Protein 3W20 (pdb70)

Nearest PDB structures (foldseek):
  3w20-assembly1_A  TM=1.003E+00  e=1.124E-52  Burkholderia ambifaria AMMD
  3w20-assembly1_B  TM=9.776E-01  e=3.098E-47  Burkholderia ambifaria AMMD
  3w21-assembly1_A  TM=9.866E-01  e=6.668E-46  Burkholderia ambifaria AMMD
  3w21-assembly1_B  TM=9.740E-01  e=3.348E-46  Burkholderia ambifaria AMMD
  4xbz-assembly4_H  TM=4.868E-01  e=4.868E-04  Micromonospora carbonacea

Sequence (484 aa):
QHTYPAQLRFGTAARAEHTIAAAIHALDADEADAIVDIVPDGERDAWWDDEGFSSSVTLGQLQREQGDKLVSKAAEYFGIACRVNDGLRTTRFVRLFSDALDAKPLTIGYEVEFLLATRRVYEPFEAPFAPHCDDVSYGRDTVNWPLKRSFPRQLGGFLTIQGADNDAGVWDNRPESRAALDEHAEYRETGAIAALERAAKILKPQPGQLTLFQSKNLHAIERCTSTRRTGLFLIHTEDGWRFDQHTYPAQLRFGTAARAEHTIAAAIHALDADEADAIVDIVPDGERDAWWDDEGFSSSVTLGQLQREQGDKLVSKAAEYFGIACRVNDGLRTTRFVRLFSDALDAKPLTIGDYEVEFLLATRRVYEPAPHCDDVSYGRDTVNWPLKRSFPRQLGGFLTIQGADNDAGVWDNRPESRAALDEHAEYRETGAIAALERAAKILKPQPGQLTLFQSKNLHAIERCTSTRRTGLFLIHTEDGWRFD

B-factor: mean 25.51, std 11.56, range [11.1, 96.95]

Secondary structure (DSSP, 8-state):
-----EE--TTSPPPEE--HHHHHHHHHTTS-SEE---S-TT-HHHHHS-GGG-----HHHHHH--THHHHHHHHHHHHHHHHHHHHHTTSHHHHHHHHHH-----EE---EEPP-----EE----S----B---TT--SSTTT-S-----TT-EEEEE--B--TT---------SSHHHHH--HHHHHHSS-GGGGGS-------TT-EEEEETTS-B-----SS-EE--EEE-EETTEE---/-----EE--TTS---EE--HHHHHHHHHTTS-SEE---S-GGGHHHHHT-GGG-----HHHHHH--THHHHHHHHHHHHHHHHHHHHHTTSHHHHHHHHHH-----EE----EEPP-----EE----B---TT--SSTTT-------TT-EEEEE-SB--TT---------SSHHHHH--HHHHHHSS-GGGTTS-----PPTT-EEEEETTS-B-PPPPSS-EE--EEE-EETTEE---

CATH classification: 2.60.120.620

Radius of gyration: 27.93 Å; Cα contacts (8 Å, |Δi|>4): 1021; chains: 2; bounding box: 68×38×80 Å

Organism: Burkholderia ambifaria (strain ATCC BAA-244 / DSM 16087 / CCUG 44356 / LMG 19182 / AMMD) (NCBI:txid339670)

Solvent-accessible surface area: 22685 Å² total

Structure (mmCIF, N/CA/C/O backbone):
data_3W20
#
_entry.id   3W20
#
_cell.length_a   48.999
_cell.length_b   70.956
_cell.length_c   147.893
_cell.angle_alpha   90.00
_cell.angle_beta   90.00
_cell.angle_gamma   90.00
#
_symmetry.space_group_name_H-M   'P 21 21 21'
#
loop_
_entity.id
_entity.type
_entity.pdbx_description
1 polymer 'Putative uncharacterized protein'
2 non-polymer 'ZINC ION'
3 water water
#
loop_
_atom_site.group_PDB
_atom_site.id
_atom_site.type_symbol
_atom_site.label_atom_id
_atom_site.label_alt_id
_atom_site.label_comp_id
_atom_site.label_asym_id
_atom_site.label_entity_id
_atom_site.label_seq_id
_atom_site.pdbx_PDB_ins_code
_atom_site.Cartn_x
_atom_site.Cartn_y
_atom_site.Cartn_z
_atom_site.occupancy
_atom_site.B_iso_or_equiv
_atom_site.auth_seq_id
_atom_site.auth_comp_id
_atom_site.auth_asym_id
_atom_site.auth_atom_id
_atom_site.pdbx_PDB_model_num
ATOM 9 N N . GLN A 1 2 ? 39.072 -16.956 -22.041 1.00 39.30 2 GLN A N 1
ATOM 10 C CA . GLN A 1 2 ? 38.353 -15.725 -21.743 1.00 35.89 2 GLN A CA 1
ATOM 11 C C . GLN A 1 2 ? 39.027 -14.888 -20.682 1.00 26.66 2 GLN A C 1
ATOM 12 O O . GLN A 1 2 ? 39.689 -15.439 -19.788 1.00 27.50 2 GLN A O 1
ATOM 18 N N . HIS A 1 3 ? 38.762 -13.570 -20.710 1.00 22.53 3 HIS A N 1
ATOM 19 C CA . HIS A 1 3 ? 39.246 -12.708 -19.620 1.00 21.27 3 HIS A CA 1
ATOM 20 C C . HIS A 1 3 ? 38.571 -13.054 -18.317 1.00 23.65 3 HIS A C 1
ATOM 21 O O . HIS A 1 3 ? 37.367 -13.414 -18.308 1.00 20.66 3 HIS A O 1
ATOM 28 N N . THR A 1 4 ? 39.334 -12.955 -17.225 1.00 21.25 4 THR A N 1
ATOM 29 C CA . THR A 1 4 ? 38.735 -13.055 -15.890 1.00 23.73 4 THR A CA 1
ATOM 30 C C . THR A 1 4 ? 38.744 -11.643 -15.309 1.00 24.24 4 THR A C 1
ATOM 31 O O . THR A 1 4 ? 39.494 -10.814 -15.754 1.00 28.48 4 THR A O 1
ATOM 35 N N . TYR A 1 5 ? 37.818 -11.329 -14.402 1.00 21.37 5 TYR A N 1
ATOM 36 C CA . TYR A 1 5 ? 37.662 -10.057 -13.805 1.00 21.68 5 TYR A CA 1
ATOM 37 C C . TYR A 1 5 ? 37.350 -10.260 -12.333 1.00 22.04 5 TYR A C 1
ATOM 38 O O . TYR A 1 5 ? 36.739 -11.266 -11.993 1.00 22.11 5 TYR A O 1
ATOM 47 N N . PRO A 1 6 ? 37.782 -9.319 -11.452 1.00 25.89 6 PRO A N 1
ATOM 48 C CA . PRO A 1 6 ? 37.379 -9.314 -10.049 1.00 23.80 6 PRO A CA 1
ATOM 49 C C . PRO A 1 6 ? 35.837 -9.423 -9.960 1.00 23.81 6 PRO A C 1
ATOM 50 O O . PRO A 1 6 ? 35.138 -8.641 -10.633 1.00 23.47 6 PRO A O 1
ATOM 54 N N . ALA A 1 7 ? 35.328 -10.312 -9.101 1.00 21.49 7 ALA A N 1
ATOM 55 C CA . ALA A 1 7 ? 33.863 -10.518 -8.956 1.00 21.52 7 ALA A CA 1
ATOM 56 C C . ALA A 1 7 ? 33.489 -10.668 -7.480 1.00 21.60 7 ALA A C 1
ATOM 57 O O . ALA A 1 7 ? 34.253 -11.277 -6.669 1.00 21.37 7 ALA A O 1
ATOM 59 N N . GLN A 1 8 ? 32.382 -10.065 -7.119 1.00 18.74 8 GLN A N 1
ATOM 60 C CA . GLN A 1 8 ? 31.782 -10.369 -5.786 1.00 19.55 8 GLN A CA 1
ATOM 61 C C . GLN A 1 8 ? 30.502 -11.149 -6.018 1.00 20.27 8 GLN A C 1
ATOM 62 O O . GLN A 1 8 ? 29.589 -10.702 -6.766 1.00 18.14 8 GLN A O 1
ATOM 68 N N . LEU A 1 9 ? 30.401 -12.310 -5.385 1.00 18.08 9 LEU A N 1
ATOM 69 C CA . LEU A 1 9 ? 29.224 -13.144 -5.632 1.00 19.97 9 LEU A CA 1
ATOM 70 C C . LEU A 1 9 ? 28.319 -13.116 -4.385 1.00 20.62 9 LEU A C 1
ATOM 71 O O . LEU A 1 9 ? 28.746 -13.475 -3.278 1.00 19.64 9 LEU A O 1
ATOM 84 N N . ARG A 1 11 ? 24.817 -14.045 -2.168 1.00 16.45 11 ARG A N 1
ATOM 85 C CA . ARG A 1 11 ? 23.574 -14.821 -1.937 1.00 19.54 11 ARG A CA 1
ATOM 86 C C . ARG A 1 11 ? 22.907 -14.237 -0.742 1.00 17.72 11 ARG A C 1
ATOM 87 O O . ARG A 1 11 ? 23.606 -13.795 0.182 1.00 17.22 11 ARG A O 1
ATOM 95 N N . PHE A 1 12 ? 21.589 -14.235 -0.715 1.00 17.29 12 PHE A N 1
ATOM 96 C CA . PHE A 1 12 ? 20.835 -13.752 0.452 1.00 19.49 12 PHE A CA 1
ATOM 97 C C . PHE A 1 12 ? 21.374 -14.321 1.766 1.00 19.59 12 PHE A C 1
ATOM 98 O O . PHE A 1 12 ? 21.629 -15.504 1.870 1.00 21.99 12 PHE A O 1
ATOM 106 N N . GLY A 1 13 ? 21.524 -13.429 2.770 1.00 18.61 13 GLY A N 1
ATOM 107 C CA . GLY A 1 13 ? 21.919 -13.817 4.150 1.00 20.87 13 GLY A CA 1
ATOM 108 C C . GLY A 1 13 ? 23.370 -14.284 4.341 1.00 23.15 13 GLY A C 1
ATOM 109 O O . GLY A 1 13 ? 23.720 -14.716 5.458 1.00 23.59 13 GLY A O 1
ATOM 110 N N . THR A 1 14 ? 24.202 -14.171 3.312 1.00 23.59 14 THR A N 1
ATOM 111 C CA . THR A 1 14 ? 25.557 -14.763 3.266 1.00 25.11 14 THR A CA 1
ATOM 112 C C . THR A 1 14 ? 26.621 -13.723 2.908 1.00 24.43 14 THR A C 1
ATOM 113 O O . THR A 1 14 ? 26.357 -12.836 2.092 1.00 20.59 14 THR A O 1
ATOM 117 N N . ALA A 1 15 ? 27.860 -13.834 3.446 1.00 24.01 15 ALA A N 1
ATOM 118 C CA . ALA A 1 15 ? 28.941 -12.893 3.068 1.00 27.67 15 ALA A CA 1
ATOM 119 C C . ALA A 1 15 ? 29.314 -13.103 1.601 1.00 26.68 15 ALA A C 1
ATOM 120 O O . ALA A 1 15 ? 29.171 -14.224 1.095 1.00 25.61 15 ALA A O 1
ATOM 122 N N . ALA A 1 16 ? 29.700 -12.013 0.920 1.00 27.72 16 ALA A N 1
ATOM 123 C CA . ALA A 1 16 ? 29.944 -12.035 -0.511 1.00 24.78 16 ALA A CA 1
ATOM 124 C C . ALA A 1 16 ? 31.202 -12.860 -0.675 1.00 27.51 16 ALA A C 1
ATOM 125 O O . ALA A 1 16 ? 32.100 -12.784 0.177 1.00 24.94 16 ALA A O 1
ATOM 127 N N . ARG A 1 17 ? 31.250 -13.725 -1.682 1.00 24.76 17 ARG A N 1
ATOM 128 C CA . ARG A 1 17 ? 32.499 -14.442 -1.979 1.00 25.85 17 ARG A CA 1
ATOM 129 C C . ARG A 1 17 ? 33.252 -13.605 -2.977 1.00 26.75 17 ARG A C 1
ATOM 130 O O . ARG A 1 17 ? 32.675 -13.155 -3.943 1.00 25.32 17 ARG A O 1
ATOM 138 N N . ALA A 1 18 ? 34.529 -13.356 -2.735 1.00 24.80 18 ALA A N 1
ATOM 139 C CA . ALA A 1 18 ? 35.326 -12.594 -3.693 1.00 27.23 18 ALA A CA 1
ATOM 140 C C . ALA A 1 18 ? 36.149 -13.545 -4.580 1.00 32.20 18 ALA A C 1
ATOM 141 O O . ALA A 1 18 ? 36.911 -14.340 -4.086 1.00 36.99 18 ALA A O 1
ATOM 143 N N . GLU A 1 19 ? 35.975 -13.497 -5.886 1.00 27.96 19 GLU A N 1
ATOM 144 C CA . GLU A 1 19 ? 36.672 -14.430 -6.798 1.00 32.29 19 GLU A CA 1
ATOM 145 C C . GLU A 1 19 ? 37.028 -13.676 -8.062 1.00 30.88 19 GLU A C 1
ATOM 146 O O . GLU A 1 19 ? 36.451 -12.670 -8.352 1.00 32.36 19 GLU A O 1
ATOM 152 N N . HIS A 1 20 ? 37.981 -14.187 -8.812 1.00 29.13 20 HIS A N 1
ATOM 153 C CA . HIS A 1 20 ? 38.220 -13.723 -10.153 1.00 26.06 20 HIS A CA 1
ATOM 154 C C . HIS A 1 20 ? 37.517 -14.695 -11.103 1.00 25.77 20 HIS A C 1
ATOM 155 O O . HIS A 1 20 ? 37.769 -15.906 -11.070 1.00 29.91 20 HIS A O 1
ATOM 170 N N . THR A 1 22 ? 35.445 -15.542 -15.072 1.00 20.91 22 THR A N 1
ATOM 171 C CA . THR A 1 22 ? 35.067 -15.098 -16.428 1.00 19.44 22 THR A CA 1
ATOM 172 C C . THR A 1 22 ? 33.616 -14.680 -16.409 1.00 18.78 22 THR A C 1
ATOM 173 O O . THR A 1 22 ? 32.849 -15.061 -15.490 1.00 17.79 22 THR A O 1
ATOM 177 N N . ILE A 1 23 ? 33.211 -13.902 -17.427 1.00 19.07 23 ILE A N 1
ATOM 178 C CA . ILE A 1 23 ? 31.769 -13.650 -17.624 1.00 19.36 23 ILE A CA 1
ATOM 179 C C . ILE A 1 23 ? 30.957 -14.958 -17.741 1.00 17.38 23 ILE A C 1
ATOM 180 O O . ILE A 1 23 ? 29.897 -15.078 -17.126 1.00 15.63 23 ILE A O 1
ATOM 185 N N . ALA A 1 24 ? 31.430 -15.939 -18.536 1.00 17.78 24 ALA A N 1
ATOM 186 C CA . ALA A 1 24 ? 30.653 -17.179 -18.710 1.00 17.49 24 ALA A CA 1
ATOM 187 C C . ALA A 1 24 ? 30.539 -17.893 -17.378 1.00 17.46 24 ALA A C 1
ATOM 188 O O . ALA A 1 24 ? 29.465 -18.465 -17.111 1.00 19.04 24 ALA A O 1
ATOM 190 N N . ALA A 1 25 ? 31.591 -17.830 -16.507 1.00 16.36 25 ALA A N 1
ATOM 191 C CA . ALA A 1 25 ? 31.452 -18.526 -15.263 1.00 16.10 25 ALA A CA 1
ATOM 192 C C . ALA A 1 25 ? 30.424 -17.863 -14.322 1.00 17.34 25 ALA A C 1
ATOM 193 O O . ALA A 1 25 ? 29.677 -18.549 -13.647 1.00 17.46 25 ALA A O 1
ATOM 195 N N . ALA A 1 26 ? 30.425 -16.536 -14.277 1.00 17.22 26 ALA A N 1
ATOM 196 C CA . ALA A 1 26 ? 29.498 -15.768 -13.440 1.00 16.50 26 ALA A CA 1
ATOM 197 C C . ALA A 1 26 ? 28.047 -16.041 -13.914 1.00 15.75 26 ALA A C 1
ATOM 198 O O . ALA A 1 26 ? 27.173 -16.362 -13.100 1.00 16.51 26 ALA A O 1
ATOM 200 N N . ILE A 1 27 ? 27.872 -16.016 -15.226 1.00 15.72 27 ILE A N 1
ATOM 201 C CA . ILE A 1 27 ? 26.531 -16.256 -15.832 1.00 17.17 27 ILE A CA 1
ATOM 202 C C . ILE A 1 27 ? 26.139 -17.734 -15.501 1.00 17.87 27 ILE A C 1
ATOM 203 O O . ILE A 1 27 ? 24.997 -18.028 -15.099 1.00 15.95 27 ILE A O 1
ATOM 208 N N . HIS A 1 28 ? 27.055 -18.675 -15.654 1.00 17.20 28 HIS A N 1
ATOM 209 C CA . HIS A 1 28 ? 26.714 -20.091 -15.253 1.00 18.48 28 HIS A CA 1
ATOM 210 C C . HIS A 1 28 ? 26.318 -20.225 -13.789 1.00 18.06 28 HIS A C 1
ATOM 211 O O . HIS A 1 28 ? 25.422 -21.069 -13.445 1.00 19.21 28 HIS A O 1
ATOM 218 N N . ALA A 1 29 ? 27.008 -19.503 -12.883 1.00 17.41 29 ALA A N 1
ATOM 219 C CA . ALA A 1 29 ? 26.673 -19.623 -11.477 1.00 17.19 29 ALA A CA 1
ATOM 220 C C . ALA A 1 29 ? 25.272 -19.099 -11.272 1.00 15.22 29 ALA A C 1
ATOM 221 O O . ALA A 1 29 ? 24.512 -19.681 -10.509 1.00 15.76 29 ALA A O 1
ATOM 223 N N . LEU A 1 30 ? 24.923 -18.002 -11.958 1.00 14.14 30 LEU A N 1
ATOM 224 C CA . LEU A 1 30 ? 23.573 -17.465 -11.756 1.00 15.32 30 LEU A CA 1
ATOM 225 C C . LEU A 1 30 ? 22.535 -18.457 -12.303 1.00 15.25 30 LEU A C 1
ATOM 226 O O . LEU A 1 30 ? 21.457 -18.666 -11.721 1.00 15.22 30 LEU A O 1
ATOM 231 N N . ASP A 1 31 ? 22.856 -19.023 -13.463 1.00 15.93 31 ASP A N 1
ATOM 232 C CA . ASP A 1 31 ? 21.837 -19.858 -14.154 1.00 15.73 31 ASP A CA 1
ATOM 233 C C . ASP A 1 31 ? 21.683 -21.139 -13.342 1.00 16.71 31 ASP A C 1
ATOM 234 O O . ASP A 1 31 ? 20.642 -21.785 -13.420 1.00 16.59 31 ASP A O 1
ATOM 239 N N . ALA A 1 32 ? 22.745 -21.526 -12.625 1.00 17.30 32 ALA A N 1
ATOM 240 C CA . ALA A 1 32 ? 22.661 -22.676 -11.725 1.00 19.88 32 ALA A CA 1
ATOM 241 C C . ALA A 1 32 ? 21.974 -22.374 -10.397 1.00 17.28 32 ALA A C 1
ATOM 242 O O . ALA A 1 32 ? 21.914 -23.229 -9.488 1.00 17.09 32 ALA A O 1
ATOM 244 N N . ASP A 1 33 ? 21.461 -21.186 -10.217 1.00 15.99 33 ASP A N 1
ATOM 245 C CA . ASP A 1 33 ? 20.944 -20.778 -8.940 1.00 16.07 33 ASP A CA 1
ATOM 246 C C . ASP A 1 33 ? 21.965 -20.882 -7.812 1.00 16.12 33 ASP A C 1
ATOM 247 O O . ASP A 1 33 ? 21.614 -21.216 -6.670 1.00 17.24 33 ASP A O 1
ATOM 252 N N . GLU A 1 34 ? 23.217 -20.567 -8.097 1.00 16.75 34 GLU A N 1
ATOM 253 C CA . GLU A 1 34 ? 24.298 -20.600 -7.070 1.00 18.77 34 GLU A CA 1
ATOM 254 C C . GLU A 1 34 ? 24.626 -19.171 -6.541 1.00 19.81 34 GLU A C 1
ATOM 255 O O . GLU A 1 34 ? 25.460 -18.999 -5.654 1.00 22.33 34 GLU A O 1
ATOM 261 N N . ALA A 1 35 ? 24.004 -18.171 -7.124 1.00 17.32 35 ALA A N 1
ATOM 262 C CA . ALA A 1 35 ? 24.180 -16.789 -6.647 1.00 17.71 35 ALA A CA 1
ATOM 263 C C . ALA A 1 35 ? 22.887 -16.013 -6.951 1.00 15.74 35 ALA A C 1
ATOM 264 O O . ALA A 1 35 ? 22.151 -16.363 -7.879 1.00 14.95 35 ALA A O 1
ATOM 266 N N . ASP A 1 36 ? 22.599 -14.964 -6.166 1.00 14.72 36 ASP A N 1
ATOM 267 C CA . ASP A 1 36 ? 21.506 -14.117 -6.518 1.00 15.35 36 ASP A CA 1
ATOM 268 C C . ASP A 1 36 ? 21.973 -12.897 -7.346 1.00 14.36 36 ASP A C 1
ATOM 269 O O . ASP A 1 36 ? 21.250 -12.400 -8.182 1.00 13.53 36 ASP A O 1
ATOM 274 N N . ALA A 1 37 ? 23.146 -12.389 -7.053 1.00 14.20 37 ALA A N 1
ATOM 275 C CA . ALA A 1 37 ? 23.760 -11.312 -7.826 1.00 14.11 37 ALA A CA 1
ATOM 276 C C . ALA A 1 37 ? 25.247 -11.452 -7.838 1.00 14.52 37 ALA A C 1
ATOM 277 O O . ALA A 1 37 ? 25.861 -12.016 -6.916 1.00 17.83 37 ALA A O 1
ATOM 279 N N . ILE A 1 38 ? 25.840 -10.957 -8.891 1.00 14.89 38 ILE A N 1
ATOM 280 C CA . ILE A 1 38 ? 27.312 -10.931 -9.071 1.00 13.52 38 ILE A CA 1
ATOM 281 C C . ILE A 1 38 ? 27.664 -9.557 -9.606 1.00 15.19 38 ILE A C 1
ATOM 282 O O . ILE A 1 38 ? 27.083 -9.048 -10.615 1.00 15.50 38 ILE A O 1
ATOM 287 N N . VAL A 1 39 ? 28.646 -8.938 -8.943 1.00 15.89 39 VAL A N 1
ATOM 288 C CA . VAL A 1 39 ? 29.142 -7.641 -9.414 1.00 15.83 39 VAL A CA 1
ATOM 289 C C . VAL A 1 39 ? 30.596 -7.759 -9.855 1.00 15.36 39 VAL A C 1
ATOM 290 O O . VAL A 1 39 ? 31.439 -8.236 -9.081 1.00 19.74 39 VAL A O 1
ATOM 302 N N . ASP A 1 41 ? 34.218 -6.208 -11.966 1.00 18.80 41 ASP A N 1
ATOM 303 C CA . ASP A 1 41 ? 34.971 -5.032 -12.377 1.00 21.60 41 ASP A CA 1
ATOM 304 C C . ASP A 1 41 ? 35.442 -5.257 -13.799 1.00 20.91 41 ASP A C 1
ATOM 305 O O . ASP A 1 41 ? 36.405 -5.944 -14.056 1.00 23.64 41 ASP A O 1
ATOM 310 N N . ILE A 1 42 ? 34.721 -4.676 -14.744 1.00 19.63 42 ILE A N 1
ATOM 311 C CA . ILE A 1 42 ? 34.934 -4.951 -16.154 1.00 19.60 42 ILE A CA 1
ATOM 312 C C . ILE A 1 42 ? 35.776 -3.867 -16.798 1.00 21.69 42 ILE A C 1
ATOM 313 O O . ILE A 1 42 ? 36.757 -4.177 -17.493 1.00 23.33 42 ILE A O 1
ATOM 318 N N . VAL A 1 43 ? 35.377 -2.622 -16.619 1.00 18.89 43 VAL A N 1
ATOM 319 C CA . VAL A 1 43 ? 35.983 -1.559 -17.440 1.00 22.30 43 VAL A CA 1
ATOM 320 C C . VAL A 1 43 ? 36.888 -0.677 -16.564 1.00 23.00 43 VAL A C 1
ATOM 321 O O . VAL A 1 43 ? 36.421 -0.140 -15.527 1.00 22.17 43 VAL A O 1
ATOM 325 N N . PRO A 1 44 ? 38.183 -0.565 -16.908 1.00 26.03 44 PRO A N 1
ATOM 326 C CA . PRO A 1 44 ? 39.045 0.234 -16.004 1.00 28.51 44 PRO A CA 1
ATOM 327 C C . PRO A 1 44 ? 38.864 1.729 -16.136 1.00 29.29 44 PRO A C 1
ATOM 328 O O . PRO A 1 44 ? 38.307 2.198 -17.110 1.00 26.89 44 PRO A O 1
ATOM 332 N N . ASP A 1 45 ? 39.348 2.462 -15.141 1.00 33.63 45 ASP A N 1
ATOM 333 C CA . ASP A 1 45 ? 39.195 3.900 -15.151 1.00 37.09 45 ASP A CA 1
ATOM 334 C C . ASP A 1 45 ? 39.792 4.516 -16.430 1.00 36.73 45 ASP A C 1
ATOM 335 O O . ASP A 1 45 ? 40.834 4.074 -16.934 1.00 36.14 45 ASP A O 1
ATOM 340 N N . GLY A 1 46 ? 39.106 5.524 -16.949 1.00 39.77 46 GLY A N 1
ATOM 341 C CA . GLY A 1 46 ? 39.548 6.163 -18.148 1.00 35.69 46 GLY A CA 1
ATOM 342 C C . GLY A 1 46 ? 38.949 5.550 -19.384 1.00 40.34 46 GLY A C 1
ATOM 343 O O . GLY A 1 46 ? 38.956 6.174 -20.431 1.00 35.31 46 GLY A O 1
ATOM 344 N N . GLU A 1 47 ? 38.428 4.332 -19.295 1.00 37.93 47 GLU A N 1
ATOM 345 C CA . GLU A 1 47 ? 37.932 3.669 -20.507 1.00 36.85 47 GLU A CA 1
ATOM 346 C C . GLU A 1 47 ? 36.389 3.624 -20.543 1.00 36.59 47 GLU A C 1
ATOM 347 O O . GLU A 1 47 ? 35.804 3.146 -21.521 1.00 33.54 47 GLU A O 1
ATOM 353 N N . ARG A 1 48 ? 35.743 4.168 -19.498 1.00 33.38 48 ARG A N 1
ATOM 354 C CA . ARG A 1 48 ? 34.288 4.089 -19.354 1.00 33.24 48 ARG A CA 1
ATOM 355 C C . ARG A 1 48 ? 33.508 4.800 -20.404 1.00 35.85 48 ARG A C 1
ATOM 356 O O . ARG A 1 48 ? 32.499 4.285 -20.866 1.00 28.65 48 ARG A O 1
ATOM 364 N N . ASP A 1 49 ? 33.950 6.018 -20.739 1.00 34.78 49 ASP A N 1
ATOM 365 C CA . ASP A 1 49 ? 33.318 6.786 -21.810 1.00 33.88 49 ASP A CA 1
ATOM 366 C C . ASP A 1 49 ? 33.248 6.074 -23.159 1.00 30.96 49 ASP A C 1
ATOM 367 O O . ASP A 1 49 ? 32.237 6.172 -23.851 1.00 30.41 49 ASP A O 1
ATOM 372 N N . ALA A 1 50 ? 34.295 5.346 -23.519 1.00 32.34 50 ALA A N 1
ATOM 373 C CA . ALA A 1 50 ? 34.375 4.632 -24.800 1.00 32.19 50 ALA A CA 1
ATOM 374 C C . ALA A 1 50 ? 33.229 3.602 -24.960 1.00 32.98 50 ALA A C 1
ATOM 375 O O . ALA A 1 50 ? 32.768 3.364 -26.080 1.00 30.15 50 ALA A O 1
ATOM 377 N N . TRP A 1 51 ? 32.770 3.002 -23.842 1.00 28.56 51 TRP A N 1
ATOM 378 C CA . TRP A 1 51 ? 31.692 2.014 -23.914 1.00 23.76 51 TRP A CA 1
ATOM 379 C C . TRP A 1 51 ? 30.359 2.656 -2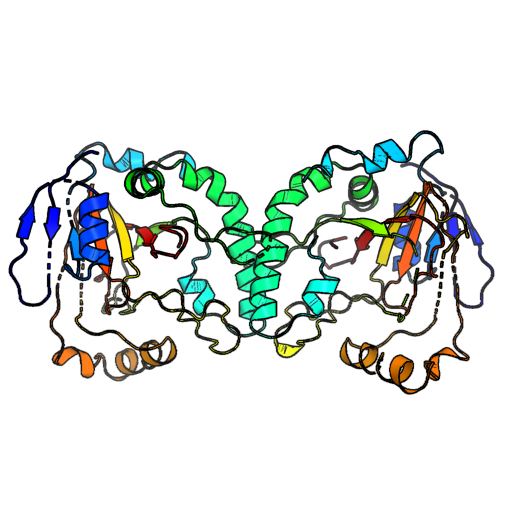4.182 1.00 23.45 51 TRP A C 1
ATOM 380 O O . TRP A 1 51 ? 29.506 2.077 -24.873 1.00 22.58 51 TRP A O 1
ATOM 391 N N . TRP A 1 52 ? 30.170 3.878 -23.681 1.00 23.08 52 TRP A N 1
ATOM 392 C CA . TRP A 1 52 ? 28.949 4.592 -23.964 1.00 24.42 52 TRP A CA 1
ATOM 393 C C . TRP A 1 52 ? 28.891 5.194 -25.339 1.00 24.05 52 TRP A C 1
ATOM 394 O O . TRP A 1 52 ? 27.849 5.140 -26.043 1.00 23.67 52 TRP A O 1
ATOM 405 N N . ASP A 1 53 ? 29.996 5.831 -25.703 1.00 25.40 53 ASP A N 1
ATOM 406 C CA . ASP A 1 53 ? 30.104 6.489 -27.028 1.00 26.26 53 ASP A CA 1
ATOM 407 C C . ASP A 1 53 ? 30.375 5.523 -28.174 1.00 31.57 53 ASP A C 1
ATOM 408 O O . ASP A 1 53 ? 30.509 5.961 -29.297 1.00 30.51 53 ASP A O 1
ATOM 413 N N . ASP A 1 54 ? 30.508 4.217 -27.912 1.00 31.69 54 ASP A N 1
ATOM 414 C CA . ASP A 1 54 ? 30.539 3.162 -28.944 1.00 29.66 54 ASP A CA 1
ATOM 415 C C . ASP A 1 54 ? 29.654 3.478 -30.163 1.00 30.29 54 ASP A C 1
ATOM 416 O O . ASP A 1 54 ? 28.454 3.739 -30.034 1.00 25.42 54 ASP A O 1
ATOM 421 N N . GLU A 1 55 ? 30.243 3.422 -31.363 1.00 30.68 55 GLU A N 1
ATOM 422 C CA . GLU A 1 55 ? 29.521 3.813 -32.592 1.00 34.69 55 GLU A CA 1
ATOM 423 C C . GLU A 1 55 ? 28.249 2.982 -32.891 1.00 31.92 55 GLU A C 1
ATOM 424 O O . GLU A 1 55 ? 27.360 3.441 -33.612 1.00 30.06 55 GLU A O 1
ATOM 430 N N . GLY A 1 56 ? 28.164 1.784 -32.295 1.00 31.15 56 GLY A N 1
ATOM 431 C CA . GLY A 1 56 ? 27.024 0.890 -32.451 1.00 29.10 56 GLY A CA 1
ATOM 432 C C . GLY A 1 56 ? 25.744 1.372 -31.768 1.00 28.61 56 GLY A C 1
ATOM 433 O O . GLY A 1 56 ? 24.671 0.835 -32.046 1.00 26.17 56 GLY A O 1
ATOM 434 N N . PHE A 1 57 ? 25.835 2.377 -30.886 1.00 28.85 57 PHE A N 1
ATOM 435 C CA . PHE A 1 57 ? 24.619 2.979 -30.288 1.00 29.30 57 PHE A CA 1
ATOM 436 C C . PHE A 1 57 ? 24.006 4.092 -31.158 1.00 34.96 57 PHE A C 1
ATOM 437 O O . PHE A 1 57 ? 22.926 4.580 -30.839 1.00 36.04 57 PHE A O 1
ATOM 445 N N . SER A 1 58 ? 24.658 4.440 -32.265 1.00 36.98 58 SER A N 1
ATOM 446 C CA . SER A 1 58 ? 24.367 5.704 -32.941 1.00 48.12 58 SER A CA 1
ATOM 447 C C . SER A 1 58 ? 23.010 5.884 -33.657 1.00 59.06 58 SER A C 1
ATOM 448 O O . SER A 1 58 ? 22.464 6.998 -33.619 1.00 62.04 58 SER A O 1
ATOM 451 N N . SER A 1 59 ? 22.459 4.826 -34.275 1.00 62.69 59 SER A N 1
ATOM 452 C CA . SER A 1 59 ? 21.236 4.934 -35.142 1.00 64.46 59 SER A CA 1
ATOM 453 C C . SER A 1 59 ? 21.469 5.720 -36.451 1.00 62.21 59 SER A C 1
ATOM 454 O O . SER A 1 59 ? 20.655 6.561 -36.858 1.00 56.15 59 SER A O 1
ATOM 457 N N . SER A 1 75 ? 12.953 5.141 -27.399 1.00 47.10 75 SER A N 1
ATOM 458 C CA . SER A 1 75 ? 13.349 3.737 -27.548 1.00 52.78 75 SER A CA 1
ATOM 459 C C . SER A 1 75 ? 12.330 2.843 -26.792 1.00 44.61 75 SER A C 1
ATOM 460 O O . SER A 1 75 ? 12.030 3.086 -25.624 1.00 47.52 75 SER A O 1
ATOM 463 N N . VAL A 1 76 ? 11.735 1.862 -27.467 1.00 43.31 76 VAL A N 1
ATOM 464 C CA . VAL A 1 76 ? 10.688 1.054 -26.793 1.00 31.05 76 VAL A CA 1
ATOM 465 C C . VAL A 1 76 ? 11.297 -0.197 -26.158 1.00 25.96 76 VAL A C 1
ATOM 466 O O . VAL A 1 76 ? 11.915 -1.001 -26.841 1.00 27.33 76 VAL A O 1
ATOM 470 N N . THR A 1 77 ? 11.076 -0.391 -24.864 1.00 21.96 77 THR A N 1
ATOM 471 C CA . THR A 1 77 ? 11.601 -1.570 -24.175 1.00 20.09 77 THR A CA 1
ATOM 472 C C . THR A 1 77 ? 10.515 -2.645 -24.037 1.00 18.18 77 THR A C 1
ATOM 473 O O . THR A 1 77 ? 9.348 -2.336 -24.177 1.00 18.17 77 THR A O 1
ATOM 477 N N . LEU A 1 78 ? 10.939 -3.900 -23.825 1.00 16.85 78 LEU A N 1
ATOM 478 C CA . LEU A 1 78 ? 9.997 -4.995 -23.623 1.00 17.54 78 LEU A CA 1
ATOM 479 C C . LEU A 1 78 ? 9.168 -4.709 -22.366 1.00 17.25 78 LEU A C 1
ATOM 480 O O . LEU A 1 78 ? 8.029 -5.010 -22.319 1.00 15.34 78 LEU A O 1
ATOM 485 N N . GLY A 1 79 ? 9.765 -4.100 -21.319 1.00 18.78 79 GLY A N 1
ATOM 486 C CA . GLY A 1 79 ? 9.016 -3.830 -20.106 1.00 19.72 79 GLY A CA 1
ATOM 487 C C . GLY A 1 79 ? 7.928 -2.835 -20.383 1.00 19.51 79 GLY A C 1
ATOM 488 O O . GLY A 1 79 ? 6.832 -2.949 -19.835 1.00 19.20 79 GLY A O 1
ATOM 489 N N . GLN A 1 80 ? 8.213 -1.867 -21.256 1.00 17.84 80 GLN A N 1
ATOM 490 C CA . GLN A 1 80 ? 7.165 -0.914 -21.674 1.00 20.15 80 GLN A CA 1
ATOM 491 C C . GLN A 1 80 ? 6.094 -1.581 -22.559 1.00 20.37 80 GLN A C 1
ATOM 492 O O . GLN A 1 80 ? 4.873 -1.325 -22.428 1.00 19.11 80 GLN A O 1
ATOM 498 N N . LEU A 1 81 ? 6.548 -2.483 -23.408 1.00 17.59 81 LEU A N 1
ATOM 499 C CA . LEU A 1 81 ? 5.592 -3.193 -24.241 1.00 17.30 81 LEU A CA 1
ATOM 500 C C . LEU A 1 81 ? 4.629 -4.006 -23.393 1.00 17.22 81 LEU A C 1
ATOM 501 O O . LEU A 1 81 ? 3.450 -4.110 -23.719 1.00 18.64 81 LEU A O 1
ATOM 506 N N . GLN A 1 82 ? 5.133 -4.614 -22.313 1.00 16.43 82 GLN A N 1
ATOM 507 C CA . GLN A 1 82 ? 4.311 -5.428 -21.436 1.00 15.64 82 GLN A CA 1
ATOM 508 C C . GLN A 1 82 ? 3.213 -4.649 -20.742 1.00 14.50 82 GLN A C 1
ATOM 509 O O . GLN A 1 82 ? 2.259 -5.284 -20.329 1.00 18.08 82 GLN A O 1
ATOM 515 N N . ARG A 1 83 ? 3.340 -3.334 -20.591 1.00 16.72 83 ARG A N 1
ATOM 516 C CA . ARG A 1 83 ? 2.297 -2.559 -19.937 1.00 18.04 83 ARG A CA 1
ATOM 517 C C . ARG A 1 83 ? 1.054 -2.377 -20.791 1.00 19.01 83 ARG A C 1
ATOM 518 O O . ARG A 1 83 ? -0.057 -2.073 -20.284 1.00 19.40 83 ARG A O 1
ATOM 526 N N . GLU A 1 84 ? 1.189 -2.534 -22.102 1.00 17.57 84 GLU A N 1
ATOM 527 C CA . GLU A 1 84 ? 0.066 -2.233 -22.981 1.00 18.05 84 GLU A CA 1
ATOM 528 C C . GLU A 1 84 ? -0.939 -3.402 -23.113 1.00 17.50 84 GLU A C 1
ATOM 529 O O . GLU A 1 84 ? -0.566 -4.587 -23.022 1.00 18.90 84 GLU A O 1
ATOM 535 N N . GLN A 1 85 ? -2.213 -3.097 -23.449 1.00 16.66 85 GLN A N 1
ATOM 536 C CA . GLN A 1 85 ? -3.210 -4.113 -23.574 1.00 18.53 85 GLN A CA 1
ATOM 537 C C . GLN A 1 85 ? -4.022 -3.950 -24.850 1.00 17.11 85 GLN A C 1
ATOM 538 O O . GLN A 1 85 ? -4.161 -2.779 -25.398 1.00 19.02 85 GLN A O 1
ATOM 544 N N . GLY A 1 86 ? -4.498 -5.078 -25.331 1.00 17.49 86 GLY A N 1
ATOM 545 C CA . GLY A 1 86 ? -5.471 -5.121 -26.453 1.00 19.03 86 GLY A CA 1
ATOM 546 C C . GLY A 1 86 ? -4.914 -4.469 -27.729 1.00 19.35 86 GLY A C 1
ATOM 547 O O . GLY A 1 86 ? -3.798 -4.738 -28.110 1.00 16.66 86 GLY A O 1
ATOM 548 N N . ASP A 1 87 ? -5.686 -3.571 -28.372 1.00 20.25 87 ASP A N 1
ATOM 549 C CA . ASP A 1 87 ? -5.205 -2.998 -29.646 1.00 20.73 87 ASP A CA 1
ATOM 550 C C . ASP A 1 87 ? -3.966 -2.140 -29.429 1.00 20.47 87 ASP A C 1
ATOM 551 O O . ASP A 1 87 ? -3.138 -2.031 -30.358 1.00 18.73 87 ASP A O 1
ATOM 556 N N . LYS A 1 88 ? -3.839 -1.522 -28.270 1.00 19.49 88 LYS A N 1
ATOM 557 C CA . LYS A 1 88 ? -2.595 -0.767 -27.984 1.00 19.49 88 LYS A CA 1
ATOM 558 C C . LYS A 1 88 ? -1.359 -1.690 -27.866 1.00 18.31 88 LYS A C 1
ATOM 559 O O . LYS A 1 88 ? -0.228 -1.239 -28.164 1.00 18.10 88 LYS A O 1
ATOM 565 N N . LEU A 1 89 ? -1.544 -2.944 -27.413 1.00 16.23 89 LEU A N 1
ATOM 566 C CA . LEU A 1 89 ? -0.438 -3.886 -27.366 1.00 17.68 89 LEU A CA 1
ATOM 567 C C . LEU A 1 89 ? -0.073 -4.286 -28.805 1.00 17.22 89 LEU A C 1
ATOM 568 O O . LEU A 1 89 ? 1.113 -4.374 -29.139 1.00 16.23 89 LEU A O 1
ATOM 573 N N . VAL A 1 90 ? -1.084 -4.477 -29.677 1.00 16.00 90 VAL A N 1
ATOM 574 C CA . VAL A 1 90 ? -0.735 -4.804 -31.118 1.00 16.40 90 VAL A CA 1
ATOM 575 C C . VAL A 1 90 ? 0.073 -3.645 -31.750 1.00 14.34 90 VAL A C 1
ATOM 576 O O . VAL A 1 90 ? 1.132 -3.886 -32.382 1.00 15.52 90 VAL A O 1
ATOM 580 N N . SER A 1 91 ? -0.354 -2.403 -31.498 1.00 16.13 91 SER A N 1
ATOM 581 C CA . SER A 1 91 ? 0.292 -1.255 -32.141 1.00 17.21 91 SER A CA 1
ATOM 582 C C . SER A 1 91 ? 1.665 -1.031 -31.514 1.00 15.20 91 SER A C 1
ATOM 583 O O . SER A 1 91 ? 2.633 -0.767 -32.222 1.00 16.14 91 SER A O 1
ATOM 586 N N . LYS A 1 92 ? 1.783 -1.146 -30.186 1.00 16.92 92 LYS A N 1
ATOM 587 C CA . LYS A 1 92 ? 3.147 -1.005 -29.570 1.00 16.32 92 LYS A CA 1
ATOM 588 C C . LYS A 1 92 ? 4.067 -2.137 -29.962 1.00 15.41 92 LYS A C 1
ATOM 589 O O . LYS A 1 92 ? 5.279 -1.889 -30.072 1.00 16.92 92 LYS A O 1
ATOM 595 N N . ALA A 1 93 ? 3.533 -3.372 -30.156 1.00 13.79 93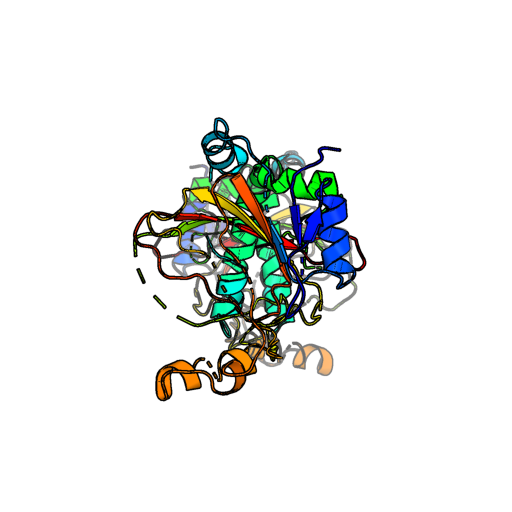 ALA A N 1
ATOM 596 C CA . ALA A 1 93 ? 4.408 -4.501 -30.645 1.00 15.43 93 ALA A CA 1
ATOM 597 C C . ALA A 1 93 ? 4.929 -4.142 -32.028 1.00 15.96 93 ALA A C 1
ATOM 598 O O . ALA A 1 93 ? 6.080 -4.434 -32.343 1.00 14.75 93 ALA A O 1
ATOM 600 N N . ALA A 1 94 ? 4.086 -3.522 -32.873 1.00 16.12 94 ALA A N 1
ATOM 601 C CA . ALA A 1 94 ? 4.579 -3.179 -34.215 1.00 14.55 94 ALA A CA 1
ATOM 602 C C . ALA A 1 94 ? 5.754 -2.193 -34.026 1.00 17.62 94 ALA A C 1
ATOM 603 O O . ALA A 1 94 ? 6.748 -2.325 -34.738 1.00 18.15 94 ALA A O 1
ATOM 605 N N . GLU A 1 95 ? 5.621 -1.188 -33.155 1.00 15.59 95 GLU A N 1
ATOM 606 C CA . GLU A 1 95 ? 6.728 -0.219 -32.894 1.00 17.81 95 GLU A CA 1
ATOM 607 C C . GLU A 1 95 ? 7.955 -0.902 -32.350 1.00 18.90 95 GLU A C 1
ATOM 608 O O . GLU A 1 95 ? 9.099 -0.728 -32.855 1.00 18.67 95 GLU A O 1
ATOM 614 N N . TYR A 1 96 ? 7.728 -1.788 -31.395 1.00 15.97 96 TYR A N 1
ATOM 615 C CA . TYR A 1 96 ? 8.851 -2.461 -30.757 1.00 16.22 96 TYR A CA 1
ATOM 616 C C . TYR A 1 96 ? 9.656 -3.275 -31.751 1.00 17.07 96 TYR A C 1
ATOM 617 O O . TYR A 1 96 ? 10.907 -3.108 -31.836 1.00 19.60 96 TYR A O 1
ATOM 626 N N . PHE A 1 97 ? 8.982 -4.112 -32.497 1.00 16.48 97 PHE A N 1
ATOM 627 C CA . PHE A 1 97 ? 9.706 -5.014 -33.425 1.00 17.34 97 PHE A CA 1
ATOM 628 C C . PHE A 1 97 ? 10.187 -4.302 -34.661 1.00 18.73 97 PHE A C 1
ATOM 629 O O . PHE A 1 97 ? 11.247 -4.653 -35.167 1.00 20.58 97 PHE A O 1
ATOM 637 N N . GLY A 1 98 ? 9.481 -3.261 -35.056 1.00 20.03 98 GLY A N 1
ATOM 638 C CA . GLY A 1 98 ? 9.893 -2.442 -36.238 1.00 21.99 98 GLY A CA 1
ATOM 639 C C . GLY A 1 98 ? 11.175 -1.688 -35.886 1.00 26.20 98 GLY A C 1
ATOM 640 O O . GLY A 1 98 ? 12.136 -1.587 -36.685 1.00 31.53 98 GLY A O 1
ATOM 641 N N . ILE A 1 99 ? 11.251 -1.199 -34.675 1.00 24.23 99 ILE A N 1
ATOM 642 C CA . ILE A 1 99 ? 12.444 -0.432 -34.238 1.00 26.29 99 ILE A CA 1
ATOM 643 C C . ILE A 1 99 ? 13.634 -1.359 -34.065 1.00 25.50 99 ILE A C 1
ATOM 644 O O . ILE A 1 99 ? 14.748 -1.032 -34.474 1.00 25.34 99 ILE A O 1
ATOM 649 N N . ALA A 1 100 ? 13.400 -2.530 -33.489 1.00 21.48 100 ALA A N 1
ATOM 650 C CA . ALA A 1 100 ? 14.539 -3.365 -33.082 1.00 22.38 100 ALA A CA 1
ATOM 651 C C . ALA A 1 100 ? 15.385 -3.671 -34.333 1.00 26.85 100 ALA A C 1
ATOM 652 O O . ALA A 1 100 ? 16.609 -3.740 -34.321 1.00 21.19 100 ALA A O 1
ATOM 654 N N . CYS A 1 101 ? 14.680 -3.905 -35.435 1.00 28.14 101 CYS A N 1
ATOM 655 C CA . CYS A 1 101 ? 15.370 -4.214 -36.622 1.00 28.13 101 CYS A CA 1
ATOM 656 C C . CYS A 1 101 ? 16.252 -3.043 -37.132 1.00 29.50 101 CYS A C 1
ATOM 657 O O . CYS A 1 101 ? 17.336 -3.310 -37.606 1.00 30.68 101 CYS A O 1
ATOM 660 N N . ARG A 1 102 ? 15.831 -1.785 -36.943 1.00 30.79 102 ARG A N 1
ATOM 661 C CA . ARG A 1 102 ? 16.608 -0.597 -37.365 1.00 30.42 102 ARG A CA 1
ATOM 662 C C . ARG A 1 102 ? 17.856 -0.507 -36.494 1.00 31.02 102 ARG A C 1
ATOM 663 O O . ARG A 1 102 ? 18.927 -0.181 -36.942 1.00 32.55 102 ARG A O 1
ATOM 671 N N . VAL A 1 103 ? 17.727 -0.812 -35.222 1.00 24.73 103 VAL A N 1
ATOM 672 C CA . VAL A 1 103 ? 18.806 -0.431 -34.322 1.00 23.27 103 VAL A CA 1
ATOM 673 C C . VAL A 1 103 ? 19.740 -1.607 -33.962 1.00 21.57 103 VAL A C 1
ATOM 674 O O . VAL A 1 103 ? 20.907 -1.372 -33.558 1.00 20.90 103 VAL A O 1
ATOM 678 N N . ASN A 1 104 ? 19.299 -2.841 -34.130 1.00 20.83 104 ASN A N 1
ATOM 679 C CA . ASN A 1 104 ? 20.117 -3.993 -33.676 1.00 20.34 104 ASN A CA 1
ATOM 680 C C . ASN A 1 104 ? 21.395 -4.188 -34.517 1.00 24.55 104 ASN A C 1
ATOM 681 O O . ASN A 1 104 ? 22.355 -4.707 -33.996 1.00 21.95 104 ASN A O 1
ATOM 686 N N . ASP A 1 105 ? 21.395 -3.715 -35.772 1.00 26.16 105 ASP A N 1
ATOM 687 C CA . ASP A 1 105 ? 22.573 -3.851 -36.630 1.00 29.84 105 ASP A CA 1
ATOM 688 C C . ASP A 1 105 ? 23.768 -3.136 -36.028 1.00 29.71 105 ASP A C 1
ATOM 689 O O . ASP A 1 105 ? 24.888 -3.699 -35.953 1.00 31.92 105 ASP A O 1
ATOM 694 N N . GLY A 1 106 ? 23.519 -1.921 -35.556 1.00 24.88 106 GLY A N 1
ATOM 695 C CA . GLY A 1 106 ? 24.464 -1.221 -34.688 1.00 25.39 106 GLY A CA 1
ATOM 696 C C . GLY A 1 106 ? 24.684 -1.848 -33.308 1.00 23.46 106 GLY A C 1
ATOM 697 O O . GLY A 1 106 ? 25.863 -2.050 -32.860 1.00 20.49 106 GLY A O 1
ATOM 698 N N . LEU A 1 107 ? 23.582 -2.203 -32.598 1.00 19.79 107 LEU A N 1
ATOM 699 C CA . LEU A 1 107 ? 23.830 -2.740 -31.216 1.00 20.82 107 LEU A CA 1
ATOM 700 C C . LEU A 1 107 ? 24.645 -4.017 -31.185 1.00 20.14 107 LEU A C 1
ATOM 701 O O . LEU A 1 107 ? 25.435 -4.238 -30.285 1.00 19.17 107 LEU A O 1
ATOM 706 N N . ARG A 1 108 ? 24.499 -4.872 -32.185 1.00 23.25 108 ARG A N 1
ATOM 707 C CA . ARG A 1 108 ? 25.210 -6.104 -32.152 1.00 23.30 108 ARG A CA 1
ATOM 708 C C . ARG A 1 108 ? 26.708 -5.895 -32.269 1.00 24.53 108 ARG A C 1
ATOM 709 O O . ARG A 1 108 ? 27.424 -6.776 -31.898 1.00 27.51 108 ARG A O 1
ATOM 717 N N . THR A 1 109 ? 27.155 -4.710 -32.695 1.00 24.85 109 THR A N 1
ATOM 718 C CA . THR A 1 109 ? 28.609 -4.441 -32.825 1.00 28.20 109 THR A CA 1
ATOM 719 C C . THR A 1 109 ? 29.189 -3.789 -31.571 1.00 29.21 109 THR A C 1
ATOM 720 O O . THR A 1 109 ? 30.383 -3.547 -31.488 1.00 23.31 109 THR A O 1
ATOM 724 N N . THR A 1 110 ? 28.322 -3.409 -30.630 1.00 23.06 110 THR A N 1
ATOM 725 C CA . THR A 1 110 ? 28.811 -2.715 -29.462 1.00 21.53 110 THR A CA 1
ATOM 726 C C . THR A 1 110 ? 29.674 -3.592 -28.584 1.00 18.56 110 THR A C 1
ATOM 727 O O . THR A 1 110 ? 29.467 -4.802 -28.507 1.00 22.55 110 THR A O 1
ATOM 731 N N . ARG A 1 111 ? 30.655 -2.992 -27.902 1.00 20.81 111 ARG A N 1
ATOM 732 C CA . ARG A 1 111 ? 31.444 -3.743 -26.958 1.00 20.83 111 ARG A CA 1
ATOM 733 C C . ARG A 1 111 ? 30.624 -4.372 -25.850 1.00 20.57 111 ARG A C 1
ATOM 734 O O . ARG A 1 111 ? 30.849 -5.538 -25.430 1.00 21.86 111 ARG A O 1
ATOM 742 N N . PHE A 1 112 ? 29.613 -3.623 -25.431 1.00 19.67 112 PHE A N 1
ATOM 743 C CA . PHE A 1 112 ? 28.694 -4.108 -24.405 1.00 18.04 112 PHE A CA 1
ATOM 744 C C . PHE A 1 112 ? 27.970 -5.391 -24.834 1.00 19.49 112 PHE A C 1
ATOM 745 O O . PHE A 1 112 ? 27.933 -6.337 -24.067 1.00 17.04 112 PHE A O 1
ATOM 753 N N . VAL A 1 113 ? 27.375 -5.409 -26.022 1.00 18.66 113 VAL A N 1
ATOM 754 C CA . VAL A 1 113 ? 26.588 -6.588 -26.483 1.00 17.63 113 VAL A CA 1
ATOM 755 C C . VAL A 1 113 ? 27.596 -7.712 -26.744 1.00 20.92 113 VAL A C 1
ATOM 756 O O . VAL A 1 113 ? 27.371 -8.831 -26.322 1.00 19.42 113 VAL A O 1
ATOM 760 N N . ARG A 1 114 ? 28.754 -7.360 -27.327 1.00 22.30 114 ARG A N 1
ATOM 761 C CA . ARG A 1 114 ? 29.776 -8.363 -27.613 1.00 24.96 114 ARG A CA 1
ATOM 762 C C . ARG A 1 114 ? 30.319 -9.038 -26.329 1.00 22.46 114 ARG A C 1
ATOM 763 O O . ARG A 1 114 ? 30.723 -10.197 -26.352 1.00 21.71 114 ARG A O 1
ATOM 771 N N . LEU A 1 115 ? 30.284 -8.353 -25.195 1.00 24.61 115 LEU A N 1
ATOM 772 C CA . LEU A 1 115 ? 30.622 -8.998 -23.933 1.00 24.04 115 LEU A CA 1
ATOM 773 C C . LEU A 1 115 ? 29.898 -10.314 -23.743 1.00 24.51 115 LEU A C 1
ATOM 774 O O . LEU A 1 115 ? 30.496 -11.347 -23.458 1.00 22.47 115 LEU A O 1
ATOM 779 N N . PHE A 1 116 ? 28.588 -10.301 -23.979 1.00 20.78 116 PHE A N 1
ATOM 780 C CA . PHE A 1 116 ? 27.814 -11.491 -23.889 1.00 21.13 116 PHE A CA 1
ATOM 781 C C . PHE A 1 116 ? 27.833 -12.355 -25.112 1.00 20.37 116 PHE A C 1
ATOM 782 O O . PHE A 1 116 ? 27.893 -13.583 -24.961 1.00 22.30 116 PHE A O 1
ATOM 790 N N . SER A 1 117 ? 27.794 -11.787 -26.335 1.00 19.04 117 SER A N 1
ATOM 791 C CA . SER A 1 117 ? 27.815 -12.697 -27.505 1.00 22.66 117 SER A CA 1
ATOM 792 C C . SER A 1 117 ? 29.097 -13.571 -27.515 1.00 24.85 117 SER A C 1
ATOM 793 O O . SER A 1 117 ? 29.072 -14.766 -27.794 1.00 24.57 117 SER A O 1
ATOM 796 N N . ASP A 1 118 ? 30.216 -12.954 -27.164 1.00 24.80 118 ASP A N 1
ATOM 797 C CA . ASP A 1 118 ? 31.479 -13.655 -27.059 1.00 25.62 118 ASP A CA 1
ATOM 798 C C . ASP A 1 118 ? 31.526 -14.635 -25.924 1.00 27.32 118 ASP A C 1
ATOM 799 O O . ASP A 1 118 ? 31.984 -15.755 -26.098 1.00 24.42 118 ASP A O 1
ATOM 804 N N . ALA A 1 119 ? 31.103 -14.224 -24.747 1.00 22.40 119 ALA A N 1
ATOM 805 C CA . ALA A 1 119 ? 31.248 -15.093 -23.640 1.00 23.57 119 ALA A CA 1
ATOM 806 C C . ALA A 1 119 ? 30.319 -16.327 -23.733 1.00 21.83 119 ALA A C 1
ATOM 807 O O . ALA A 1 119 ? 30.681 -17.418 -23.302 1.00 26.59 119 ALA A O 1
ATOM 809 N N . LEU A 1 120 ? 29.098 -16.144 -24.219 1.00 19.53 120 LEU A N 1
ATOM 810 C CA . LEU A 1 120 ? 28.082 -17.145 -24.084 1.00 20.23 120 LEU A CA 1
ATOM 811 C C . LEU A 1 120 ? 27.648 -17.718 -25.419 1.00 20.74 120 LEU A C 1
ATOM 812 O O . LEU A 1 120 ? 26.782 -18.550 -25.464 1.00 21.38 120 LEU A O 1
ATOM 817 N N . ASP A 1 121 ? 28.231 -17.232 -26.502 1.00 22.03 121 ASP A N 1
ATOM 818 C CA . ASP A 1 121 ? 27.645 -17.458 -27.831 1.00 24.17 121 ASP A CA 1
ATOM 819 C C . ASP A 1 121 ? 26.203 -16.990 -27.836 1.00 23.23 121 ASP A C 1
ATOM 820 O O . ASP A 1 121 ? 25.354 -17.594 -28.518 1.00 23.58 121 ASP A O 1
ATOM 825 N N . ALA A 1 122 ? 25.909 -15.893 -27.131 1.00 22.53 122 ALA A N 1
ATOM 826 C CA . ALA A 1 122 ? 24.509 -15.413 -27.085 1.00 20.69 122 ALA A CA 1
ATOM 827 C C . ALA A 1 122 ? 24.105 -14.806 -28.439 1.00 21.44 122 ALA A C 1
ATOM 828 O O . ALA A 1 122 ? 24.975 -14.296 -29.230 1.00 19.30 122 ALA A O 1
ATOM 830 N N . LYS A 1 123 ? 22.808 -14.850 -28.716 1.00 19.87 123 LYS A N 1
ATOM 831 C CA . LYS A 1 123 ? 22.260 -14.223 -29.912 1.00 21.19 123 LYS A CA 1
ATOM 832 C C . LYS A 1 123 ? 21.046 -13.401 -29.471 1.00 20.02 123 LYS A C 1
ATOM 833 O O . LYS A 1 123 ? 20.545 -13.615 -28.381 1.00 20.18 123 LYS A O 1
ATOM 839 N N . PRO A 1 124 ? 20.569 -12.459 -30.299 1.00 19.44 124 PRO A N 1
ATOM 840 C CA . PRO A 1 124 ? 19.297 -11.766 -29.935 1.00 19.84 124 PRO A CA 1
ATOM 841 C C . PRO A 1 124 ? 18.153 -12.766 -29.845 1.00 18.47 124 PRO A C 1
ATOM 842 O O . PRO A 1 124 ? 18.070 -13.711 -30.662 1.00 19.06 124 PRO A O 1
ATOM 846 N N . LEU A 1 125 ? 17.257 -12.569 -28.890 1.00 18.08 125 LEU A N 1
ATOM 847 C CA . LEU A 1 125 ? 16.055 -13.372 -28.794 1.00 16.98 125 LEU A CA 1
ATOM 848 C C . LEU A 1 125 ? 15.210 -13.091 -30.043 1.00 17.00 125 LEU A C 1
ATOM 849 O O . LEU A 1 125 ? 15.189 -11.959 -30.556 1.00 16.72 125 LEU A O 1
ATOM 854 N N . THR A 1 126 ? 14.521 -14.101 -30.534 1.00 18.19 126 THR A N 1
ATOM 855 C CA . THR A 1 126 ? 13.666 -13.919 -31.730 1.00 21.05 126 THR A CA 1
ATOM 856 C C . THR A 1 126 ? 12.278 -14.446 -31.423 1.00 21.20 126 THR A C 1
ATOM 857 O O . THR A 1 126 ? 12.073 -15.273 -30.517 1.00 20.83 126 THR A O 1
ATOM 861 N N . ILE A 1 127 ? 11.315 -13.927 -32.157 1.00 21.86 127 ILE A N 1
ATOM 862 C CA . ILE A 1 127 ? 9.960 -14.458 -32.031 1.00 27.62 127 ILE A CA 1
ATOM 863 C C . ILE A 1 127 ? 9.582 -15.101 -33.358 1.00 29.40 127 ILE A C 1
ATOM 864 O O . ILE A 1 127 ? 10.104 -14.701 -34.407 1.00 32.83 127 ILE A O 1
ATOM 869 N N . GLY A 1 128 ? 8.719 -16.105 -33.335 1.00 41.34 128 GLY A N 1
ATOM 870 C CA . GLY A 1 128 ? 8.265 -16.720 -34.600 1.00 47.49 128 GLY A CA 1
ATOM 871 C C . GLY A 1 128 ? 8.942 -18.043 -34.962 1.00 56.34 128 GLY A C 1
ATOM 872 O O . GLY A 1 128 ? 10.168 -18.117 -35.120 1.00 64.02 128 GLY A O 1
ATOM 873 N N . TYR A 1 131 ? 9.691 -17.523 -40.377 1.00 53.79 131 TYR A N 1
ATOM 874 C CA . TYR A 1 131 ? 10.362 -16.216 -40.245 1.00 55.18 131 TYR A CA 1
ATOM 875 C C . TYR A 1 131 ? 10.728 -15.966 -38.790 1.00 50.58 131 TYR A C 1
ATOM 876 O O . TYR A 1 131 ? 9.912 -16.239 -37.889 1.00 63.15 131 TYR A O 1
ATOM 885 N N . GLU A 1 132 ? 11.925 -15.444 -38.540 1.00 44.64 132 GLU A N 1
ATOM 886 C CA . GLU A 1 132 ? 12.219 -14.930 -37.195 1.00 42.22 132 GLU A CA 1
ATOM 887 C C . GLU A 1 132 ? 12.750 -13.478 -37.139 1.00 40.25 132 GLU A C 1
ATOM 888 O O . GLU A 1 132 ? 13.636 -13.083 -37.901 1.00 47.10 132 GLU A O 1
ATOM 894 N N . VAL A 1 133 ? 12.165 -12.689 -36.241 1.00 31.27 133 VAL A N 1
ATOM 895 C CA . VAL A 1 133 ? 12.505 -11.278 -36.168 1.00 23.26 133 VAL A CA 1
ATOM 896 C C . VAL A 1 133 ? 13.002 -11.098 -34.709 1.00 20.19 133 VAL A C 1
ATOM 897 O O . VAL A 1 133 ? 12.660 -11.874 -33.826 1.00 18.02 133 VAL A O 1
ATOM 901 N N . GLU A 1 134 ? 13.830 -10.106 -34.523 1.00 17.20 134 GLU A N 1
ATOM 902 C CA . GLU A 1 134 ? 14.610 -9.963 -33.294 1.00 16.76 134 GLU A CA 1
ATOM 903 C C . GLU A 1 134 ? 13.881 -8.997 -32.361 1.00 16.14 134 GLU A C 1
ATOM 904 O O . GLU A 1 134 ? 13.294 -8.005 -32.780 1.00 17.21 134 GLU A O 1
ATOM 910 N N . PHE A 1 135 ? 13.988 -9.331 -31.075 1.00 17.55 135 PHE A N 1
ATOM 911 C CA . PHE A 1 135 ? 13.765 -8.378 -30.009 1.00 15.71 135 PHE A CA 1
ATOM 912 C C . PHE A 1 135 ? 14.886 -7.339 -30.017 1.00 16.14 135 PHE A C 1
ATOM 913 O O . PHE A 1 135 ? 16.024 -7.585 -30.535 1.00 17.63 135 PHE A O 1
ATOM 921 N N . LEU A 1 136 ? 14.579 -6.177 -29.450 1.00 14.27 136 LEU A N 1
ATOM 922 C CA . LEU A 1 136 ? 15.586 -5.162 -29.231 1.00 16.91 136 LEU A CA 1
ATOM 923 C C . LEU A 1 136 ? 16.730 -5.784 -28.406 1.00 16.64 136 LEU A C 1
ATOM 924 O O . LEU A 1 136 ? 16.476 -6.530 -27.430 1.00 16.74 136 LEU A O 1
ATOM 929 N N . LEU A 1 137 ? 18.004 -5.436 -28.710 1.00 17.01 137 LEU A N 1
ATOM 930 C CA . LEU A 1 137 ? 19.116 -6.106 -27.964 1.00 16.99 137 LEU A CA 1
ATOM 931 C C . LEU A 1 137 ? 19.460 -5.529 -26.591 1.00 16.68 137 LEU A C 1
ATOM 932 O O . LEU A 1 137 ? 19.838 -6.279 -25.668 1.00 17.04 137 LEU A O 1
ATOM 937 N N . ALA A 1 138 ? 19.403 -4.221 -26.473 1.00 16.67 138 ALA A N 1
ATOM 938 C CA . ALA A 1 138 ? 20.011 -3.564 -25.267 1.00 16.73 138 ALA A CA 1
ATOM 939 C C . ALA A 1 138 ? 19.652 -2.092 -25.353 1.00 19.02 138 ALA A C 1
ATOM 940 O O . ALA A 1 138 ? 19.263 -1.626 -26.416 1.00 16.99 138 ALA A O 1
ATOM 942 N N . THR A 1 139 ? 19.810 -1.370 -24.240 1.00 17.09 139 THR A N 1
ATOM 943 C CA . THR A 1 139 ? 19.508 0.013 -24.147 1.00 18.49 139 THR A CA 1
ATOM 944 C C . THR A 1 139 ? 20.574 0.750 -23.306 1.00 18.93 139 THR A C 1
ATOM 945 O O . THR A 1 139 ? 21.193 0.211 -22.348 1.00 17.10 139 THR A O 1
ATOM 949 N N . ARG A 1 140 ? 20.867 1.993 -23.720 1.00 16.45 140 ARG A N 1
ATOM 950 C CA . ARG A 1 140 ? 21.575 2.888 -22.833 1.00 17.91 140 ARG A CA 1
ATOM 951 C C . ARG A 1 140 ? 20.569 3.649 -22.001 1.00 20.44 140 ARG A C 1
ATOM 952 O O . ARG A 1 140 ? 19.506 4.084 -22.518 1.00 25.86 140 ARG A O 1
ATOM 960 N N . ARG A 1 141 ? 20.841 3.850 -20.722 1.00 23.24 141 ARG A N 1
ATOM 961 C CA . ARG A 1 141 ? 19.796 4.275 -19.780 1.00 23.74 141 ARG A CA 1
ATOM 962 C C . ARG A 1 141 ? 20.338 5.495 -19.089 1.00 27.48 141 ARG A C 1
ATOM 963 O O . ARG A 1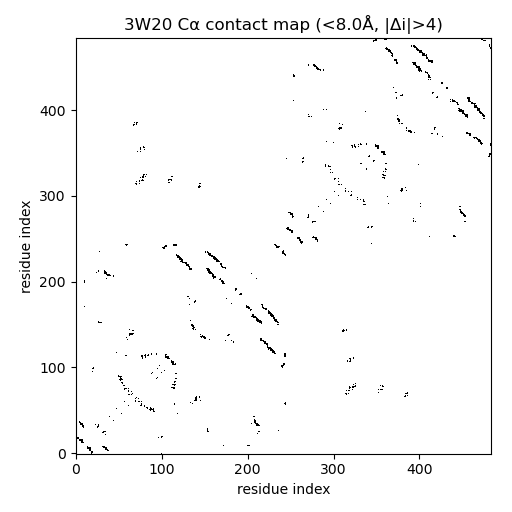 141 ? 21.483 5.484 -18.545 1.00 26.27 141 ARG A O 1
ATOM 971 N N . VAL A 1 142 ? 19.557 6.569 -19.117 1.00 27.58 142 VAL A N 1
ATOM 972 C CA . VAL A 1 142 ? 19.866 7.806 -18.374 1.00 29.19 142 VAL A CA 1
ATOM 973 C C . VAL A 1 142 ? 18.857 7.899 -17.201 1.00 32.82 142 VAL A C 1
ATOM 974 O O . VAL A 1 142 ? 17.644 7.820 -17.397 1.00 37.38 142 VAL A O 1
ATOM 978 N N . TYR A 1 143 ? 19.358 8.025 -15.981 1.00 31.77 143 TYR A N 1
ATOM 979 C CA . TYR A 1 143 ? 18.489 8.165 -14.799 1.00 33.17 143 TYR A CA 1
ATOM 980 C C . TYR A 1 143 ? 18.693 9.627 -14.340 1.00 36.46 143 TYR A C 1
ATOM 981 O O . TYR A 1 143 ? 19.775 9.932 -13.848 1.00 36.73 143 TYR A O 1
ATOM 990 N N . GLU A 1 144 ? 17.705 10.516 -14.564 1.00 39.29 144 GLU A N 1
ATOM 991 C CA . GLU A 1 144 ? 17.777 11.924 -14.047 1.00 46.11 144 GLU A CA 1
ATOM 992 C C . GLU A 1 144 ? 17.180 11.960 -12.639 1.00 44.90 144 GLU A C 1
ATOM 993 O O . GLU A 1 144 ? 16.246 11.189 -12.352 1.00 43.43 144 GLU A O 1
ATOM 999 N N . PRO A 1 145 ? 17.735 12.809 -11.753 1.00 44.07 145 PRO A N 1
ATOM 1000 C CA . PRO A 1 145 ? 17.226 13.039 -10.403 1.00 44.34 145 PRO A CA 1
ATOM 1001 C C . PRO A 1 145 ? 15.694 13.071 -10.318 1.00 44.06 145 PRO A C 1
ATOM 1002 O O . PRO A 1 145 ? 15.056 13.791 -11.067 1.00 38.84 145 PRO A O 1
ATOM 1006 N N . PHE A 1 146 ? 15.135 12.289 -9.400 1.00 41.89 146 PHE A N 1
ATOM 1007 C CA . PHE A 1 146 ? 13.692 12.127 -9.254 1.00 42.75 146 PHE A CA 1
ATOM 1008 C C . PHE A 1 146 ? 13.489 12.039 -7.757 1.00 44.23 146 PHE A C 1
ATOM 1009 O O . PHE A 1 146 ? 14.058 11.151 -7.113 1.00 41.14 146 PHE A O 1
ATOM 1017 N N . GLU A 1 147 ? 12.746 12.983 -7.175 1.00 41.68 147 GLU A N 1
ATOM 1018 C CA . GLU A 1 147 ? 12.516 12.980 -5.721 1.00 43.92 147 GLU A CA 1
ATOM 1019 C C . GLU A 1 147 ? 11.314 12.085 -5.384 1.00 45.45 147 GLU A C 1
ATOM 1020 O O . GLU A 1 147 ? 10.187 12.553 -5.328 1.00 53.21 147 GLU A O 1
ATOM 1026 N N . ALA A 1 148 ? 11.578 10.790 -5.174 1.00 41.58 148 ALA A N 1
ATOM 1027 C CA . ALA A 1 148 ? 10.563 9.780 -4.848 1.00 37.68 148 ALA A CA 1
ATOM 1028 C C . ALA A 1 148 ? 11.208 8.714 -3.911 1.00 42.32 148 ALA A C 1
ATOM 1029 O O . ALA A 1 148 ? 12.440 8.727 -3.710 1.00 41.13 148 ALA A O 1
ATOM 1031 N N . PRO A 1 149 ? 10.384 7.807 -3.329 1.00 50.06 149 PRO A N 1
ATOM 1032 C CA . PRO A 1 149 ? 10.890 6.598 -2.612 1.00 42.73 149 PRO A CA 1
ATOM 1033 C C . PRO A 1 149 ? 11.969 5.813 -3.405 1.00 47.76 149 PRO A C 1
ATOM 1034 O O . PRO A 1 149 ? 12.962 5.398 -2.817 1.00 47.30 149 PRO A O 1
ATOM 1038 N N . PHE A 1 150 ? 11.786 5.712 -4.732 1.00 42.26 150 PHE A N 1
ATOM 1039 C CA . PHE A 1 150 ? 12.488 4.831 -5.715 1.00 42.37 150 PHE A CA 1
ATOM 1040 C C . PHE A 1 150 ? 13.324 3.629 -5.231 1.00 46.95 150 PHE A C 1
ATOM 1041 O O . PHE A 1 150 ? 12.897 2.804 -4.384 1.00 42.99 150 PHE A O 1
ATOM 1043 N N . ALA A 1 153 ? 8.288 1.963 -7.840 1.00 49.27 153 ALA A N 1
ATOM 1044 C CA . ALA A 1 153 ? 9.570 1.728 -8.491 1.00 43.90 153 ALA A CA 1
ATOM 1045 C C . ALA A 1 153 ? 10.062 0.267 -8.331 1.00 43.62 153 ALA A C 1
ATOM 1046 O O . ALA A 1 153 ? 10.801 -0.203 -9.232 1.00 44.18 153 ALA A O 1
ATOM 1048 N N . PRO A 1 154 ? 9.705 -0.435 -7.204 1.00 38.37 154 PRO A N 1
ATOM 1049 C CA . PRO A 1 154 ? 10.160 -1.831 -7.104 1.00 33.02 154 PRO A CA 1
ATOM 1050 C C . PRO A 1 154 ? 9.415 -2.662 -8.126 1.00 27.94 154 PRO A C 1
ATOM 1051 O O . PRO A 1 154 ? 8.223 -2.509 -8.278 1.00 29.38 154 PRO A O 1
ATOM 1055 N N . HIS A 1 155 ? 10.134 -3.494 -8.862 1.00 23.32 155 HIS A N 1
ATOM 1056 C CA . HIS A 1 155 ? 9.511 -4.271 -9.907 1.00 22.60 155 HIS A CA 1
ATOM 1057 C C . HIS A 1 155 ? 10.376 -5.509 -10.055 1.00 19.53 155 HIS A C 1
ATOM 1058 O O . HIS A 1 155 ? 11.405 -5.667 -9.366 1.00 17.39 155 HIS A O 1
ATOM 1065 N N . CYS A 1 156 ? 9.950 -6.412 -10.940 1.00 18.90 156 CYS A N 1
ATOM 1066 C CA . CYS A 1 156 ? 10.781 -7.527 -11.347 1.00 19.01 156 CYS A CA 1
ATOM 1067 C C . CYS A 1 156 ? 10.622 -7.632 -12.849 1.00 18.64 156 CYS A C 1
ATOM 1068 O O . CYS A 1 156 ? 9.683 -7.003 -13.446 1.00 20.78 156 CYS A O 1
ATOM 1071 N N . ASP A 1 157 ? 11.581 -8.267 -13.464 1.00 15.82 157 ASP A N 1
ATOM 1072 C CA . ASP A 1 157 ? 11.569 -8.436 -14.879 1.00 17.09 157 ASP A CA 1
ATOM 1073 C C . ASP A 1 157 ? 11.453 -9.913 -15.235 1.00 14.86 157 ASP A C 1
ATOM 1074 O O . ASP A 1 157 ? 12.267 -10.749 -14.808 1.00 14.68 157 ASP A O 1
ATOM 1079 N N . ASP A 1 158 ? 10.414 -10.238 -15.994 1.00 13.80 158 ASP A N 1
ATOM 1080 C CA . ASP A 1 158 ? 10.180 -11.605 -16.411 1.00 13.04 158 ASP A CA 1
ATOM 1081 C C . ASP A 1 158 ? 9.459 -11.465 -17.762 1.00 12.06 158 ASP A C 1
ATOM 1082 O O . ASP A 1 158 ? 8.421 -10.732 -17.864 1.00 12.89 158 ASP A O 1
ATOM 1087 N N . VAL A 1 159 ? 10.047 -12.112 -18.786 1.00 13.68 159 VAL A N 1
ATOM 1088 C CA . VAL A 1 159 ? 9.657 -11.963 -20.181 1.00 14.59 159 VAL A CA 1
ATOM 1089 C C . VAL A 1 159 ? 8.152 -12.334 -20.362 1.00 14.76 159 VAL A C 1
ATOM 1090 O O . VAL A 1 159 ? 7.491 -11.821 -21.285 1.00 13.16 159 VAL A O 1
ATOM 1094 N N . SER A 1 160 ? 7.657 -13.184 -19.483 1.00 13.24 160 SER A N 1
ATOM 1095 C CA . SER A 1 160 ? 6.240 -13.552 -19.507 1.00 13.08 160 SER A CA 1
ATOM 1096 C C . SER A 1 160 ? 5.226 -12.657 -18.876 1.00 13.21 160 SER A C 1
ATOM 1097 O O . SER A 1 160 ? 3.982 -12.877 -19.083 1.00 12.99 160 SER A O 1
ATOM 1100 N N . TYR A 1 161 ? 5.689 -11.637 -18.178 1.00 13.18 161 TYR A N 1
ATOM 1101 C CA . TYR A 1 161 ? 4.796 -10.806 -17.399 1.00 13.44 161 TYR A CA 1
ATOM 1102 C C . TYR A 1 161 ? 4.109 -9.652 -18.173 1.00 14.77 161 TYR A C 1
ATOM 1103 O O . TYR A 1 161 ? 4.177 -8.521 -17.792 1.00 14.95 161 TYR A O 1
ATOM 1112 N N . GLY A 1 162 ? 3.418 -9.994 -19.232 1.00 14.10 162 GLY A N 1
ATOM 1113 C CA . GLY A 1 162 ? 2.511 -9.011 -19.890 1.00 14.77 162 GLY A CA 1
ATOM 1114 C C . GLY A 1 162 ? 1.320 -8.699 -18.994 1.00 15.42 162 GLY A C 1
ATOM 1115 O O . GLY A 1 162 ? 0.734 -9.604 -18.328 1.00 16.17 162 GLY A O 1
ATOM 1116 N N . ARG A 1 163 ? 0.942 -7.439 -18.970 1.00 16.91 163 ARG A N 1
ATOM 1117 C CA . ARG A 1 163 ? -0.278 -7.099 -18.238 1.00 17.74 163 ARG A CA 1
ATOM 1118 C C . ARG A 1 163 ? -1.509 -7.730 -18.851 1.00 17.62 163 ARG A C 1
ATOM 1119 O O . ARG A 1 163 ? -2.447 -8.083 -18.139 1.00 18.82 163 ARG A O 1
ATOM 1127 N N . ASP A 1 164 ? -1.558 -7.802 -20.172 1.00 16.95 164 ASP A N 1
ATOM 1128 C CA . ASP A 1 164 ? -2.705 -8.426 -20.850 1.00 18.66 164 ASP A CA 1
ATOM 1129 C C . ASP A 1 164 ? -2.454 -9.900 -20.936 1.00 20.56 164 ASP A C 1
ATOM 1130 O O . ASP A 1 164 ? -1.798 -10.331 -21.866 1.00 19.30 164 ASP A O 1
ATOM 1135 N N . THR A 1 165 ? -2.974 -10.681 -19.963 1.00 19.45 165 THR A N 1
ATOM 1136 C CA . THR A 1 165 ? -2.571 -12.075 -19.841 1.00 24.72 165 THR A CA 1
ATOM 1137 C C . THR A 1 165 ? -2.920 -12.854 -21.073 1.00 20.49 165 THR A C 1
ATOM 1138 O O . THR A 1 165 ? -2.167 -13.750 -21.513 1.00 21.82 165 THR A O 1
ATOM 1142 N N . VAL A 1 166 ? -4.086 -12.570 -21.652 1.00 18.27 166 VAL A N 1
ATOM 1143 C CA . VAL A 1 166 ? -4.556 -13.405 -22.748 1.00 18.02 166 VAL A CA 1
ATOM 1144 C C . VAL A 1 166 ? -3.766 -13.156 -24.037 1.00 17.65 166 VAL A C 1
ATOM 1145 O O . VAL A 1 166 ? -3.391 -14.100 -24.737 1.00 17.97 166 VAL A O 1
ATOM 1149 N N . ASN A 1 167 ? -3.537 -11.890 -24.311 1.00 16.14 167 ASN A N 1
ATOM 1150 C CA . ASN A 1 167 ? -2.926 -11.481 -25.587 1.00 16.59 167 ASN A CA 1
ATOM 1151 C C . ASN A 1 167 ? -1.406 -11.358 -25.559 1.00 16.86 167 ASN A C 1
ATOM 1152 O O . ASN A 1 167 ? -0.798 -11.262 -26.604 1.00 16.49 167 ASN A O 1
ATOM 1157 N N . TRP A 1 168 ? -0.786 -11.388 -24.373 1.00 16.21 168 TRP A N 1
ATOM 1158 C CA . TRP A 1 168 ? 0.682 -11.423 -24.313 1.00 14.69 168 TRP A CA 1
ATOM 1159 C C . TRP A 1 168 ? 1.217 -12.748 -24.916 1.00 15.85 168 TRP A C 1
ATOM 1160 O O . TRP A 1 168 ? 0.878 -13.855 -24.456 1.00 16.15 168 TRP A O 1
ATOM 1171 N N . PRO A 1 169 ? 2.103 -12.695 -25.909 1.00 16.20 169 PRO A N 1
ATOM 1172 C CA . PRO A 1 169 ? 2.383 -13.971 -26.610 1.00 17.17 169 PRO A CA 1
ATOM 1173 C C . PRO A 1 169 ? 3.568 -14.796 -26.071 1.00 18.45 169 PRO A C 1
ATOM 1174 O O . PRO A 1 169 ? 3.752 -15.951 -26.454 1.00 20.72 169 PRO A O 1
ATOM 1178 N N . LEU A 1 170 ? 4.318 -14.252 -25.130 1.00 16.31 170 LEU A N 1
ATOM 1179 C CA . LEU A 1 170 ? 5.425 -15.000 -24.517 1.00 15.90 170 LEU A CA 1
ATOM 1180 C C . LEU A 1 170 ? 4.972 -15.529 -23.195 1.00 15.98 170 LEU A C 1
ATOM 1181 O O . LEU A 1 170 ? 5.022 -14.793 -22.205 1.00 17.76 170 LEU A O 1
ATOM 1186 N N . LYS A 1 171 ? 4.577 -16.797 -23.140 1.00 14.96 171 LYS A N 1
ATOM 1187 C CA . LYS A 1 171 ? 3.824 -17.210 -21.991 1.00 17.27 171 LYS A CA 1
ATOM 1188 C C . LYS A 1 171 ? 4.705 -18.031 -21.032 1.00 18.17 171 LYS A C 1
ATOM 1189 O O . LYS A 1 171 ? 4.294 -18.373 -19.895 1.00 21.03 171 LYS A O 1
ATOM 1195 N N . ARG A 1 172 ? 5.915 -18.262 -21.484 1.00 17.45 172 ARG A N 1
ATOM 1196 C CA . ARG A 1 172 ? 6.851 -19.072 -20.728 1.00 16.37 172 ARG A CA 1
ATOM 1197 C C . ARG A 1 172 ? 7.783 -18.215 -19.878 1.00 16.67 172 ARG A C 1
ATOM 1198 O O . ARG A 1 172 ? 8.376 -17.234 -20.371 1.00 16.27 172 ARG A O 1
ATOM 1206 N N . SER A 1 173 ? 7.857 -18.589 -18.599 1.00 14.36 173 SER A N 1
ATOM 1207 C CA . SER A 1 173 ? 8.740 -17.908 -17.630 1.00 14.95 173 SER A CA 1
ATOM 1208 C C . SER A 1 173 ? 10.030 -18.664 -17.521 1.00 14.58 173 SER A C 1
ATOM 1209 O O . SER A 1 173 ? 10.019 -19.910 -17.596 1.00 17.81 173 SER A O 1
ATOM 1212 N N . PHE A 1 174 ? 11.153 -17.925 -17.347 1.00 13.75 174 PHE A N 1
ATOM 1213 C CA . PHE A 1 174 ? 12.475 -18.517 -17.191 1.00 14.84 174 PHE A CA 1
ATOM 1214 C C . PHE A 1 174 ? 12.939 -18.177 -15.802 1.00 14.52 174 PHE A C 1
ATOM 1215 O O . PHE A 1 174 ? 13.174 -16.981 -15.493 1.00 12.82 174 PHE A O 1
ATOM 1223 N N . PRO A 1 175 ? 12.994 -19.172 -14.879 1.00 14.72 175 PRO A N 1
ATOM 1224 C CA . PRO A 1 175 ? 13.241 -18.742 -13.482 1.00 14.13 175 PRO A CA 1
ATOM 1225 C C . PRO A 1 175 ? 14.609 -18.139 -13.235 1.00 14.24 175 PRO A C 1
ATOM 1226 O O . PRO A 1 175 ? 14.806 -17.381 -12.284 1.00 14.74 175 PRO A O 1
ATOM 1230 N N . ARG A 1 176 ? 15.581 -18.395 -14.124 1.00 13.24 176 ARG A N 1
ATOM 1231 C CA . ARG A 1 176 ? 16.867 -17.795 -13.980 1.00 14.09 176 ARG A CA 1
ATOM 1232 C C . ARG A 1 176 ? 17.097 -16.616 -14.932 1.00 13.57 176 ARG A C 1
ATOM 1233 O O . ARG A 1 176 ? 18.242 -16.348 -15.325 1.00 14.76 176 ARG A O 1
ATOM 1241 N N . GLN A 1 177 ? 16.019 -15.953 -15.396 1.00 12.04 177 GLN A N 1
ATOM 1242 C CA . GLN A 1 177 ? 16.226 -14.793 -16.310 1.00 12.31 177 GLN A CA 1
ATOM 1243 C C . GLN A 1 177 ? 17.207 -13.835 -15.595 1.00 12.25 177 GLN A C 1
ATOM 1244 O O . GLN A 1 177 ? 17.016 -13.548 -14.396 1.00 12.66 177 GLN A O 1
ATOM 1250 N N . LEU A 1 178 ? 18.202 -13.305 -16.345 1.00 11.81 178 LEU A N 1
ATOM 1251 C CA . LEU A 1 178 ? 19.174 -12.409 -15.688 1.00 12.78 178 LEU A CA 1
ATOM 1252 C C . LEU A 1 178 ? 19.003 -11.025 -16.203 1.00 14.68 178 LEU A C 1
ATOM 1253 O O . LEU A 1 178 ? 18.758 -10.868 -17.413 1.00 13.39 178 LEU A O 1
ATOM 1258 N N . GLY A 1 179 ? 19.222 -10.018 -15.341 1.00 14.34 179 GLY A N 1
ATOM 1259 C CA . GLY A 1 179 ? 19.456 -8.649 -15.832 1.00 15.23 179 GLY A CA 1
ATOM 1260 C C . GLY A 1 179 ? 20.978 -8.441 -15.784 1.00 15.10 179 GLY A C 1
ATOM 1261 O O . GLY A 1 179 ? 21.664 -9.028 -14.912 1.00 15.45 179 GLY A O 1
ATOM 1262 N N . GLY A 1 180 ? 21.521 -7.641 -16.712 1.00 15.88 180 GLY A N 1
ATOM 1263 C CA . GLY A 1 180 ? 22.964 -7.360 -16.703 1.00 16.27 180 GLY A CA 1
ATOM 1264 C C . GLY A 1 180 ? 23.061 -5.872 -17.016 1.00 17.52 180 GLY A C 1
ATOM 1265 O O . GLY A 1 180 ? 22.534 -5.431 -18.091 1.00 17.37 180 GLY A O 1
ATOM 1266 N N . PHE A 1 181 ? 23.686 -5.056 -16.133 1.00 15.76 181 PHE A N 1
ATOM 1267 C CA . PHE A 1 181 ? 23.879 -3.653 -16.561 1.00 16.56 181 PHE A CA 1
ATOM 1268 C C . PHE A 1 181 ? 25.241 -3.174 -16.102 1.00 16.70 181 PHE A C 1
ATOM 1269 O O . PHE A 1 181 ? 25.731 -3.556 -14.992 1.00 16.60 181 PHE A O 1
ATOM 1277 N N . LEU A 1 182 ? 25.883 -2.452 -17.011 1.00 16.01 182 LEU A N 1
ATOM 1278 C CA . LEU A 1 182 ? 27.229 -1.905 -16.778 1.00 15.60 182 LEU A CA 1
ATOM 1279 C C . LEU A 1 182 ? 27.003 -0.437 -16.365 1.00 17.53 182 LEU A C 1
ATOM 1280 O O . LEU A 1 182 ? 26.272 0.281 -17.044 1.00 16.49 182 LEU A O 1
ATOM 1285 N N . THR A 1 183 ? 27.575 -0.038 -15.222 1.00 17.35 183 THR A N 1
ATOM 1286 C CA . THR A 1 183 ? 27.393 1.363 -14.756 1.00 18.65 183 THR A CA 1
ATOM 1287 C C . THR A 1 183 ? 28.526 2.170 -15.416 1.00 17.96 183 THR A C 1
ATOM 1288 O O . THR A 1 183 ? 29.693 1.741 -15.458 1.00 19.64 183 THR A O 1
ATOM 1292 N N . ILE A 1 184 ? 28.111 3.289 -15.974 1.00 21.30 184 ILE A N 1
ATOM 1293 C CA . ILE A 1 184 ? 29.024 4.207 -16.709 1.00 19.41 184 ILE A CA 1
ATOM 1294 C C . ILE A 1 184 ? 29.294 5.493 -15.898 1.00 21.66 184 ILE A C 1
ATOM 1295 O O . ILE A 1 184 ? 30.465 5.882 -15.754 1.00 23.02 184 ILE A O 1
ATOM 1300 N N . GLN A 1 185 ? 28.218 6.118 -15.399 1.00 22.22 185 GLN A N 1
ATOM 1301 C CA . GLN A 1 185 ? 28.276 7.312 -14.509 1.00 24.95 185 GLN A CA 1
ATOM 1302 C C . GLN A 1 185 ? 27.429 7.122 -13.274 1.00 25.75 185 GLN A C 1
ATOM 1303 O O . GLN A 1 185 ? 26.227 6.843 -13.379 1.00 26.30 185 GLN A O 1
ATOM 1309 N N . GLY A 1 186 ? 28.019 7.329 -12.088 1.00 26.96 186 GLY A N 1
ATOM 1310 C CA . GLY A 1 186 ? 27.254 7.082 -10.847 1.00 27.04 186 GLY A CA 1
ATOM 1311 C C . GLY A 1 186 ? 26.685 8.393 -10.367 1.00 35.52 186 GLY A C 1
ATOM 1312 O O . GLY A 1 186 ? 27.244 9.449 -10.686 1.00 35.75 186 GLY A O 1
ATOM 1313 N N . ALA A 1 187 ? 25.571 8.337 -9.631 1.00 31.35 187 ALA A N 1
ATOM 1314 C CA . ALA A 1 187 ? 24.923 9.523 -9.069 1.00 30.73 187 ALA A CA 1
ATOM 1315 C C . ALA A 1 187 ? 25.795 10.056 -7.923 1.00 30.50 187 ALA A C 1
ATOM 1316 O O . ALA A 1 187 ? 26.575 9.289 -7.290 1.00 34.25 187 ALA A O 1
ATOM 1318 N N . ASP A 1 188 ? 25.653 11.360 -7.647 1.00 37.81 188 ASP A N 1
ATOM 1319 C CA . ASP A 1 188 ? 26.411 12.040 -6.564 1.00 38.67 188 ASP A CA 1
ATOM 1320 C C . ASP A 1 188 ? 26.235 11.341 -5.213 1.00 38.52 188 ASP A C 1
ATOM 1321 O O . ASP A 1 188 ? 27.206 11.134 -4.463 1.00 36.11 188 ASP A O 1
ATOM 1326 N N . ASN A 1 189 ? 24.986 10.964 -4.928 1.00 39.34 189 ASN A N 1
ATOM 1327 C CA . ASN A 1 189 ? 24.657 10.247 -3.693 1.00 36.66 189 ASN A CA 1
ATOM 1328 C C . ASN A 1 189 ? 24.923 8.749 -3.748 1.00 39.55 189 ASN A C 1
ATOM 1329 O O . ASN A 1 189 ? 24.494 8.026 -2.833 1.00 33.85 189 ASN A O 1
ATOM 1334 N N . ASP A 1 190 ? 25.587 8.280 -4.821 1.00 36.59 190 ASP A N 1
ATOM 1335 C CA . ASP A 1 190 ? 25.953 6.892 -4.947 1.00 34.76 190 ASP A CA 1
ATOM 1336 C C . ASP A 1 190 ? 24.730 5.923 -5.021 1.00 34.74 190 ASP A C 1
ATOM 1337 O O . ASP A 1 190 ? 24.808 4.775 -4.500 1.00 34.85 190 ASP A O 1
ATOM 1342 N N . ALA A 1 191 ? 23.656 6.364 -5.693 1.00 30.84 191 ALA A N 1
ATOM 1343 C CA . ALA A 1 191 ? 22.404 5.577 -5.810 1.00 27.04 191 ALA A CA 1
ATOM 1344 C C . ALA A 1 191 ? 22.667 4.182 -6.313 1.00 23.19 191 ALA A C 1
ATOM 1345 O O . ALA A 1 191 ? 23.341 3.990 -7.351 1.00 22.76 191 ALA A O 1
ATOM 1347 N N . GLY A 1 192 ? 22.100 3.191 -5.639 1.00 20.28 192 GLY A N 1
ATOM 1348 C CA . GLY A 1 192 ? 22.397 1.842 -6.116 1.00 19.64 192 GLY A CA 1
ATOM 1349 C C . GLY A 1 192 ? 21.095 1.085 -6.238 1.00 21.59 192 GLY A C 1
ATOM 1350 O O . GLY A 1 192 ? 20.120 1.648 -6.631 1.00 21.37 192 GLY A O 1
ATOM 1359 N N . VAL A 1 194 ? 18.463 -2.092 -4.598 1.00 16.92 194 VAL A N 1
ATOM 1360 C CA . VAL A 1 194 ? 18.082 -2.993 -3.526 1.00 16.71 194 VAL A CA 1
ATOM 1361 C C . VAL A 1 194 ? 17.373 -4.209 -4.218 1.00 16.65 194 VAL A C 1
ATOM 1362 O O . VAL A 1 194 ? 16.592 -4.037 -5.158 1.00 15.69 194 VAL A O 1
ATOM 1374 N N . TRP A 1 196 ? 15.179 -7.756 -3.149 1.00 13.21 196 TRP A N 1
ATOM 1375 C CA . TRP A 1 196 ? 14.623 -8.572 -2.126 1.00 14.65 196 TRP A CA 1
ATOM 1376 C C . TRP A 1 196 ? 14.438 -10.044 -2.481 1.00 15.83 196 TRP A C 1
ATOM 1377 O O . TRP A 1 196 ? 14.297 -10.414 -3.661 1.00 13.89 196 TRP A O 1
ATOM 1388 N N . ASP A 1 197 ? 14.423 -10.890 -1.431 1.00 17.20 197 ASP A N 1
ATOM 1389 C CA . ASP A 1 197 ? 14.102 -12.313 -1.570 1.00 17.04 197 ASP A CA 1
ATOM 1390 C C . ASP A 1 197 ? 12.600 -12.524 -1.656 1.00 16.78 197 ASP A C 1
ATOM 1391 O O . ASP A 1 197 ? 11.878 -13.051 -0.737 1.00 16.84 197 ASP A O 1
ATOM 1396 N N . ASN A 1 198 ? 12.061 -12.013 -2.762 1.00 17.32 198 ASN A N 1
ATOM 1397 C CA . ASN A 1 198 ? 10.614 -12.007 -3.016 1.00 18.16 198 ASN A CA 1
ATOM 1398 C C . ASN A 1 198 ? 10.417 -12.062 -4.528 1.00 17.86 198 ASN A C 1
ATOM 1399 O O . ASN A 1 198 ? 11.023 -11.290 -5.222 1.00 16.86 198 ASN A O 1
ATOM 1404 N N . ARG A 1 199 ? 9.647 -13.040 -5.002 1.00 15.00 199 ARG A N 1
ATOM 1405 C CA . ARG A 1 199 ? 9.410 -13.161 -6.493 1.00 15.51 199 ARG A CA 1
ATOM 1406 C C . ARG A 1 199 ? 7.971 -13.141 -6.855 1.00 15.83 199 ARG A C 1
ATOM 1407 O O . ARG A 1 199 ? 7.261 -14.173 -6.792 1.00 18.85 199 ARG A O 1
ATOM 1415 N N . PRO A 1 200 ? 7.443 -11.968 -7.139 1.00 18.12 200 PRO A N 1
ATOM 1416 C CA . PRO A 1 200 ? 6.029 -11.841 -7.484 1.00 19.37 200 PRO A CA 1
ATOM 1417 C C . PRO A 1 200 ? 5.667 -12.797 -8.635 1.00 20.11 200 PRO A C 1
ATOM 1418 O O . PRO A 1 200 ? 6.484 -13.000 -9.529 1.00 17.02 200 PRO A O 1
ATOM 1422 N N . GLU A 1 201 ? 4.495 -13.438 -8.554 1.00 19.00 201 GLU A N 1
ATOM 1423 C CA . GLU A 1 201 ? 4.129 -14.460 -9.521 1.00 19.45 201 GLU A CA 1
ATOM 1424 C C . GLU A 1 201 ? 3.587 -13.950 -10.872 1.00 19.24 201 GLU A C 1
ATOM 1425 O O . GLU A 1 201 ? 3.486 -14.726 -11.810 1.00 20.12 201 GLU A O 1
ATOM 1431 N N . SER A 1 202 ? 3.349 -12.655 -11.032 1.00 18.44 202 SER A N 1
ATOM 1432 C CA . SER A 1 202 ? 2.710 -12.222 -12.263 1.00 20.12 202 SER A CA 1
ATOM 1433 C C . SER A 1 202 ? 2.744 -10.720 -12.343 1.00 19.60 202 SER A C 1
ATOM 1434 O O . SER A 1 202 ? 3.053 -10.016 -11.325 1.00 18.35 202 SER A O 1
ATOM 1437 N N . ARG A 1 203 ? 2.393 -10.187 -13.535 1.00 20.06 203 ARG A N 1
ATOM 1438 C CA . ARG A 1 203 ? 2.267 -8.754 -13.680 1.00 20.66 203 ARG A CA 1
ATOM 1439 C C . ARG A 1 203 ? 1.113 -8.227 -12.753 1.00 19.04 203 ARG A C 1
ATOM 1440 O O . ARG A 1 203 ? 1.288 -7.175 -12.146 1.00 22.04 203 ARG A O 1
ATOM 1448 N N . ALA A 1 204 ? 0.007 -8.933 -12.664 1.00 22.04 204 ALA A N 1
ATOM 1449 C CA . ALA A 1 204 ? -1.093 -8.538 -11.787 1.00 20.98 204 ALA A CA 1
ATOM 1450 C C . ALA A 1 204 ? -0.589 -8.432 -10.306 1.00 21.59 204 ALA A C 1
ATOM 1451 O O . ALA A 1 204 ? -0.968 -7.499 -9.586 1.00 24.45 204 ALA A O 1
ATOM 1453 N N . ALA A 1 205 ? 0.207 -9.396 -9.856 1.00 22.41 205 ALA A N 1
ATOM 1454 C CA . ALA A 1 205 ? 0.800 -9.324 -8.513 1.00 20.96 205 ALA A CA 1
ATOM 1455 C C . ALA A 1 205 ? 1.668 -8.098 -8.345 1.00 23.62 205 ALA A C 1
ATOM 1456 O O . ALA A 1 205 ? 1.541 -7.429 -7.324 1.00 22.57 205 ALA A O 1
ATOM 1458 N N . LEU A 1 206 ? 2.493 -7.729 -9.350 1.00 20.48 206 LEU A N 1
ATOM 1459 C CA . LEU A 1 206 ? 3.308 -6.519 -9.206 1.00 22.91 206 LEU A CA 1
ATOM 1460 C C . LEU A 1 206 ? 2.418 -5.292 -9.179 1.00 22.83 206 LEU A C 1
ATOM 1461 O O . LEU A 1 206 ? 2.713 -4.323 -8.440 1.00 24.83 206 LEU A O 1
ATOM 1466 N N . ASP A 1 207 ? 1.363 -5.360 -9.995 1.00 22.90 207 ASP A N 1
ATOM 1467 C CA . ASP A 1 207 ? 0.458 -4.209 -10.198 1.00 25.05 207 ASP A CA 1
ATOM 1468 C C . ASP A 1 207 ? -0.254 -4.007 -8.863 1.00 28.03 207 ASP A C 1
ATOM 1469 O O . ASP A 1 207 ? -0.462 -2.869 -8.477 1.00 29.43 207 ASP A O 1
ATOM 1474 N N . GLU A 1 208 ? -0.602 -5.083 -8.148 1.00 27.69 208 GLU A N 1
ATOM 1475 C CA . GLU A 1 208 ? -1.252 -4.908 -6.830 0.50 26.50 208 GLU A CA 1
ATOM 1476 C C . GLU A 1 208 ? -0.237 -4.317 -5.840 1.00 32.07 208 GLU A C 1
ATOM 1477 O O . GLU A 1 208 ? -0.572 -3.468 -4.967 1.00 28.46 208 GLU A O 1
ATOM 1491 N N . HIS A 1 210 ? 2.253 -2.329 -6.452 1.00 30.44 210 HIS A N 1
ATOM 1492 C CA . HIS A 1 210 ? 2.314 -0.897 -6.697 1.00 37.95 210 HIS A CA 1
ATOM 1493 C C . HIS A 1 210 ? 1.195 -0.094 -6.031 1.00 44.29 210 HIS A C 1
ATOM 1494 O O . HIS A 1 210 ? 1.453 0.870 -5.258 1.00 41.92 210 HIS A O 1
ATOM 1501 N N . ALA A 1 211 ? -0.052 -0.491 -6.282 1.00 43.80 211 ALA A N 1
ATOM 1502 C CA . ALA A 1 211 ? -1.184 0.098 -5.555 1.00 39.63 211 ALA A CA 1
ATOM 1503 C C . ALA A 1 211 ? -1.042 0.061 -4.018 1.00 41.99 211 ALA A C 1
ATOM 1504 O O . ALA A 1 211 ? -1.495 1.019 -3.369 1.00 39.68 211 ALA A O 1
ATOM 1506 N N . GLU A 1 212 ? -0.505 -1.031 -3.428 1.00 35.03 212 GLU A N 1
ATOM 1507 C CA . GLU A 1 212 ? -0.280 -1.084 -1.965 1.00 37.69 212 GLU A CA 1
ATOM 1508 C C . GLU A 1 212 ? 0.742 -0.040 -1.557 1.00 41.70 212 GLU A C 1
ATOM 1509 O O . GLU A 1 212 ? 0.601 0.609 -0.507 1.00 43.22 212 GLU A O 1
ATOM 1515 N N . TYR A 1 213 ? 1.756 0.150 -2.398 1.00 42.08 213 TYR A N 1
ATOM 1516 C CA . TYR A 1 213 ? 2.812 1.146 -2.109 1.00 44.75 213 TYR A CA 1
ATOM 1517 C C . TYR A 1 213 ? 2.187 2.559 -2.046 1.00 43.82 213 TYR A C 1
ATOM 1518 O O . TYR A 1 213 ? 2.211 3.205 -0.990 1.00 52.85 213 TYR A O 1
ATOM 1520 N N . ARG A 1 214 ? 1.612 3.018 -3.164 1.00 50.21 214 ARG A N 1
ATOM 1521 C CA . ARG A 1 214 ? 0.999 4.360 -3.270 1.00 50.68 214 ARG A CA 1
ATOM 1522 C C . ARG A 1 214 ? -0.053 4.702 -2.177 1.00 54.54 214 ARG A C 1
ATOM 1523 O O . ARG A 1 214 ? -0.215 5.855 -1.787 1.00 50.81 214 ARG A O 1
ATOM 1531 N N . GLU A 1 215 ? -0.765 3.697 -1.686 1.00 52.95 215 GLU A N 1
ATOM 1532 C CA . GLU A 1 215 ? -1.775 3.927 -0.665 1.00 53.03 215 GLU A CA 1
ATOM 1533 C C . GLU A 1 215 ? -1.126 3.919 0.736 1.00 54.18 215 GLU A C 1
ATOM 1534 O O . GLU A 1 215 ? -1.440 4.741 1.602 1.00 53.45 215 GLU A O 1
ATOM 1540 N N . THR A 1 216 ? -0.178 3.025 0.942 1.00 48.02 216 THR A N 1
ATOM 1541 C CA . THR A 1 216 ? 0.253 2.674 2.289 1.00 48.22 216 THR A CA 1
ATOM 1542 C C . THR A 1 216 ? 1.705 3.135 2.543 1.00 53.00 216 THR A C 1
ATOM 1543 O O . THR A 1 216 ? 2.236 2.989 3.664 1.00 51.00 216 THR A O 1
ATOM 1547 N N . GLY A 1 217 ? 2.332 3.719 1.514 1.00 48.11 217 GLY A N 1
ATOM 1548 C CA . GLY A 1 217 ? 3.758 4.044 1.593 1.00 51.01 217 GLY A CA 1
ATOM 1549 C C . GLY A 1 217 ? 4.682 2.823 1.674 1.00 50.41 217 GLY A C 1
ATOM 1550 O O . GLY A 1 217 ? 5.887 2.948 1.431 1.00 49.45 217 GLY A O 1
ATOM 1551 N N . ALA A 1 218 ? 4.126 1.638 2.006 1.00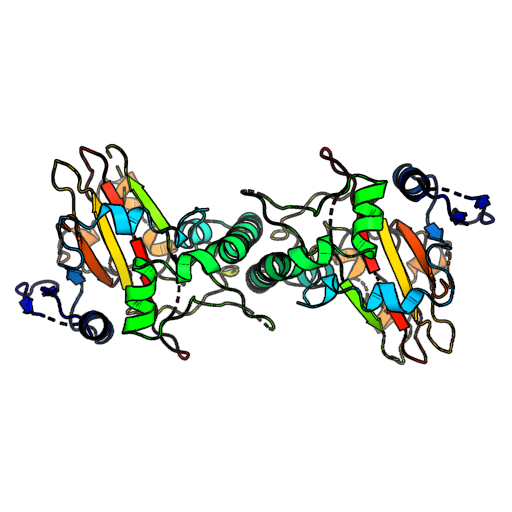 46.24 218 ALA A N 1
ATOM 1552 C CA . ALA A 1 218 ? 4.904 0.374 2.103 1.00 41.84 218 ALA A CA 1
ATOM 1553 C C . ALA A 1 218 ? 4.303 -0.871 1.355 1.00 41.83 218 ALA A C 1
ATOM 1554 O O . ALA A 1 218 ? 3.120 -0.875 0.908 1.00 35.51 218 ALA A O 1
ATOM 1556 N N . ILE A 1 219 ? 5.154 -1.907 1.250 1.00 42.61 219 ILE A N 1
ATOM 1557 C CA . ILE A 1 219 ? 4.776 -3.224 0.826 1.00 41.83 219 ILE A CA 1
ATOM 1558 C C . ILE A 1 219 ? 4.924 -4.211 2.003 1.00 40.64 219 ILE A C 1
ATOM 1559 O O . ILE A 1 219 ? 5.953 -4.841 2.204 1.00 44.80 219 ILE A O 1
ATOM 1564 N N . ALA A 1 220 ? 3.871 -4.338 2.791 1.00 50.64 220 ALA A N 1
ATOM 1565 C CA . ALA A 1 220 ? 3.887 -5.200 3.989 1.00 48.93 220 ALA A CA 1
ATOM 1566 C C . ALA A 1 220 ? 4.583 -6.575 3.844 1.00 47.74 220 ALA A C 1
ATOM 1567 O O . ALA A 1 220 ? 5.235 -7.024 4.799 1.00 47.65 220 ALA A O 1
ATOM 1569 N N . ALA A 1 221 ? 4.456 -7.233 2.678 1.00 39.22 221 ALA A N 1
ATOM 1570 C CA . ALA A 1 221 ? 5.100 -8.549 2.431 1.00 44.38 221 ALA A CA 1
ATOM 1571 C C . ALA A 1 221 ? 6.653 -8.547 2.478 1.00 41.03 221 ALA A C 1
ATOM 1572 O O . ALA A 1 221 ? 7.277 -9.585 2.728 1.00 49.83 221 ALA A O 1
ATOM 1574 N N . LEU A 1 222 ? 7.225 -7.369 2.254 1.00 36.88 222 LEU A N 1
ATOM 1575 C CA . LEU A 1 222 ? 8.672 -7.137 2.193 1.00 37.17 222 LEU A CA 1
ATOM 1576 C C . LEU A 1 222 ? 9.323 -7.070 3.587 1.00 42.91 222 LEU A C 1
ATOM 1577 O O . LEU A 1 222 ? 10.472 -7.477 3.757 1.00 40.70 222 LEU A O 1
ATOM 1582 N N . GLU A 1 223 ? 8.602 -6.579 4.596 1.00 47.24 223 GLU A N 1
ATOM 1583 C CA . GLU A 1 223 ? 9.230 -6.507 5.921 1.00 47.79 223 GLU A CA 1
ATOM 1584 C C . GLU A 1 223 ? 9.671 -7.889 6.401 1.00 45.47 223 GLU A C 1
ATOM 1585 O O . GLU A 1 223 ? 10.441 -7.994 7.331 1.00 48.08 223 GLU A O 1
ATOM 1591 N N . ARG A 1 224 ? 9.199 -8.947 5.745 1.00 48.91 224 ARG A N 1
ATOM 1592 C CA . ARG A 1 224 ? 9.661 -10.313 6.045 1.00 50.73 224 ARG A CA 1
ATOM 1593 C C . ARG A 1 224 ? 10.816 -10.792 5.110 1.00 46.27 224 ARG A C 1
ATOM 1594 O O . ARG A 1 224 ? 11.423 -11.835 5.357 1.00 48.79 224 ARG A O 1
ATOM 1602 N N . ALA A 1 225 ? 11.154 -10.016 4.072 1.00 35.02 225 ALA A N 1
ATOM 1603 C CA . ALA A 1 225 ? 12.085 -10.539 3.049 1.00 29.05 225 ALA A CA 1
ATOM 1604 C C . ALA A 1 225 ? 13.524 -10.040 3.261 1.00 23.51 225 ALA A C 1
ATOM 1605 O O . ALA A 1 225 ? 13.749 -8.836 3.400 1.00 22.11 225 ALA A O 1
ATOM 1607 N N . ALA A 1 226 ? 14.470 -10.958 3.153 1.00 20.40 226 ALA A N 1
ATOM 1608 C CA . ALA A 1 226 ? 15.886 -10.616 3.177 1.00 20.86 226 ALA A CA 1
ATOM 1609 C C . ALA A 1 226 ? 16.189 -9.687 1.982 1.00 22.45 226 ALA A C 1
ATOM 1610 O O . ALA A 1 226 ? 15.627 -9.851 0.891 1.00 19.57 226 ALA A O 1
ATOM 1612 N N . LYS A 1 227 ? 17.088 -8.711 2.190 1.00 18.08 227 LYS A N 1
ATOM 1613 C CA . LYS A 1 227 ? 17.468 -7.863 1.069 1.00 18.60 227 LYS A CA 1
ATOM 1614 C C . LYS A 1 227 ? 18.978 -7.777 0.897 1.00 18.18 227 LYS A C 1
ATOM 1615 O O . LYS A 1 227 ? 19.721 -7.883 1.884 1.00 17.89 227 LYS A O 1
ATOM 1621 N N . ILE A 1 228 ? 19.413 -7.601 -0.355 1.00 16.00 228 ILE A N 1
ATOM 1622 C CA . ILE A 1 228 ? 20.810 -7.350 -0.720 1.00 13.76 228 ILE A CA 1
ATOM 1623 C C . ILE A 1 228 ? 20.825 -5.942 -1.217 1.00 16.86 228 ILE A C 1
ATOM 1624 O O . ILE A 1 228 ? 20.081 -5.586 -2.164 1.00 15.14 228 ILE A O 1
ATOM 1642 N N . LEU A 1 230 ? 23.080 -3.152 -3.138 1.00 17.62 230 LEU A N 1
ATOM 1643 C CA . LEU A 1 230 ? 24.217 -3.103 -4.027 1.00 16.18 230 LEU A CA 1
ATOM 1644 C C . LEU A 1 230 ? 24.465 -1.624 -4.385 1.00 16.98 230 LEU A C 1
ATOM 1645 O O . LEU A 1 230 ? 23.490 -0.878 -4.456 1.00 21.74 230 LEU A O 1
ATOM 1650 N N . LYS A 1 231 ? 25.729 -1.220 -4.491 1.00 17.62 231 LYS A N 1
ATOM 1651 C CA . LYS A 1 231 ? 26.065 0.126 -4.951 1.00 18.93 231 LYS A CA 1
ATOM 1652 C C . LYS A 1 231 ? 27.087 -0.040 -6.065 1.00 21.14 231 LYS A C 1
ATOM 1653 O O . LYS A 1 231 ? 28.302 0.128 -5.850 1.00 22.73 231 LYS A O 1
ATOM 1659 N N . PRO A 1 232 ? 26.651 -0.447 -7.256 1.00 21.42 232 PRO A N 1
ATOM 1660 C CA . PRO A 1 232 ? 27.611 -0.710 -8.336 1.00 24.31 232 PRO A CA 1
ATOM 1661 C C . PRO A 1 232 ? 28.275 0.651 -8.730 1.00 22.23 232 PRO A C 1
ATOM 1662 O O . PRO A 1 232 ? 27.586 1.701 -8.768 1.00 23.58 232 PRO A O 1
ATOM 1666 N N . GLN A 1 233 ? 29.553 0.595 -9.015 1.00 22.54 233 GLN A N 1
ATOM 1667 C CA . GLN A 1 233 ? 30.352 1.790 -9.332 1.00 23.53 233 GLN A CA 1
ATOM 1668 C C . GLN A 1 233 ? 30.610 1.854 -10.815 1.00 23.11 233 GLN A C 1
ATOM 1669 O O . GLN A 1 233 ? 30.610 0.836 -11.514 1.00 19.60 233 GLN A O 1
ATOM 1675 N N . PRO A 1 234 ? 30.903 3.069 -11.325 1.00 22.56 234 PRO A N 1
ATOM 1676 C CA . PRO A 1 234 ? 31.454 3.089 -12.707 1.00 24.03 234 PRO A CA 1
ATOM 1677 C C . PRO A 1 234 ? 32.472 1.990 -13.046 1.00 22.20 234 PRO A C 1
ATOM 1678 O O . PRO A 1 234 ? 33.458 1.764 -12.319 1.00 22.08 234 PRO A O 1
ATOM 1682 N N . GLY A 1 235 ? 32.179 1.239 -14.136 1.00 21.37 235 GLY A N 1
ATOM 1683 C CA . GLY A 1 235 ? 33.082 0.218 -14.659 1.00 20.40 235 GLY A CA 1
ATOM 1684 C C . GLY A 1 235 ? 32.619 -1.163 -14.183 1.00 20.40 235 GLY A C 1
ATOM 1685 O O . GLY A 1 235 ? 33.084 -2.184 -14.683 1.00 22.39 235 GLY A O 1
ATOM 1686 N N . GLN A 1 236 ? 31.699 -1.187 -13.224 1.00 19.40 236 GLN A N 1
ATOM 1687 C CA . GLN A 1 236 ? 31.171 -2.495 -12.697 1.00 17.38 236 GLN A CA 1
ATOM 1688 C C . GLN A 1 236 ? 29.953 -2.998 -13.497 1.00 15.46 236 GLN A C 1
ATOM 1689 O O . GLN A 1 236 ? 29.074 -2.229 -13.833 1.00 17.66 236 GLN A O 1
ATOM 1695 N N . LEU A 1 237 ? 29.935 -4.313 -13.743 1.00 15.16 237 LEU A N 1
ATOM 1696 C CA . LEU A 1 237 ? 28.799 -4.974 -14.403 1.00 15.66 237 LEU A CA 1
ATOM 1697 C C . LEU A 1 237 ? 28.071 -5.707 -13.279 1.00 14.65 237 LEU A C 1
ATOM 1698 O O . LEU A 1 237 ? 28.686 -6.484 -12.559 1.00 15.91 237 LEU A O 1
ATOM 1703 N N . THR A 1 238 ? 26.768 -5.468 -13.177 1.00 14.67 238 THR A N 1
ATOM 1704 C CA . THR A 1 238 ? 25.969 -6.148 -12.191 1.00 14.09 238 THR A CA 1
ATOM 1705 C C . THR A 1 238 ? 25.078 -7.186 -12.928 1.00 14.17 238 THR A C 1
ATOM 1706 O O . THR A 1 238 ? 24.357 -6.779 -13.843 1.00 15.14 238 THR A O 1
ATOM 1710 N N . LEU A 1 239 ? 25.146 -8.445 -12.505 1.00 15.34 239 LEU A N 1
ATOM 1711 C CA . LEU A 1 239 ? 24.393 -9.539 -13.117 1.00 13.98 239 LEU A CA 1
ATOM 1712 C C . LEU A 1 239 ? 23.514 -10.103 -11.990 1.00 13.83 239 LEU A C 1
ATOM 1713 O O . LEU A 1 239 ? 24.013 -10.280 -10.841 1.00 15.79 239 LEU A O 1
ATOM 1718 N N . PHE A 1 240 ? 22.199 -10.196 -12.207 1.00 12.85 240 PHE A N 1
ATOM 1719 C CA . PHE A 1 240 ? 21.376 -10.646 -11.148 1.00 12.54 240 PHE A CA 1
ATOM 1720 C C . PHE A 1 240 ? 20.151 -11.387 -11.639 1.00 12.71 240 PHE A C 1
ATOM 1721 O O . PHE A 1 240 ? 19.771 -11.274 -12.819 1.00 13.11 240 PHE A O 1
ATOM 1729 N N . GLN A 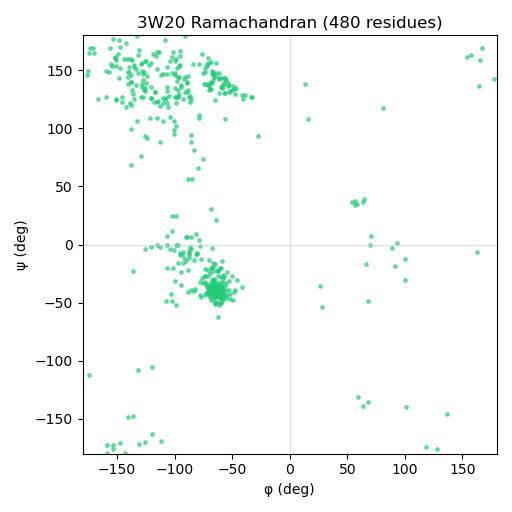1 241 ? 19.530 -12.118 -10.702 1.00 12.87 241 GLN A N 1
ATOM 1730 C CA . GLN A 1 241 ? 18.296 -12.849 -11.097 1.00 12.70 241 GLN A CA 1
ATOM 1731 C C . GLN A 1 241 ? 17.141 -11.864 -11.127 1.00 13.71 241 GLN A C 1
ATOM 1732 O O . GLN A 1 241 ? 16.646 -11.351 -10.061 1.00 13.81 241 GLN A O 1
ATOM 1738 N N . SER A 1 242 ? 16.605 -11.568 -12.336 1.00 11.40 242 SER A N 1
ATOM 1739 C CA . SER A 1 242 ? 15.737 -10.405 -12.432 1.00 12.03 242 SER A CA 1
ATOM 1740 C C . SER A 1 242 ? 14.288 -10.670 -11.961 1.00 13.96 242 SER A C 1
ATOM 1741 O O . SER A 1 242 ? 13.500 -9.733 -11.818 1.00 12.77 242 SER A O 1
ATOM 1744 N N . LYS A 1 243 ? 13.953 -11.956 -11.679 1.00 11.91 243 LYS A N 1
ATOM 1745 C CA . LYS A 1 243 ? 12.621 -12.228 -11.104 1.00 12.02 243 LYS A CA 1
ATOM 1746 C C . LYS A 1 243 ? 12.459 -11.750 -9.625 1.00 11.56 243 LYS A C 1
ATOM 1747 O O . LYS A 1 243 ? 11.299 -11.655 -9.146 1.00 13.07 243 LYS A O 1
ATOM 1753 N N . ASN A 1 244 ? 13.602 -11.590 -8.931 1.00 13.49 244 ASN A N 1
ATOM 1754 C CA . ASN A 1 244 ? 13.584 -11.040 -7.539 1.00 13.64 244 ASN A CA 1
ATOM 1755 C C . ASN A 1 244 ? 13.178 -9.595 -7.640 1.00 14.17 244 ASN A C 1
ATOM 1756 O O . ASN A 1 244 ? 13.684 -8.863 -8.506 1.00 14.14 244 ASN A O 1
ATOM 1761 N N . LEU A 1 245 ? 12.250 -9.211 -6.771 1.00 12.61 245 LEU A N 1
ATOM 1762 C CA . LEU A 1 245 ? 11.893 -7.794 -6.670 1.00 14.47 245 LEU A CA 1
ATOM 1763 C C . LEU A 1 245 ? 13.160 -6.905 -6.458 1.00 14.53 245 LEU A C 1
ATOM 1764 O O . LEU A 1 245 ? 14.090 -7.257 -5.719 1.00 14.47 245 LEU A O 1
ATOM 1769 N N . HIS A 1 246 ? 13.212 -5.770 -7.158 1.00 14.06 246 HIS A N 1
ATOM 1770 C CA . HIS A 1 246 ? 14.334 -4.844 -6.921 1.00 14.95 246 HIS A CA 1
ATOM 1771 C C . HIS A 1 246 ? 14.013 -3.428 -7.292 1.00 18.18 246 HIS A C 1
ATOM 1772 O O . HIS A 1 246 ? 13.080 -3.210 -8.044 1.00 19.21 246 HIS A O 1
ATOM 1779 N N . ALA A 1 247 ? 14.865 -2.466 -6.915 1.00 19.42 247 ALA A N 1
ATOM 1780 C CA . ALA A 1 247 ? 14.491 -1.060 -7.160 1.00 21.25 247 ALA A CA 1
ATOM 1781 C C . ALA A 1 247 ? 15.762 -0.294 -7.186 1.00 23.91 247 ALA A C 1
ATOM 1782 O O . ALA A 1 247 ? 16.697 -0.693 -6.505 1.00 21.29 247 ALA A O 1
ATOM 1784 N N . ILE A 1 248 ? 15.831 0.773 -7.976 1.00 23.79 248 ILE A N 1
ATOM 1785 C CA . ILE A 1 248 ? 17.043 1.638 -8.031 1.00 21.82 248 ILE A CA 1
ATOM 1786 C C . ILE A 1 248 ? 16.730 2.843 -7.060 1.00 19.53 248 ILE A C 1
ATOM 1787 O O . ILE A 1 248 ? 15.635 3.415 -7.121 1.00 20.92 248 ILE A O 1
ATOM 1792 N N . GLU A 1 249 ? 17.680 3.195 -6.191 1.00 21.47 249 GLU A N 1
ATOM 1793 C CA . GLU A 1 249 ? 17.446 4.239 -5.218 1.00 24.37 249 GLU A CA 1
ATOM 1794 C C . GLU A 1 249 ? 17.297 5.591 -5.940 1.00 24.00 249 GLU A C 1
ATOM 1795 O O . GLU A 1 249 ? 17.928 5.796 -6.967 1.00 23.74 249 GLU A O 1
ATOM 1801 N N . ARG A 1 250 ? 16.503 6.490 -5.369 1.00 27.87 250 ARG A N 1
ATOM 1802 C CA . ARG A 1 250 ? 16.579 7.916 -5.731 1.00 30.99 250 ARG A CA 1
ATOM 1803 C C . ARG A 1 250 ? 18.016 8.391 -6.108 1.00 25.64 250 ARG A C 1
ATOM 1804 O O . ARG A 1 250 ? 18.969 8.201 -5.319 1.00 30.33 250 ARG A O 1
ATOM 1812 N N . CYS A 1 251 ? 18.206 9.012 -7.268 1.00 27.06 251 CYS A N 1
ATOM 1813 C CA . CYS A 1 251 ? 19.529 9.588 -7.611 1.00 29.88 251 CYS A CA 1
ATOM 1814 C C . CYS A 1 251 ? 19.508 11.101 -7.330 1.00 27.35 251 CYS A C 1
ATOM 1815 O O . CYS A 1 251 ? 18.481 11.722 -7.578 1.00 32.84 251 CYS A O 1
ATOM 1818 N N . THR A 1 252 ? 20.631 11.632 -6.903 1.00 32.98 252 THR A N 1
ATOM 1819 C CA . THR A 1 252 ? 20.766 13.096 -6.677 1.00 36.52 252 THR A CA 1
ATOM 1820 C C . THR A 1 252 ? 21.350 13.782 -7.892 1.00 40.00 252 THR A C 1
ATOM 1821 O O . THR A 1 252 ? 21.163 14.996 -8.069 1.00 37.26 252 THR A O 1
ATOM 1825 N N . SER A 1 253 ? 22.077 13.033 -8.729 1.00 34.71 253 SER A N 1
ATOM 1826 C CA . SER A 1 253 ? 22.522 13.590 -10.017 1.00 34.82 253 SER A CA 1
ATOM 1827 C C . SER A 1 253 ? 22.474 12.491 -11.077 1.00 37.81 253 SER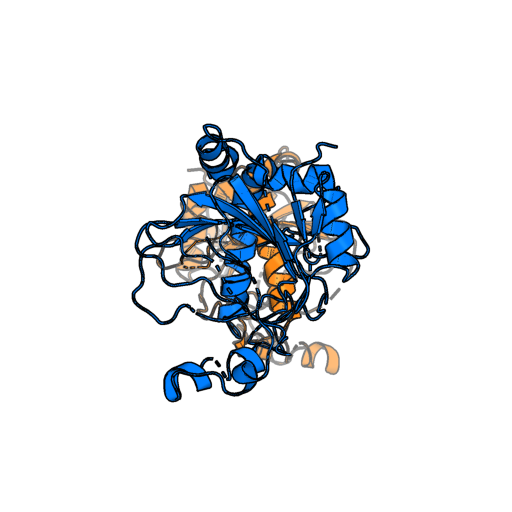 A C 1
ATOM 1828 O O . SER A 1 253 ? 22.104 11.336 -10.781 1.00 34.87 253 SER A O 1
ATOM 1831 N N . THR A 1 254 ? 22.864 12.840 -12.298 1.00 35.64 254 THR A N 1
ATOM 1832 C CA . THR A 1 254 ? 22.773 11.893 -13.410 1.00 32.61 254 THR A CA 1
ATOM 1833 C C . THR A 1 254 ? 23.547 10.566 -13.182 1.00 26.81 254 THR A C 1
ATOM 1834 O O . THR A 1 254 ? 24.754 10.556 -12.844 1.00 25.39 254 THR A O 1
ATOM 1838 N N . ARG A 1 255 ? 22.824 9.461 -13.441 1.00 28.32 255 ARG A N 1
ATOM 1839 C CA . ARG A 1 255 ? 23.398 8.099 -13.400 1.00 29.52 255 ARG A CA 1
ATOM 1840 C C . ARG A 1 255 ? 23.266 7.569 -14.842 1.00 27.41 255 ARG A C 1
ATOM 1841 O O . ARG A 1 255 ? 22.210 7.723 -15.453 1.00 30.68 255 ARG A O 1
ATOM 1849 N N . ARG A 1 256 ? 24.342 7.014 -15.401 1.00 23.08 256 ARG A N 1
ATOM 1850 C CA . ARG A 1 256 ? 24.196 6.353 -16.700 1.00 24.36 256 ARG A CA 1
ATOM 1851 C C . ARG A 1 256 ? 24.588 4.881 -16.606 1.00 20.76 256 ARG A C 1
ATOM 1852 O O . ARG A 1 256 ? 25.610 4.578 -16.003 1.00 21.47 256 ARG A O 1
ATOM 1860 N N . THR A 1 257 ? 23.764 4.009 -17.207 1.00 20.84 257 THR A N 1
ATOM 1861 C CA . THR A 1 257 ? 24.055 2.555 -17.307 1.00 21.68 257 THR A CA 1
ATOM 1862 C C . THR A 1 257 ? 23.712 2.088 -18.725 1.00 19.63 257 THR A C 1
ATOM 1863 O O . THR A 1 257 ? 23.001 2.809 -19.475 1.00 23.55 257 THR A O 1
ATOM 1875 N N . GLY A 1 259 ? 22.221 -1.599 -20.374 1.00 15.63 259 GLY A N 1
ATOM 1876 C CA . GLY A 1 259 ? 21.838 -2.980 -19.894 1.00 16.69 259 GLY A CA 1
ATOM 1877 C C . GLY A 1 259 ? 21.064 -3.857 -20.889 1.00 17.04 259 GLY A C 1
ATOM 1878 O O . GLY A 1 259 ? 20.574 -3.423 -21.924 1.00 16.73 259 GLY A O 1
ATOM 1879 N N . LEU A 1 260 ? 20.931 -5.121 -20.536 1.00 15.39 260 LEU A N 1
ATOM 1880 C CA . LEU A 1 260 ? 20.037 -5.997 -21.268 1.00 14.53 260 LEU A CA 1
ATOM 1881 C C . LEU A 1 260 ? 19.595 -7.101 -20.292 1.00 16.34 260 LEU A C 1
ATOM 1882 O O . LEU A 1 260 ? 19.914 -7.040 -19.103 1.00 15.06 260 LEU A O 1
ATOM 1887 N N . PHE A 1 261 ? 18.831 -8.054 -20.834 1.00 14.94 261 PHE A N 1
ATOM 1888 C CA . PHE A 1 261 ? 18.458 -9.241 -20.084 1.00 14.31 261 PHE A CA 1
ATOM 1889 C C . PHE A 1 261 ? 18.867 -10.474 -20.889 1.00 14.26 261 PHE A C 1
ATOM 1890 O O . PHE A 1 261 ? 19.003 -10.468 -22.142 1.00 13.29 261 PHE A O 1
ATOM 1898 N N . LEU A 1 262 ? 19.011 -11.575 -20.160 1.00 14.00 262 LEU A N 1
ATOM 1899 C CA . LEU A 1 262 ? 19.382 -12.847 -20.756 1.00 13.30 262 LEU A CA 1
ATOM 1900 C C . LEU A 1 262 ? 18.424 -13.947 -20.331 1.00 14.15 262 LEU A C 1
ATOM 1901 O O . LEU A 1 262 ? 18.061 -14.004 -19.199 1.00 13.84 262 LEU A O 1
ATOM 1906 N N . ILE A 1 263 ? 18.019 -14.823 -21.247 1.00 14.45 263 ILE A N 1
ATOM 1907 C CA . ILE A 1 263 ? 17.413 -16.081 -20.882 1.00 13.85 263 ILE A CA 1
ATOM 1908 C C . ILE A 1 263 ? 18.130 -17.250 -21.560 1.00 14.85 263 ILE A C 1
ATOM 1909 O O . ILE A 1 263 ? 18.668 -17.115 -22.639 1.00 14.22 263 ILE A O 1
ATOM 1914 N N . HIS A 1 264 ? 18.157 -18.380 -20.884 1.00 16.09 264 HIS A N 1
ATOM 1915 C CA . HIS A 1 264 ? 18.867 -19.525 -21.453 1.00 17.88 264 HIS A CA 1
ATOM 1916 C C . HIS A 1 264 ? 17.853 -20.428 -22.111 1.00 18.11 264 HIS A C 1
ATOM 1917 O O . HIS A 1 264 ? 17.150 -21.176 -21.446 1.00 17.68 264 HIS A O 1
ATOM 1924 N N . THR A 1 265 ? 17.773 -20.360 -23.428 1.00 19.83 265 THR A N 1
ATOM 1925 C CA . THR A 1 265 ? 16.790 -21.189 -24.141 1.00 21.25 265 THR A CA 1
ATOM 1926 C C . THR A 1 265 ? 17.393 -22.482 -24.649 1.00 22.75 265 THR A C 1
ATOM 1927 O O . THR A 1 265 ? 18.621 -22.665 -24.582 1.00 21.00 265 THR A O 1
ATOM 1931 N N . GLU A 1 266 ? 16.489 -23.418 -25.053 1.00 22.96 266 GLU A N 1
ATOM 1932 C CA . GLU A 1 266 ? 16.881 -24.667 -25.692 1.00 27.38 266 GLU A CA 1
ATOM 1933 C C . GLU A 1 266 ? 17.924 -24.429 -26.787 1.00 28.32 266 GLU A C 1
ATOM 1934 O O . GLU A 1 266 ? 18.798 -25.269 -26.971 1.00 29.76 266 GLU A O 1
ATOM 1940 N N . ASP A 1 267 ? 17.906 -23.270 -27.455 1.00 29.16 267 ASP A N 1
ATOM 1941 C CA . ASP A 1 267 ? 18.828 -22.999 -28.573 1.00 29.42 267 ASP A CA 1
ATOM 1942 C C . ASP A 1 267 ? 20.088 -22.190 -28.210 1.00 26.35 267 ASP A C 1
ATOM 1943 O O . ASP A 1 267 ? 20.926 -21.836 -29.041 1.00 25.26 267 ASP A O 1
ATOM 1948 N N . GLY A 1 268 ? 20.175 -21.833 -26.944 1.00 25.05 268 GLY A N 1
ATOM 1949 C CA . GLY A 1 268 ? 21.346 -21.145 -26.428 1.00 22.72 268 GLY A CA 1
ATOM 1950 C C . GLY A 1 268 ? 20.862 -19.885 -25.689 1.00 22.19 268 GLY A C 1
ATOM 1951 O O . GLY A 1 268 ? 19.652 -19.584 -25.607 1.00 24.27 268 GLY A O 1
ATOM 1952 N N . TRP A 1 269 ? 21.823 -19.130 -25.242 1.00 21.85 269 TRP A N 1
ATOM 1953 C CA . TRP A 1 269 ? 21.595 -17.856 -24.539 1.00 18.57 269 TRP A CA 1
ATOM 1954 C C . TRP A 1 269 ? 21.071 -16.822 -25.468 1.00 18.32 269 TRP A C 1
ATOM 1955 O O . TRP A 1 269 ? 21.570 -16.648 -26.585 1.00 18.14 269 TRP A O 1
ATOM 1966 N N . ARG A 1 270 ? 20.034 -16.122 -25.053 1.00 15.65 270 ARG A N 1
ATOM 1967 C CA . ARG A 1 270 ? 19.434 -15.099 -25.861 1.00 16.53 270 ARG A CA 1
ATOM 1968 C C . ARG A 1 270 ? 19.366 -13.751 -25.074 1.00 16.36 270 ARG A C 1
ATOM 1969 O O . ARG A 1 270 ? 19.108 -13.753 -23.868 1.00 16.86 270 ARG A O 1
ATOM 1985 N N . PHE A 1 272 ? 17.908 -9.636 -24.800 1.00 16.69 272 PHE A N 1
ATOM 1986 C CA . PHE A 1 272 ? 16.860 -8.746 -25.181 1.00 15.44 272 PHE A CA 1
ATOM 1987 C C . PHE A 1 272 ? 16.762 -7.627 -24.161 1.00 16.27 272 PHE A C 1
ATOM 1988 O O . PHE A 1 272 ? 17.268 -7.765 -23.014 1.00 15.54 272 PHE A O 1
ATOM 1996 N N . ASP A 1 273 ? 16.103 -6.529 -24.570 1.00 17.52 273 ASP A N 1
ATOM 1997 C CA . ASP A 1 273 ? 15.703 -5.477 -23.651 1.00 19.63 273 ASP A CA 1
ATOM 1998 C C . ASP A 1 273 ? 14.354 -4.878 -24.080 1.00 21.36 273 ASP A C 1
ATOM 1999 O O . ASP A 1 273 ? 13.722 -4.152 -23.352 1.00 23.39 273 ASP A O 1
ATOM 2013 N N . GLN B 1 2 ? 5.087 12.960 -67.174 1.00 26.73 2 GLN B N 1
ATOM 2014 C CA . GLN B 1 2 ? 4.960 11.557 -66.720 1.00 24.82 2 GLN B CA 1
ATOM 2015 C C . GLN B 1 2 ? 4.500 10.610 -67.890 1.00 20.49 2 GLN B C 1
ATOM 2016 O O . GLN B 1 2 ? 3.965 11.057 -68.910 1.00 20.67 2 GLN B O 1
ATOM 2022 N N . HIS B 1 3 ? 4.773 9.334 -67.738 1.00 16.35 3 HIS B N 1
ATOM 2023 C CA . HIS B 1 3 ? 4.370 8.371 -68.821 1.00 15.95 3 HIS B CA 1
ATOM 2024 C C . HIS B 1 3 ? 2.901 8.293 -68.985 1.00 14.96 3 HIS B C 1
ATOM 2025 O O . HIS B 1 3 ? 2.152 8.441 -68.048 1.00 14.82 3 HIS B O 1
ATOM 2032 N N . THR B 1 4 ? 2.439 8.050 -70.220 1.00 14.27 4 THR B N 1
ATOM 2033 C CA . THR B 1 4 ? 1.038 7.892 -70.460 1.00 14.53 4 THR B CA 1
ATOM 2034 C C . THR B 1 4 ? 0.831 6.516 -71.136 1.00 14.95 4 THR B C 1
ATOM 2035 O O . THR B 1 4 ? 1.650 6.044 -71.930 1.00 15.75 4 THR B O 1
ATOM 2039 N N . TYR B 1 5 ? -0.294 5.891 -70.781 1.00 15.25 5 TYR B N 1
ATOM 2040 C CA . TYR B 1 5 ? -0.588 4.506 -71.149 1.00 14.76 5 TYR B CA 1
ATOM 2041 C C . TYR B 1 5 ? -2.050 4.253 -71.552 1.00 14.06 5 TYR B C 1
ATOM 2042 O O . TYR B 1 5 ? -2.984 4.953 -71.075 1.00 16.62 5 TYR B O 1
ATOM 2051 N N . PRO B 1 6 ? -2.295 3.223 -72.418 1.00 16.73 6 PRO B N 1
ATOM 2052 C CA . PRO B 1 6 ? -3.661 2.786 -72.745 1.00 17.96 6 PRO B CA 1
ATOM 2053 C C . PRO B 1 6 ? -4.381 2.339 -71.456 1.00 18.82 6 PRO B C 1
ATOM 2054 O O . PRO B 1 6 ? -3.747 1.714 -70.581 1.00 20.76 6 PRO B O 1
ATOM 2058 N N . ALA B 1 7 ? -5.617 2.749 -71.276 1.00 18.37 7 ALA B N 1
ATOM 2059 C CA . ALA B 1 7 ? -6.317 2.345 -70.044 1.00 19.25 7 ALA B CA 1
ATOM 2060 C C . ALA B 1 7 ? -7.723 1.965 -70.436 1.00 23.80 7 ALA B C 1
ATOM 2061 O O . ALA B 1 7 ? -8.311 2.625 -71.303 1.00 24.59 7 ALA B O 1
ATOM 2063 N N . GLN B 1 8 ? -8.252 0.895 -69.835 1.00 18.12 8 GLN B N 1
ATOM 2064 C CA . GLN B 1 8 ? -9.672 0.619 -69.936 1.00 17.23 8 GLN B CA 1
ATOM 2065 C C . GLN B 1 8 ? -10.308 0.952 -68.597 1.00 17.85 8 GLN B C 1
ATOM 2066 O O . GLN B 1 8 ? -9.844 0.520 -67.540 1.00 17.53 8 GLN B O 1
ATOM 2072 N N . LEU B 1 9 ? -11.391 1.683 -68.632 1.00 15.19 9 LEU B N 1
ATOM 2073 C CA . LEU B 1 9 ? -12.023 2.145 -67.394 1.00 17.21 9 LEU B CA 1
ATOM 2074 C C . LEU B 1 9 ? -13.391 1.501 -67.219 1.00 18.74 9 LEU B C 1
ATOM 2075 O O . LEU B 1 9 ? -14.269 1.705 -68.018 1.00 18.75 9 LEU B O 1
ATOM 2088 N N . ARG B 1 11 ? -16.996 0.355 -64.981 1.00 16.15 11 ARG B N 1
ATOM 2089 C CA . ARG B 1 11 ? -17.912 0.807 -63.970 1.00 18.51 11 ARG B CA 1
ATOM 2090 C C . ARG B 1 11 ? -19.127 -0.107 -64.080 1.00 17.97 11 ARG B C 1
ATOM 2091 O O . ARG B 1 11 ? -19.520 -0.501 -65.200 1.00 19.92 11 ARG B O 1
ATOM 2099 N N . PHE B 1 12 ? -19.639 -0.561 -62.935 1.00 19.65 12 PHE B N 1
ATOM 2100 C CA . PHE B 1 12 ? -20.791 -1.427 -62.903 1.00 20.82 12 PHE B CA 1
ATOM 2101 C C . PHE B 1 12 ? -21.893 -0.891 -63.792 1.00 26.02 12 PHE B C 1
ATOM 2102 O O . PHE B 1 12 ? -22.218 0.263 -63.665 1.00 26.27 12 PHE B O 1
ATOM 2110 N N . GLY B 1 13 ? -22.403 -1.775 -64.642 1.00 27.27 13 GLY B N 1
ATOM 2111 C CA . GLY B 1 13 ? -23.555 -1.509 -65.498 1.00 34.99 13 GLY B CA 1
ATOM 2112 C C . GLY B 1 13 ? -23.288 -0.512 -66.626 1.00 38.74 13 GLY B C 1
ATOM 2113 O O . GLY B 1 13 ? -24.207 -0.221 -67.387 1.00 44.03 13 GLY B O 1
ATOM 2114 N N . THR B 1 14 ? -22.075 0.035 -66.756 1.00 35.20 14 THR B N 1
ATOM 2115 C CA . THR B 1 14 ? -21.884 1.065 -67.793 1.00 36.55 14 THR B CA 1
ATOM 2116 C C . THR B 1 14 ? -20.899 0.576 -68.807 1.00 33.96 14 THR B C 1
ATOM 2117 O O . THR B 1 14 ? -20.165 -0.375 -68.573 1.00 30.68 14 THR B O 1
ATOM 2121 N N . ALA B 1 15 ? -20.870 1.193 -69.995 1.00 36.35 15 ALA B N 1
ATOM 2122 C CA . ALA B 1 15 ? -19.940 0.688 -71.008 1.00 35.00 15 ALA B CA 1
ATOM 2123 C C . ALA B 1 15 ? -18.449 0.928 -70.595 1.00 31.27 15 ALA B C 1
ATOM 2124 O O . ALA B 1 15 ? -18.146 1.986 -70.032 1.00 36.66 15 ALA B O 1
ATOM 2126 N N . ALA B 1 16 ? -17.584 -0.060 -70.839 1.00 31.21 16 ALA B N 1
ATOM 2127 C CA . ALA B 1 16 ? -16.122 0.043 -70.594 1.00 29.92 16 ALA B CA 1
ATOM 2128 C C . ALA B 1 16 ? -15.636 1.217 -71.448 1.00 36.27 16 ALA B C 1
ATOM 2129 O O . ALA B 1 16 ? -16.074 1.354 -72.590 1.00 34.43 16 ALA B O 1
ATOM 2131 N N . ARG B 1 17 ? -14.804 2.099 -70.890 1.00 28.30 17 ARG B N 1
ATOM 2132 C CA . ARG B 1 17 ? -14.357 3.300 -71.613 1.00 27.94 17 ARG B CA 1
ATOM 2133 C C . ARG B 1 17 ? -12.898 3.079 -72.008 1.00 29.82 17 ARG B C 1
ATOM 2134 O O . ARG B 1 17 ? -12.154 2.358 -71.326 1.00 28.39 17 ARG B O 1
ATOM 2142 N N . ALA B 1 18 ? -12.470 3.607 -73.133 1.00 25.03 18 ALA B N 1
ATOM 2143 C CA . ALA B 1 18 ? -11.065 3.393 -73.550 1.00 23.63 18 ALA B CA 1
ATOM 2144 C C . ALA B 1 18 ? -10.450 4.778 -73.448 1.00 25.28 18 ALA B C 1
ATOM 2145 O O . ALA B 1 18 ? -10.979 5.739 -74.041 1.00 21.99 18 ALA B O 1
ATOM 2147 N N . GLU B 1 19 ? -9.439 4.923 -72.608 1.00 22.88 19 GLU B N 1
ATOM 2148 C CA . GLU B 1 19 ? -8.814 6.234 -72.369 1.00 22.35 19 GLU B CA 1
ATOM 2149 C C . GLU B 1 19 ? -7.289 6.012 -72.460 1.00 19.22 19 GLU B C 1
ATOM 2150 O O . GLU B 1 19 ? -6.816 4.902 -72.806 1.00 18.15 19 GLU B O 1
ATOM 2156 N N . HIS B 1 20 ? -6.538 7.098 -72.286 1.00 19.83 20 HIS B N 1
ATOM 2157 C CA . HIS B 1 20 ? -5.108 7.047 -72.329 1.00 17.21 20 HIS B CA 1
ATOM 2158 C C . HIS B 1 20 ? -4.644 8.060 -71.327 1.00 17.01 20 HIS B C 1
ATOM 2159 O O . HIS B 1 20 ? -4.937 9.301 -71.484 1.00 16.96 20 HIS B O 1
ATOM 2174 N N . THR B 1 22 ? -2.147 8.976 -67.466 1.00 13.74 22 THR B N 1
ATOM 2175 C CA . THR B 1 22 ? -1.022 8.734 -66.570 1.00 13.78 22 THR B CA 1
ATOM 2176 C C . THR B 1 22 ? -1.503 7.789 -65.455 1.00 14.01 22 THR B C 1
ATOM 2177 O O . THR B 1 22 ? -2.713 7.648 -65.232 1.00 13.65 22 THR B O 1
ATOM 2181 N N . ILE B 1 23 ? -0.556 7.171 -64.763 1.00 12.60 23 ILE B N 1
ATOM 2182 C CA . ILE B 1 23 ? -0.930 6.402 -63.545 1.00 14.15 23 ILE B CA 1
ATOM 2183 C C . ILE B 1 23 ? -1.631 7.299 -62.503 1.00 14.44 23 ILE B C 1
ATOM 2184 O O . ILE B 1 23 ? -2.648 6.893 -61.922 1.00 13.84 23 ILE B O 1
ATOM 2189 N N . ALA B 1 24 ? -1.115 8.497 -62.289 1.00 13.63 24 ALA B N 1
ATOM 2190 C CA . ALA B 1 24 ? -1.743 9.430 -61.330 1.00 15.18 24 ALA B CA 1
ATOM 2191 C C . ALA B 1 24 ? -3.226 9.697 -61.754 1.00 13.41 24 ALA B C 1
ATOM 2192 O O . ALA B 1 24 ? -4.125 9.627 -60.936 1.00 13.62 24 ALA B O 1
ATOM 2194 N N . ALA B 1 25 ? -3.478 9.974 -63.017 1.00 14.02 25 ALA B N 1
ATOM 2195 C CA . ALA B 1 25 ? -4.840 10.259 -63.445 1.00 15.48 25 ALA B CA 1
ATOM 2196 C C . ALA B 1 25 ? -5.817 9.083 -63.244 1.00 14.51 25 ALA B C 1
ATOM 2197 O O . ALA B 1 25 ? -6.961 9.312 -62.822 1.00 12.81 25 ALA B O 1
ATOM 2199 N N . ALA B 1 26 ? -5.323 7.857 -63.463 1.00 12.69 26 ALA B N 1
ATOM 2200 C CA . ALA B 1 26 ? -6.129 6.598 -63.251 1.00 13.11 26 ALA B CA 1
ATOM 2201 C C . ALA B 1 26 ? -6.469 6.533 -61.751 1.00 12.50 26 ALA B C 1
ATOM 2202 O O . ALA B 1 26 ? -7.634 6.291 -61.351 1.00 12.95 26 ALA B O 1
ATOM 2204 N N . ILE B 1 27 ? -5.440 6.714 -60.902 1.00 12.62 27 ILE B N 1
ATOM 2205 C CA . ILE B 1 27 ? -5.668 6.606 -59.441 1.00 13.39 27 ILE B CA 1
ATOM 2206 C C . ILE B 1 27 ? -6.652 7.634 -58.995 1.00 13.84 27 ILE B C 1
ATOM 2207 O O . ILE B 1 27 ? -7.574 7.364 -58.254 1.00 13.37 27 ILE B O 1
ATOM 2212 N N . HIS B 1 28 ? -6.462 8.862 -59.483 1.00 14.18 28 HIS B N 1
ATOM 2213 C CA . HIS B 1 28 ? -7.442 9.924 -59.107 1.00 15.89 28 HIS B CA 1
ATOM 2214 C C . HIS B 1 28 ? -8.832 9.737 -59.620 1.00 14.32 28 HIS B C 1
ATOM 2215 O O . HIS B 1 28 ? -9.762 10.024 -58.853 1.00 14.56 28 HIS B O 1
ATOM 2222 N N . ALA B 1 29 ? -9.010 9.078 -60.772 1.00 13.90 29 ALA B N 1
ATOM 2223 C CA . ALA B 1 29 ? -10.340 8.710 -61.260 1.00 12.99 29 ALA B CA 1
ATOM 2224 C C . ALA B 1 29 ? -11.002 7.739 -60.335 1.00 13.92 29 ALA B C 1
ATOM 2225 O O . ALA B 1 29 ? -12.147 7.974 -59.927 1.00 13.96 29 ALA B O 1
ATOM 2227 N N . LEU B 1 30 ? -10.235 6.720 -59.872 1.00 11.74 30 LEU B N 1
ATOM 2228 C CA . LEU B 1 30 ? -10.808 5.745 -58.875 1.00 12.04 30 LEU B CA 1
ATOM 2229 C C . LEU B 1 30 ? -11.139 6.468 -57.576 1.00 12.50 30 LEU B C 1
ATOM 2230 O O . LEU B 1 30 ? -12.195 6.195 -56.914 1.00 16.59 30 LEU B O 1
ATOM 2235 N N . ASP B 1 31 ? -10.219 7.319 -57.131 1.00 13.51 31 ASP B N 1
ATOM 2236 C CA . ASP B 1 31 ? -10.347 7.978 -55.831 1.00 13.43 31 ASP B CA 1
ATOM 2237 C C . ASP B 1 31 ? -11.533 8.989 -55.833 1.00 14.75 31 ASP B C 1
ATOM 2238 O O . ASP B 1 31 ? -12.085 9.285 -54.791 1.00 14.43 31 ASP B O 1
ATOM 2243 N N . ALA B 1 32 ? -11.950 9.419 -57.007 1.00 13.52 32 ALA B N 1
ATOM 2244 C CA . ALA B 1 32 ? -13.161 10.280 -57.197 1.00 16.02 32 ALA B CA 1
ATOM 2245 C C . ALA B 1 32 ? -14.422 9.458 -57.416 1.00 16.16 32 ALA B C 1
ATOM 2246 O O . ALA B 1 32 ? -15.560 9.986 -57.707 1.00 14.66 32 ALA B O 1
ATOM 2248 N N . ASP B 1 33 ? -14.286 8.137 -57.271 1.00 16.27 33 ASP B N 1
ATOM 2249 C CA . ASP B 1 33 ? -15.405 7.223 -57.442 1.00 15.18 33 ASP B CA 1
ATOM 2250 C C . ASP B 1 33 ? -16.051 7.316 -58.859 1.00 15.87 33 ASP B C 1
ATOM 2251 O O . ASP B 1 33 ? -17.254 7.156 -59.054 1.00 15.62 33 ASP B O 1
ATOM 2256 N N . GLU B 1 34 ? -15.191 7.561 -59.835 1.00 14.15 34 GLU B N 1
ATOM 2257 C CA . GLU B 1 34 ? -15.608 7.671 -61.210 1.00 16.21 34 GLU B CA 1
ATOM 2258 C C . GLU B 1 34 ? -15.171 6.430 -62.018 1.00 17.35 34 GLU B C 1
ATOM 2259 O O . GLU B 1 34 ? -15.264 6.406 -63.252 1.00 20.16 34 GLU B O 1
ATOM 2265 N N . ALA B 1 35 ? -14.628 5.401 -61.328 1.00 16.58 35 ALA B N 1
ATOM 2266 C CA . ALA B 1 35 ? -14.355 4.081 -61.976 1.00 16.57 35 ALA B CA 1
ATOM 2267 C C . ALA B 1 35 ? -14.382 3.062 -60.823 1.00 16.64 35 ALA B C 1
ATOM 2268 O O . ALA B 1 35 ? -14.032 3.449 -59.684 1.00 16.85 35 ALA B O 1
ATOM 2270 N N . ASP B 1 36 ? -14.705 1.808 -61.148 1.00 14.28 36 ASP B N 1
ATOM 2271 C CA . ASP B 1 36 ? -14.582 0.708 -60.175 1.00 14.06 36 ASP B CA 1
ATOM 2272 C C . ASP B 1 36 ? -13.342 -0.083 -60.375 1.00 14.59 36 ASP B C 1
ATOM 2273 O O . ASP B 1 36 ? -12.763 -0.559 -59.386 1.00 13.61 36 ASP B O 1
ATOM 2278 N N . ALA B 1 37 ? -12.891 -0.171 -61.628 1.00 14.04 37 ALA B N 1
ATOM 2279 C CA . ALA B 1 37 ? -11.554 -0.646 -61.916 1.00 14.14 37 ALA B CA 1
ATOM 2280 C C . ALA B 1 37 ? -11.004 -0.027 -63.190 1.00 13.68 37 ALA B C 1
ATOM 2281 O O . ALA B 1 37 ? -11.782 0.451 -64.044 1.00 15.58 37 ALA B O 1
ATOM 2283 N N . ILE B 1 38 ? -9.679 -0.031 -63.314 1.00 15.76 38 ILE B N 1
ATOM 2284 C CA . ILE B 1 38 ? -8.982 0.470 -64.485 1.00 14.02 38 ILE B CA 1
ATOM 2285 C C . ILE B 1 38 ? -7.890 -0.541 -64.790 1.00 15.42 38 ILE B C 1
ATOM 2286 O O . ILE B 1 38 ? -7.115 -0.909 -63.884 1.00 15.70 38 ILE B O 1
ATOM 2291 N N . VAL B 1 39 ? -7.760 -0.945 -66.052 1.00 13.89 39 VAL B N 1
ATOM 2292 C CA . VAL B 1 39 ? -6.678 -1.811 -66.452 1.00 13.37 39 VAL B CA 1
ATOM 2293 C C . VAL B 1 39 ? -5.833 -1.105 -67.483 1.00 15.59 39 VAL B C 1
ATOM 2294 O O . VAL B 1 39 ? -6.331 -0.683 -68.548 1.00 16.55 39 VAL B O 1
ATOM 2306 N N . ASP B 1 41 ? -2.097 -0.723 -69.807 1.00 13.43 41 ASP B N 1
ATOM 2307 C CA . ASP B 1 41 ? -0.962 -1.419 -70.421 1.00 14.29 41 ASP B CA 1
ATOM 2308 C C . ASP B 1 41 ? 0.294 -0.702 -70.031 1.00 17.52 41 ASP B C 1
ATOM 2309 O O . ASP B 1 41 ? 0.606 0.335 -70.615 1.00 16.75 41 ASP B O 1
ATOM 2314 N N . ILE B 1 42 ? 1.064 -1.306 -69.124 1.00 15.42 42 ILE B N 1
ATOM 2315 C CA . ILE B 1 42 ? 2.270 -0.636 -68.563 1.00 17.27 42 ILE B CA 1
ATOM 2316 C C . ILE B 1 42 ? 3.578 -1.090 -69.123 1.00 17.28 42 ILE B C 1
ATOM 2317 O O . ILE B 1 42 ? 4.424 -0.242 -69.479 1.00 20.77 42 ILE B O 1
ATOM 2322 N N . VAL B 1 43 ? 3.808 -2.388 -69.189 1.00 17.03 43 VAL B N 1
ATOM 2323 C CA . VAL B 1 43 ? 5.164 -2.873 -69.454 1.00 18.97 43 VAL B CA 1
ATOM 2324 C C . VAL B 1 43 ? 5.191 -3.577 -70.821 1.00 19.74 43 VAL B C 1
ATOM 2325 O O . VAL B 1 43 ? 4.391 -4.515 -71.096 1.00 19.60 43 VAL B O 1
ATOM 2329 N N . PRO B 1 44 ? 6.076 -3.108 -71.730 1.00 22.50 44 PRO B N 1
ATOM 2330 C CA . PRO B 1 44 ? 6.199 -3.687 -73.066 1.00 25.30 44 PRO B CA 1
ATOM 2331 C C . PRO B 1 44 ? 6.611 -5.149 -73.029 1.00 25.48 44 PRO B C 1
ATOM 2332 O O . PRO B 1 44 ? 7.302 -5.565 -72.079 1.00 25.39 44 PRO B O 1
ATOM 2336 N N . ASP B 1 45 ? 6.140 -5.933 -74.010 1.00 23.38 45 ASP B N 1
ATOM 2337 C CA . ASP B 1 45 ? 6.340 -7.365 -73.992 1.00 29.25 45 ASP B CA 1
ATOM 2338 C C . ASP B 1 45 ? 7.778 -7.825 -73.715 1.00 33.08 45 ASP B C 1
ATOM 2339 O O . ASP B 1 45 ? 8.003 -8.752 -72.927 1.00 41.49 45 ASP B O 1
ATOM 2344 N N . GLY B 1 46 ? 8.773 -7.170 -74.277 1.00 33.56 46 GLY B N 1
ATOM 2345 C CA . GLY B 1 46 ? 10.158 -7.606 -73.896 1.00 35.13 46 GLY B CA 1
ATOM 2346 C C . GLY B 1 46 ? 10.707 -7.396 -72.478 1.00 35.13 46 GLY B C 1
ATOM 2347 O O . GLY B 1 46 ? 11.818 -7.812 -72.169 1.00 32.45 46 GLY B O 1
ATOM 2348 N N . GLU B 1 47 ? 9.932 -6.763 -71.602 1.00 30.00 47 GLU B N 1
ATOM 2349 C CA . GLU B 1 47 ? 10.460 -6.156 -70.369 1.00 29.67 47 GLU B CA 1
ATOM 2350 C C . GLU B 1 47 ? 9.856 -6.702 -69.039 1.00 27.33 47 GLU B C 1
ATOM 2351 O O . GLU B 1 47 ? 10.276 -6.284 -67.967 1.00 27.56 47 GLU B O 1
ATOM 2357 N N . ARG B 1 48 ? 8.903 -7.625 -69.118 1.00 27.06 48 ARG B N 1
ATOM 2358 C CA . ARG B 1 48 ? 8.174 -8.145 -67.954 1.00 25.36 48 ARG B CA 1
ATOM 2359 C C . ARG B 1 48 ? 9.014 -8.898 -66.964 1.00 28.63 48 ARG B C 1
ATOM 2360 O O . ARG B 1 48 ? 8.935 -8.632 -65.749 1.00 21.27 48 ARG B O 1
ATOM 2368 N N . ASP B 1 49 ? 9.821 -9.874 -67.424 1.00 28.08 49 ASP B N 1
ATOM 2369 C CA . ASP B 1 49 ? 10.735 -10.538 -66.463 1.00 31.94 49 ASP B CA 1
ATOM 2370 C C . ASP B 1 49 ? 11.680 -9.597 -65.676 1.00 28.64 49 ASP B C 1
ATOM 2371 O O . ASP B 1 49 ? 12.025 -9.845 -64.493 1.00 29.20 49 ASP B O 1
ATOM 2376 N N . ALA B 1 50 ? 12.103 -8.517 -66.298 1.00 25.89 50 ALA B N 1
ATOM 2377 C CA . ALA B 1 50 ? 13.005 -7.610 -65.617 1.00 26.92 50 ALA B CA 1
ATOM 2378 C C . ALA B 1 50 ? 12.267 -6.939 -64.457 1.00 27.29 50 ALA B C 1
ATOM 2379 O O . ALA B 1 50 ? 12.865 -6.590 -63.429 1.00 29.32 50 ALA B O 1
ATOM 2381 N N . TRP B 1 51 ? 10.962 -6.738 -64.593 1.00 21.30 51 TRP B N 1
ATOM 2382 C CA . TRP B 1 51 ? 10.231 -6.144 -63.443 1.00 19.87 51 TRP B CA 1
ATOM 2383 C C . TRP B 1 51 ? 10.167 -7.143 -62.316 1.00 19.07 51 TRP B C 1
ATOM 2384 O O . TRP B 1 51 ? 10.213 -6.779 -61.151 1.00 18.90 51 TRP B O 1
ATOM 2395 N N . TRP B 1 52 ? 10.042 -8.434 -62.654 1.00 18.40 52 TRP B N 1
ATOM 2396 C CA . TRP B 1 52 ? 9.944 -9.488 -61.647 1.00 21.88 52 TRP B CA 1
ATOM 2397 C C . TRP B 1 52 ? 11.263 -9.690 -60.982 1.00 24.04 52 TRP B C 1
ATOM 2398 O O . TRP B 1 52 ? 11.370 -9.945 -59.755 1.00 23.90 52 TRP B O 1
ATOM 2409 N N . ASP B 1 53 ? 12.309 -9.555 -61.775 1.00 23.24 53 ASP B N 1
ATOM 2410 C CA . ASP B 1 53 ? 13.664 -9.799 -61.286 1.00 24.83 53 ASP B CA 1
ATOM 2411 C C . ASP B 1 53 ? 14.373 -8.602 -60.686 1.00 25.53 53 ASP B C 1
ATOM 2412 O O . ASP B 1 53 ? 15.585 -8.657 -60.408 1.00 24.68 53 ASP B O 1
ATOM 2417 N N . ASP B 1 54 ? 13.660 -7.488 -60.543 1.00 23.30 54 ASP B N 1
ATOM 2418 C CA . ASP B 1 54 ? 14.252 -6.262 -59.951 1.00 23.31 54 ASP B CA 1
ATOM 2419 C C . ASP B 1 54 ? 14.969 -6.616 -58.677 1.00 25.13 54 ASP B C 1
ATOM 2420 O O . ASP B 1 54 ? 14.445 -7.321 -57.819 1.00 26.64 54 ASP B O 1
ATOM 2425 N N . GLU B 1 55 ? 16.171 -6.091 -58.525 1.00 25.73 55 GLU B N 1
ATOM 2426 C CA . GLU B 1 55 ? 16.989 -6.461 -57.371 1.00 26.38 55 GLU B CA 1
ATOM 2427 C C . GLU B 1 55 ? 16.351 -6.075 -56.043 1.00 27.75 55 GLU B C 1
ATOM 2428 O O . GLU B 1 55 ? 16.620 -6.687 -55.000 1.00 29.04 55 GLU B O 1
ATOM 2434 N N . GLY B 1 56 ? 15.441 -5.105 -56.091 1.00 25.44 56 GLY B N 1
ATOM 2435 C CA . GLY B 1 56 ? 14.775 -4.644 -54.862 1.00 26.04 56 GLY B CA 1
ATOM 2436 C C . GLY B 1 56 ? 13.889 -5.690 -54.190 1.00 26.31 56 GLY B C 1
ATOM 2437 O O . GLY B 1 56 ? 13.529 -5.503 -53.023 1.00 25.86 56 GLY B O 1
ATOM 2438 N N . PHE B 1 57 ? 13.524 -6.757 -54.922 1.00 22.10 57 PHE B N 1
ATOM 2439 C CA . PHE B 1 57 ? 12.777 -7.896 -54.382 1.00 27.22 57 PHE B CA 1
ATOM 2440 C C . PHE B 1 57 ? 13.655 -8.978 -53.776 1.00 33.75 57 PHE B C 1
ATOM 2441 O O . PHE B 1 57 ? 13.121 -9.911 -53.202 1.00 39.33 57 PHE B O 1
ATOM 2449 N N . SER B 1 58 ? 14.955 -8.904 -53.995 1.00 40.77 58 SER B N 1
ATOM 2450 C CA . SER B 1 58 ? 15.878 -9.850 -53.365 1.00 56.81 58 SER B CA 1
ATOM 2451 C C . SER B 1 58 ? 15.673 -9.792 -51.844 1.00 61.53 58 SER B C 1
ATOM 2452 O O . SER B 1 58 ? 16.021 -8.789 -51.200 1.00 61.90 58 SER B O 1
ATOM 2455 N N . SER B 1 59 ? 15.064 -10.854 -51.304 1.00 72.64 59 SER B N 1
ATOM 2456 C CA . SER B 1 59 ? 14.888 -11.076 -49.854 1.00 74.90 59 SER B CA 1
ATOM 2457 C C . SER B 1 59 ? 14.276 -12.457 -49.608 1.00 78.80 59 SER B C 1
ATOM 2458 O O . SER B 1 59 ? 13.242 -12.801 -50.189 1.00 84.08 59 SER B O 1
ATOM 2461 N N . SER B 1 75 ? 6.513 -12.303 -46.630 1.00 56.05 75 SER B N 1
ATOM 2462 C CA . SER B 1 75 ? 5.493 -13.284 -47.024 1.00 56.23 75 SER B CA 1
ATOM 2463 C C . SER B 1 75 ? 4.308 -13.305 -46.040 1.00 50.49 75 SER B C 1
ATOM 2464 O O . SER B 1 75 ? 3.295 -13.983 -46.288 1.00 46.16 75 SER B O 1
ATOM 2467 N N . VAL B 1 76 ? 4.427 -12.568 -44.933 1.00 37.46 76 VAL B N 1
ATOM 2468 C CA . VAL B 1 76 ? 3.252 -12.259 -44.147 1.00 29.82 76 VAL B CA 1
ATOM 2469 C C . VAL B 1 76 ? 2.634 -11.011 -44.744 1.00 28.09 76 VAL B C 1
ATOM 2470 O O . VAL B 1 76 ? 3.295 -9.934 -44.834 1.00 31.18 76 VAL B O 1
ATOM 2474 N N . THR B 1 77 ? 1.381 -11.145 -45.126 1.00 23.38 77 THR B N 1
ATOM 2475 C CA . THR B 1 77 ? 0.599 -9.999 -45.638 1.00 20.43 77 THR B CA 1
ATOM 2476 C C . THR B 1 77 ? -0.332 -9.445 -44.592 1.00 21.40 77 THR B C 1
ATOM 2477 O O . THR B 1 77 ? -0.622 -10.091 -43.536 1.00 18.82 77 THR B O 1
ATOM 2481 N N . LEU B 1 78 ? -0.839 -8.228 -44.879 1.00 17.72 78 LEU B N 1
ATOM 2482 C CA . LEU B 1 78 ? -1.763 -7.567 -43.971 1.00 17.78 78 LEU B CA 1
ATOM 2483 C C . LEU B 1 78 ? -3.035 -8.399 -43.935 1.00 17.97 78 LEU B C 1
ATOM 2484 O O . LEU B 1 78 ? -3.670 -8.524 -42.889 1.00 17.28 78 LEU B O 1
ATOM 2489 N N . GLY B 1 79 ? -3.381 -9.020 -45.078 1.00 17.40 79 GLY B N 1
ATOM 2490 C CA . GLY B 1 79 ? -4.632 -9.765 -45.127 1.00 22.19 79 GLY B CA 1
ATOM 2491 C C . GLY B 1 79 ? -4.585 -10.979 -44.223 1.00 19.85 79 GLY B C 1
ATOM 2492 O O . GLY B 1 79 ? -5.625 -11.325 -43.573 1.00 19.64 79 GLY B O 1
ATOM 2493 N N . GLN B 1 80 ? -3.409 -11.593 -44.192 1.00 20.99 80 GLN B N 1
ATOM 2494 C CA . GLN B 1 80 ? -3.102 -12.716 -43.316 1.00 21.94 80 GLN B CA 1
ATOM 2495 C C . GLN B 1 80 ? -3.112 -12.262 -41.836 1.00 21.38 80 GLN B C 1
ATOM 2496 O O . GLN B 1 80 ? -3.755 -12.930 -40.970 1.00 21.48 80 GLN B O 1
ATOM 2502 N N . LEU B 1 81 ? -2.473 -11.119 -41.559 1.00 19.13 81 LEU B N 1
ATOM 2503 C CA . LEU B 1 81 ? -2.431 -10.598 -40.211 1.00 18.34 81 LEU B CA 1
ATOM 2504 C C . LEU B 1 81 ? -3.829 -10.354 -39.674 1.00 19.48 81 LEU B C 1
ATOM 2505 O O . LEU B 1 81 ? -4.166 -10.660 -38.512 1.00 18.82 81 LEU B O 1
ATOM 2510 N N . GLN B 1 82 ? -4.724 -9.873 -40.525 1.00 18.02 82 GLN B N 1
ATOM 2511 C CA . GLN B 1 82 ? -6.118 -9.642 -40.155 1.00 17.50 82 GLN B CA 1
ATOM 2512 C C . GLN B 1 82 ? -6.911 -10.835 -39.641 1.00 19.61 82 GLN B C 1
ATOM 2513 O O . GLN B 1 82 ? -7.846 -10.658 -38.880 1.00 21.25 82 GLN B O 1
ATOM 2519 N N . ARG B 1 83 ? -6.516 -12.031 -40.103 1.00 19.86 83 ARG B N 1
ATOM 2520 C CA . ARG B 1 83 ? -7.195 -13.240 -39.758 1.00 21.73 83 ARG B CA 1
ATOM 2521 C C . ARG B 1 83 ? -6.738 -13.794 -38.409 1.00 24.50 83 ARG B C 1
ATOM 2522 O O . ARG B 1 83 ? -7.434 -14.657 -37.831 1.00 23.02 83 ARG B O 1
ATOM 2530 N N . GLU B 1 84 ? -5.633 -13.290 -37.870 1.00 18.94 84 GLU B N 1
ATOM 2531 C CA . GLU B 1 84 ? -5.151 -13.749 -36.565 1.00 22.24 84 GLU B CA 1
ATOM 2532 C C . GLU B 1 84 ? -5.925 -13.107 -35.384 1.00 21.14 84 GLU B C 1
ATOM 2533 O O . GLU B 1 84 ? -6.416 -11.990 -35.457 1.00 25.30 84 GLU B O 1
ATOM 2539 N N . GLN B 1 85 ? -5.933 -13.800 -34.245 1.00 22.41 85 GLN B N 1
ATOM 2540 C CA . GLN B 1 85 ? -6.714 -13.357 -33.098 1.00 22.36 85 GLN B CA 1
ATOM 2541 C C . GLN B 1 85 ? -5.887 -13.530 -31.821 1.00 19.66 85 GLN B C 1
ATOM 2542 O O . GLN B 1 85 ? -5.032 -14.462 -31.742 1.00 19.78 85 GLN B O 1
ATOM 2548 N N . GLY B 1 86 ? -6.104 -12.605 -30.883 1.00 20.04 86 GLY B N 1
ATOM 2549 C CA . GLY B 1 86 ? -5.539 -12.738 -29.534 1.00 20.05 86 GLY B CA 1
ATOM 2550 C C . GLY B 1 86 ? -4.027 -12.710 -29.542 1.00 19.05 86 GLY B C 1
ATOM 2551 O O . GLY B 1 86 ? -3.429 -11.923 -30.211 1.00 20.30 86 GLY B O 1
ATOM 2552 N N . ASP B 1 87 ? -3.394 -13.567 -28.732 1.00 21.08 87 ASP B N 1
ATOM 2553 C CA . ASP B 1 87 ? -1.920 -13.593 -28.722 1.00 21.50 87 ASP B CA 1
ATOM 2554 C C . ASP B 1 87 ? -1.257 -13.868 -30.056 1.00 21.75 87 ASP B C 1
ATOM 2555 O O . ASP B 1 87 ? -0.144 -13.410 -30.318 1.00 20.55 87 ASP B O 1
ATOM 2560 N N . LYS B 1 88 ? -1.943 -14.581 -30.933 1.00 21.70 88 LYS B N 1
ATOM 2561 C CA . LYS B 1 88 ? -1.338 -14.893 -32.236 1.00 22.36 88 LYS B CA 1
ATOM 2562 C C . LYS B 1 88 ? -1.293 -13.688 -33.130 1.00 20.16 88 LYS B C 1
ATOM 2563 O O . LYS B 1 88 ? -0.447 -13.624 -34.042 1.00 17.71 88 LYS B O 1
ATOM 2569 N N . LEU B 1 89 ? -2.242 -12.773 -32.893 1.00 18.30 89 LEU B N 1
ATOM 2570 C CA . LEU B 1 89 ? -2.251 -11.461 -33.574 1.00 17.05 89 LEU B CA 1
ATOM 2571 C C . LEU B 1 89 ? -1.045 -10.654 -33.142 1.00 17.45 89 LEU B C 1
ATOM 2572 O O . LEU B 1 89 ? -0.365 -10.087 -33.998 1.00 14.92 89 LEU B O 1
ATOM 2577 N N . VAL B 1 90 ? -0.700 -10.690 -31.847 1.00 16.70 90 VAL B N 1
ATOM 2578 C CA . VAL B 1 90 ? 0.431 -9.893 -31.401 1.00 17.09 90 VAL B CA 1
ATOM 2579 C C . VAL B 1 90 ? 1.701 -10.503 -31.957 1.00 15.87 90 VAL B C 1
ATOM 2580 O O . VAL B 1 90 ? 2.559 -9.822 -32.484 1.00 15.38 90 VAL B O 1
ATOM 2584 N N . SER B 1 91 ? 1.804 -11.831 -31.891 1.00 15.01 91 SER B N 1
ATOM 2585 C CA . SER B 1 91 ? 2.955 -12.521 -32.422 1.00 18.76 91 SER B CA 1
ATOM 2586 C C . SER B 1 91 ? 3.106 -12.317 -33.940 1.00 16.36 91 SER B C 1
ATOM 2587 O O . SER B 1 91 ? 4.225 -12.133 -34.426 1.00 18.31 91 SER B O 1
ATOM 2590 N N . LYS B 1 92 ? 1.971 -12.405 -34.664 1.00 16.61 92 LYS B N 1
ATOM 2591 C CA . LYS B 1 92 ? 2.032 -12.327 -36.170 1.00 16.26 92 LYS B CA 1
ATOM 2592 C C . LYS B 1 92 ? 2.298 -10.896 -36.538 1.00 15.34 92 LYS B C 1
ATOM 2593 O O . LYS B 1 92 ? 3.046 -10.654 -37.514 1.00 16.30 92 LYS B O 1
ATOM 2599 N N . ALA B 1 93 ? 1.879 -9.965 -35.676 1.00 15.21 93 ALA B N 1
ATOM 2600 C CA . ALA B 1 93 ? 2.181 -8.543 -35.976 1.00 17.02 93 ALA B CA 1
ATOM 2601 C C . ALA B 1 93 ? 3.695 -8.316 -35.823 1.00 16.52 93 ALA B C 1
ATOM 2602 O O . ALA B 1 93 ? 4.332 -7.616 -36.632 1.00 17.18 93 ALA B O 1
ATOM 2604 N N . ALA B 1 94 ? 4.269 -8.851 -34.734 1.00 16.01 94 ALA B N 1
ATOM 2605 C CA . ALA B 1 94 ? 5.726 -8.751 -34.548 1.00 16.30 94 ALA B CA 1
ATOM 2606 C C . ALA B 1 94 ? 6.452 -9.243 -35.794 1.00 17.01 94 ALA B C 1
ATOM 2607 O O . ALA B 1 94 ? 7.397 -8.545 -36.283 1.00 17.44 94 ALA B O 1
ATOM 2609 N N . GLU B 1 95 ? 6.045 -10.394 -36.328 1.00 17.38 95 GLU B N 1
ATOM 2610 C CA . GLU B 1 95 ? 6.650 -10.943 -37.569 1.00 18.33 95 GLU B CA 1
ATOM 2611 C C . GLU B 1 95 ? 6.461 -9.984 -38.758 1.00 17.82 95 GLU B C 1
ATOM 2612 O O . GLU B 1 95 ? 7.436 -9.722 -39.526 1.00 18.82 95 GLU B O 1
ATOM 2618 N N . TYR B 1 96 ? 5.246 -9.450 -38.896 1.00 17.10 96 TYR B N 1
ATOM 2619 C CA . TYR B 1 96 ? 4.917 -8.646 -40.092 1.00 15.59 96 TYR B CA 1
ATOM 2620 C C . TYR B 1 96 ? 5.766 -7.380 -40.127 1.00 16.36 96 TYR B C 1
ATOM 2621 O O . TYR B 1 96 ? 6.429 -7.047 -41.153 1.00 15.87 96 TYR B O 1
ATOM 2630 N N . PHE B 1 97 ? 5.770 -6.642 -39.004 1.00 15.44 97 PHE B N 1
ATOM 2631 C CA . PHE B 1 97 ? 6.522 -5.405 -38.935 1.00 17.41 97 PHE B CA 1
ATOM 2632 C C . PHE B 1 97 ? 7.993 -5.596 -38.905 1.00 18.22 97 PHE B C 1
ATOM 2633 O O . PHE B 1 97 ? 8.758 -4.827 -39.495 1.00 16.72 97 PHE B O 1
ATOM 2641 N N . GLY B 1 98 ? 8.401 -6.681 -38.268 1.00 19.05 98 GLY B N 1
ATOM 2642 C CA . GLY B 1 98 ? 9.826 -7.055 -38.349 1.00 20.38 98 GLY B CA 1
ATOM 2643 C C . GLY B 1 98 ? 10.349 -7.365 -39.736 1.00 21.47 98 GLY B C 1
ATOM 2644 O O . GLY B 1 98 ? 11.433 -6.870 -40.120 1.00 22.41 98 GLY B O 1
ATOM 2645 N N . ILE B 1 99 ? 9.575 -8.110 -40.507 1.00 18.35 99 ILE B N 1
ATOM 2646 C CA . ILE B 1 99 ? 9.894 -8.362 -41.932 1.00 19.66 99 ILE B CA 1
ATOM 2647 C C . ILE B 1 99 ? 9.850 -7.083 -42.745 1.00 20.22 99 ILE B C 1
ATOM 2648 O O . ILE B 1 99 ? 10.761 -6.818 -43.557 1.00 21.56 99 ILE B O 1
ATOM 2653 N N . ALA B 1 100 ? 8.842 -6.224 -42.509 1.00 18.20 100 ALA B N 1
ATOM 2654 C CA . ALA B 1 100 ? 8.766 -4.999 -43.334 1.00 19.36 100 ALA B CA 1
ATOM 2655 C C . ALA B 1 100 ? 10.024 -4.108 -43.162 1.00 22.97 100 ALA B C 1
ATOM 2656 O O . ALA B 1 100 ? 10.562 -3.548 -44.138 1.00 23.46 100 ALA B O 1
ATOM 2658 N N . CYS B 1 101 ? 10.480 -4.029 -41.932 1.00 21.47 101 CYS B N 1
ATOM 2659 C CA . CYS B 1 101 ? 11.707 -3.324 -41.585 1.00 24.54 101 CYS B CA 1
ATOM 2660 C C . CYS B 1 101 ? 12.875 -3.931 -42.412 1.00 25.08 101 CYS B C 1
ATOM 2661 O O . CYS B 1 101 ? 13.718 -3.181 -42.928 1.00 26.69 101 CYS B O 1
ATOM 2664 N N . ARG B 1 102 ? 12.923 -5.261 -42.529 1.00 26.41 102 ARG B N 1
ATOM 2665 C CA . ARG B 1 102 ? 14.001 -5.959 -43.247 1.00 29.36 102 ARG B CA 1
ATOM 2666 C C . ARG B 1 102 ? 13.979 -5.645 -44.757 1.00 27.46 102 ARG B C 1
ATOM 2667 O O . ARG B 1 102 ? 15.013 -5.339 -45.366 1.00 28.96 102 ARG B O 1
ATOM 2675 N N . VAL B 1 103 ? 12.788 -5.622 -45.338 1.00 23.56 103 VAL B N 1
ATOM 2676 C CA . VAL B 1 103 ? 12.701 -5.696 -46.798 1.00 23.27 103 VAL B CA 1
ATOM 2677 C C . VAL B 1 103 ? 12.325 -4.381 -47.509 1.00 21.27 103 VAL B C 1
ATOM 2678 O O . VAL B 1 103 ? 12.585 -4.275 -48.724 1.00 20.96 103 VAL B O 1
ATOM 2682 N N . ASN B 1 104 ? 11.713 -3.412 -46.808 1.00 18.37 104 ASN B N 1
ATOM 2683 C CA . ASN B 1 104 ? 11.110 -2.270 -47.500 1.00 17.42 104 ASN B CA 1
ATOM 2684 C C . ASN B 1 104 ? 12.181 -1.397 -48.153 1.00 18.74 104 ASN B C 1
ATOM 2685 O O . ASN B 1 104 ? 11.894 -0.745 -49.154 1.00 18.69 104 ASN B O 1
ATOM 2690 N N . ASP B 1 105 ? 13.389 -1.296 -47.561 1.00 19.64 105 ASP B N 1
ATOM 2691 C CA . ASP B 1 105 ? 14.418 -0.461 -48.226 1.00 24.33 105 ASP B CA 1
ATOM 2692 C C . ASP B 1 105 ? 14.691 -0.923 -49.678 1.00 22.78 105 ASP B C 1
ATOM 2693 O O . ASP B 1 105 ? 14.750 -0.051 -50.561 1.00 26.57 105 ASP B O 1
ATOM 2698 N N . GLY B 1 106 ? 14.824 -2.249 -49.900 1.00 19.91 106 GLY B N 1
ATOM 2699 C CA . GLY B 1 106 ? 14.874 -2.863 -51.277 1.00 20.13 106 GLY B CA 1
ATOM 2700 C C . GLY B 1 106 ? 13.608 -2.575 -52.045 1.00 22.42 106 GLY B C 1
ATOM 2701 O O . GLY B 1 106 ? 13.668 -2.060 -53.172 1.00 23.22 106 GLY B O 1
ATOM 2702 N N . LEU B 1 107 ? 12.443 -2.836 -51.434 1.00 20.31 107 LEU B N 1
ATOM 2703 C CA . LEU B 1 107 ? 11.168 -2.684 -52.181 1.00 20.00 107 LEU B CA 1
ATOM 2704 C C . LEU B 1 107 ? 10.936 -1.282 -52.723 1.00 19.65 107 LEU B C 1
ATOM 2705 O O . LEU B 1 107 ? 10.397 -1.127 -53.840 1.00 18.33 107 LEU B O 1
ATOM 2710 N N . ARG B 1 108 ? 11.351 -0.269 -51.964 1.00 20.63 108 ARG B N 1
ATOM 2711 C CA . ARG B 1 108 ? 11.299 1.125 -52.412 1.00 22.46 108 ARG B CA 1
ATOM 2712 C C . ARG B 1 108 ? 12.001 1.372 -53.744 1.00 22.01 108 ARG B C 1
ATOM 2713 O O . ARG B 1 108 ? 11.699 2.356 -54.447 1.00 24.34 108 ARG B O 1
ATOM 2721 N N . THR B 1 109 ? 12.943 0.519 -54.112 1.00 22.70 109 THR B N 1
ATOM 2722 C CA . THR B 1 109 ? 13.740 0.775 -55.332 1.00 21.87 109 THR B CA 1
ATOM 2723 C C . THR B 1 109 ? 13.191 0.064 -56.551 1.00 20.51 109 THR B C 1
ATOM 2724 O O . THR B 1 109 ? 13.666 0.325 -57.676 1.00 21.46 109 THR B O 1
ATOM 2728 N N . THR B 1 110 ? 12.211 -0.832 -56.360 1.00 19.27 110 THR B N 1
ATOM 2729 C CA . THR B 1 110 ? 11.649 -1.611 -57.450 1.00 18.20 110 THR B CA 1
ATOM 2730 C C . THR B 1 110 ? 10.902 -0.709 -58.379 1.00 18.07 110 THR B C 1
ATOM 2731 O O . THR B 1 110 ? 10.326 0.319 -57.938 1.00 17.72 110 THR B O 1
ATOM 2735 N N . ARG B 1 111 ? 10.928 -1.057 -59.682 1.00 16.81 111 ARG B N 1
ATOM 2736 C CA . ARG B 1 111 ? 10.085 -0.304 -60.659 1.00 17.05 111 ARG B CA 1
ATOM 2737 C C . ARG B 1 111 ? 8.611 -0.310 -60.266 1.00 16.55 111 ARG B C 1
ATOM 2738 O O . ARG B 1 111 ? 7.919 0.700 -60.423 1.00 17.04 111 ARG B O 1
ATOM 2746 N N . PHE B 1 112 ? 8.167 -1.424 -59.695 1.00 16.87 112 PHE B N 1
ATOM 2747 C CA . PHE B 1 112 ? 6.760 -1.561 -59.310 1.00 15.65 112 PHE B CA 1
ATOM 2748 C C . PHE B 1 112 ? 6.381 -0.595 -58.230 1.00 15.25 112 PHE B C 1
ATOM 2749 O O . PHE B 1 112 ? 5.378 0.163 -58.386 1.00 15.10 112 PHE B O 1
ATOM 2757 N N . VAL B 1 113 ? 7.139 -0.522 -57.137 1.00 15.66 113 VAL B N 1
ATOM 2758 C CA . VAL B 1 113 ? 6.745 0.420 -56.109 1.00 15.78 113 VAL B CA 1
ATOM 2759 C C . VAL B 1 113 ? 6.907 1.809 -56.617 1.00 15.71 113 VAL B C 1
ATOM 2760 O O . VAL B 1 113 ? 6.114 2.699 -56.295 1.00 14.18 113 VAL B O 1
ATOM 2764 N N . ARG B 1 114 ? 7.940 2.032 -57.427 1.00 17.13 114 ARG B N 1
ATOM 2765 C CA . ARG B 1 114 ? 8.192 3.394 -57.896 1.00 16.47 114 ARG B CA 1
ATOM 2766 C C . ARG B 1 114 ? 7.078 3.931 -58.843 1.00 15.37 114 ARG B C 1
ATOM 2767 O O . ARG B 1 114 ? 6.887 5.169 -58.971 1.00 16.28 114 ARG B O 1
ATOM 2775 N N . LEU B 1 115 ? 6.317 3.047 -59.500 1.00 16.74 115 LEU B N 1
ATOM 2776 C CA . LEU B 1 115 ? 5.186 3.520 -60.250 1.00 15.98 115 LEU B CA 1
ATOM 2777 C C . LEU B 1 115 ? 4.311 4.410 -59.374 1.00 19.51 115 LEU B C 1
ATOM 2778 O O . LEU B 1 115 ? 3.819 5.452 -59.834 1.00 16.26 115 LEU B O 1
ATOM 2783 N N . PHE B 1 116 ? 4.099 4.000 -58.125 1.00 16.09 116 PHE B N 1
ATOM 2784 C CA . PHE B 1 116 ? 3.219 4.730 -57.257 1.00 17.40 116 PHE B CA 1
ATOM 2785 C C . PHE B 1 116 ? 3.855 5.842 -56.469 1.00 17.50 116 PHE B C 1
ATOM 2786 O O . PHE B 1 116 ? 3.223 6.925 -56.229 1.00 16.81 116 PHE B O 1
ATOM 2794 N N . SER B 1 117 ? 5.051 5.582 -55.966 1.00 16.85 117 SER B N 1
ATOM 2795 C CA . SER B 1 117 ? 5.734 6.672 -55.235 1.00 18.94 117 SER B CA 1
ATOM 2796 C C . SER B 1 117 ? 6.030 7.831 -56.197 1.00 19.94 117 SER B C 1
ATOM 2797 O O . SER B 1 117 ? 5.890 8.987 -55.783 1.00 18.90 117 SER B O 1
ATOM 2800 N N . ASP B 1 118 ? 6.431 7.532 -57.450 1.00 19.87 118 ASP B N 1
ATOM 2801 C CA . ASP B 1 118 ? 6.584 8.629 -58.437 1.00 18.13 118 ASP B CA 1
ATOM 2802 C C . ASP B 1 118 ? 5.262 9.296 -58.778 1.00 20.04 118 ASP B C 1
ATOM 2803 O O . ASP B 1 118 ? 5.198 10.519 -58.839 1.00 18.04 118 ASP B O 1
ATOM 2808 N N . ALA B 1 119 ? 4.174 8.524 -58.945 1.00 16.64 119 ALA B N 1
ATOM 2809 C CA . ALA B 1 119 ? 2.956 9.077 -59.487 1.00 18.94 119 ALA B CA 1
ATOM 2810 C C . ALA B 1 119 ? 2.231 9.929 -58.429 1.00 19.11 119 ALA B C 1
ATOM 2811 O O . ALA B 1 119 ? 1.591 10.906 -58.782 1.00 19.61 119 ALA B O 1
ATOM 2813 N N . LEU B 1 120 ? 2.327 9.545 -57.159 1.00 17.37 120 LEU B N 1
ATOM 2814 C CA . LEU B 1 120 ? 1.420 10.030 -56.151 1.00 17.36 120 LEU B CA 1
ATOM 2815 C C . LEU B 1 120 ? 2.195 10.639 -55.004 1.00 15.68 120 LEU B C 1
ATOM 2816 O O . LEU B 1 120 ? 1.547 11.174 -54.061 1.00 17.78 120 LEU B O 1
ATOM 2821 N N . ASP B 1 121 ? 3.543 10.558 -55.050 1.00 16.58 121 ASP B N 1
ATOM 2822 C CA . ASP B 1 121 ? 4.377 10.833 -53.854 1.00 18.31 121 ASP B CA 1
ATOM 2823 C C . ASP B 1 121 ? 3.899 9.879 -52.745 1.00 18.29 121 ASP B C 1
ATOM 2824 O O . ASP B 1 121 ? 3.868 10.294 -51.584 1.00 18.25 121 ASP B O 1
ATOM 2829 N N . ALA B 1 122 ? 3.472 8.645 -53.117 1.00 18.04 122 ALA B N 1
ATOM 2830 C CA . ALA B 1 122 ? 3.103 7.691 -52.080 1.00 17.07 122 ALA B CA 1
ATOM 2831 C C . ALA B 1 122 ? 4.295 7.321 -51.229 1.00 17.92 122 ALA B C 1
ATOM 2832 O O . ALA B 1 122 ? 5.488 7.279 -51.697 1.00 17.99 122 ALA B O 1
ATOM 2834 N N . LYS B 1 123 ? 3.984 6.884 -50.008 1.00 16.67 123 LYS B N 1
ATOM 2835 C CA . LYS B 1 123 ? 5.005 6.427 -49.044 1.00 16.97 123 LYS B CA 1
ATOM 2836 C C . LYS B 1 123 ? 4.402 5.162 -48.361 1.00 17.42 123 LYS B C 1
ATOM 2837 O O . LYS B 1 123 ? 3.191 4.943 -48.456 1.00 16.47 123 LYS B O 1
ATOM 2843 N N . PRO B 1 124 ? 5.231 4.290 -47.754 1.00 17.93 124 PRO B N 1
ATOM 2844 C CA . PRO B 1 124 ? 4.650 3.188 -46.939 1.00 15.65 124 PRO B CA 1
ATOM 2845 C C . PRO B 1 124 ? 3.777 3.716 -45.849 1.00 17.02 124 PRO B C 1
ATOM 2846 O O . PRO B 1 124 ? 4.101 4.703 -45.124 1.00 16.84 124 PRO B O 1
ATOM 2850 N N . LEU B 1 125 ? 2.635 3.038 -45.662 1.00 15.58 125 LEU B N 1
ATOM 2851 C CA . LEU B 1 125 ? 1.794 3.280 -44.522 1.00 15.98 125 LEU B CA 1
ATOM 2852 C C . LEU B 1 125 ? 2.620 3.080 -43.249 1.00 16.47 125 LEU B C 1
ATOM 2853 O O . LEU B 1 125 ? 3.503 2.215 -43.241 1.00 15.51 125 LEU B O 1
ATOM 2858 N N . THR B 1 126 ? 2.358 3.900 -42.216 1.00 14.96 126 THR B N 1
ATOM 2859 C CA . THR B 1 126 ? 3.074 3.772 -40.965 1.00 17.17 126 THR B CA 1
ATOM 2860 C C . THR B 1 126 ? 2.099 3.606 -39.804 1.00 18.63 126 THR B C 1
ATOM 2861 O O . THR B 1 126 ? 0.935 3.994 -39.874 1.00 19.33 126 THR B O 1
ATOM 2865 N N . ILE B 1 127 ? 2.602 3.033 -38.729 1.00 19.22 127 ILE B N 1
ATOM 2866 C CA . ILE B 1 127 ? 1.793 2.965 -37.511 1.00 20.92 127 ILE B CA 1
ATOM 2867 C C . ILE B 1 127 ? 2.740 3.361 -36.375 1.00 24.02 127 ILE B C 1
ATOM 2868 O O . ILE B 1 127 ? 3.975 3.140 -36.482 1.00 25.00 127 ILE B O 1
ATOM 2873 N N . GLY B 1 128 ? 2.174 3.911 -35.284 1.00 26.93 128 GLY B N 1
ATOM 2874 C CA . GLY B 1 128 ? 2.936 4.149 -34.046 1.00 30.80 128 GLY B CA 1
ATOM 2875 C C . GLY B 1 128 ? 2.702 5.490 -33.365 1.00 37.71 128 GLY B C 1
ATOM 2876 O O . GLY B 1 128 ? 2.965 6.526 -33.964 1.00 46.81 128 GLY B O 1
ATOM 2877 N N . ASP B 1 130 ? 4.697 7.555 -31.640 1.00 48.78 130 ASP B N 1
ATOM 2878 C CA . ASP B 1 130 ? 5.843 7.776 -30.778 1.00 48.13 130 ASP B CA 1
ATOM 2879 C C . ASP B 1 130 ? 7.129 7.455 -31.552 1.00 51.80 130 ASP B C 1
ATOM 2880 O O . ASP B 1 130 ? 8.061 8.247 -31.537 1.00 52.93 130 ASP B O 1
ATOM 2882 N N . TYR B 1 131 ? 7.175 6.297 -32.222 1.00 49.58 131 TYR B N 1
ATOM 2883 C CA . TYR B 1 131 ? 8.079 6.029 -33.367 1.00 44.97 131 TYR B CA 1
ATOM 2884 C C . TYR B 1 131 ? 7.212 5.523 -34.500 1.00 44.67 131 TYR B C 1
ATOM 2885 O O . TYR B 1 131 ? 6.251 4.758 -34.264 1.00 42.70 131 TYR B O 1
ATOM 2894 N N . GLU B 1 132 ? 7.506 5.927 -35.733 1.00 36.48 132 GLU B N 1
ATOM 2895 C CA . GLU B 1 132 ? 6.689 5.447 -36.864 1.00 33.61 132 GLU B CA 1
ATOM 2896 C C . GLU B 1 132 ? 7.373 4.255 -37.517 1.00 30.55 132 GLU B C 1
ATOM 2897 O O . GLU B 1 132 ? 8.592 4.305 -37.807 1.00 34.71 132 GLU B O 1
ATOM 2903 N N . VAL B 1 133 ? 6.653 3.154 -37.667 1.00 21.00 133 VAL B N 1
ATOM 2904 C CA . VAL B 1 133 ? 7.289 2.005 -38.346 1.00 17.73 133 VAL B CA 1
ATOM 2905 C C . VAL B 1 133 ? 6.474 1.667 -39.578 1.00 17.94 133 VAL B C 1
ATOM 2906 O O . VAL B 1 133 ? 5.284 1.920 -39.622 1.00 16.90 133 VAL B O 1
ATOM 2910 N N . GLU B 1 134 ? 7.118 1.038 -40.537 1.00 16.33 134 GLU B N 1
ATOM 2911 C CA . GLU B 1 134 ? 6.408 0.820 -41.856 1.00 18.15 134 GLU B CA 1
ATOM 2912 C C . GLU B 1 134 ? 5.660 -0.509 -41.930 1.00 17.18 134 GLU B C 1
ATOM 2913 O O . GLU B 1 134 ? 6.134 -1.527 -41.439 1.00 15.44 134 GLU B O 1
ATOM 2919 N N . PHE B 1 135 ? 4.477 -0.485 -42.576 1.00 15.67 135 PHE B N 1
ATOM 2920 C CA . PHE B 1 135 ? 3.890 -1.690 -43.091 1.00 15.26 135 PHE B CA 1
ATOM 2921 C C . PHE B 1 135 ? 4.691 -2.194 -44.290 1.00 13.18 135 PHE B C 1
ATOM 2922 O O . PHE B 1 135 ? 5.499 -1.472 -44.895 1.00 15.73 135 PHE B O 1
ATOM 2930 N N . LEU B 1 136 ? 4.523 -3.447 -44.590 1.00 16.19 136 LEU B N 1
ATOM 2931 C CA . LEU B 1 136 ? 5.116 -4.068 -45.766 1.00 17.17 136 LEU B CA 1
ATOM 2932 C C . LEU B 1 136 ? 4.655 -3.362 -47.056 1.00 18.02 136 LEU B C 1
ATOM 2933 O O . LEU B 1 136 ? 3.457 -3.122 -47.263 1.00 17.28 136 LEU B O 1
ATOM 2938 N N . LEU B 1 137 ? 5.591 -3.100 -47.963 1.00 16.82 137 LEU B N 1
ATOM 2939 C CA . LEU B 1 137 ? 5.236 -2.259 -49.157 1.00 15.30 137 LEU B CA 1
ATOM 2940 C C . LEU B 1 137 ? 4.454 -3.021 -50.240 1.00 15.38 137 LEU B C 1
ATOM 2941 O O . LEU B 1 137 ? 3.493 -2.492 -50.775 1.00 16.77 137 LEU B O 1
ATOM 2946 N N . ALA B 1 138 ? 4.855 -4.259 -50.570 1.00 15.10 138 ALA B N 1
ATOM 2947 C CA . ALA B 1 138 ? 4.333 -4.941 -51.767 1.00 16.51 138 ALA B CA 1
ATOM 2948 C C . ALA B 1 138 ? 4.801 -6.382 -51.701 1.00 16.09 138 ALA B C 1
ATOM 2949 O O . ALA B 1 138 ? 5.766 -6.701 -50.953 1.00 18.22 138 ALA B O 1
ATOM 2951 N N . THR B 1 139 ? 4.179 -7.225 -52.518 1.00 16.46 139 THR B N 1
ATOM 2952 C CA . THR B 1 139 ? 4.597 -8.657 -52.566 1.00 18.49 139 THR B CA 1
ATOM 2953 C C . THR B 1 139 ? 4.556 -9.139 -53.982 1.00 17.96 139 THR B C 1
ATOM 2954 O O . THR B 1 139 ? 3.747 -8.669 -54.813 1.00 18.43 139 THR B O 1
ATOM 2958 N N . ARG B 1 140 ? 5.456 -10.078 -54.281 1.00 18.02 140 ARG B N 1
ATOM 2959 C CA . ARG B 1 140 ? 5.376 -10.827 -55.538 1.00 18.19 140 ARG B CA 1
ATOM 2960 C C . ARG B 1 140 ? 4.615 -12.104 -55.190 1.00 21.98 140 ARG B C 1
ATOM 2961 O O . ARG B 1 140 ? 4.813 -12.701 -54.122 1.00 25.70 140 ARG B O 1
ATOM 2969 N N . ARG B 1 141 ? 3.705 -12.484 -56.057 1.00 20.14 141 ARG B N 1
ATOM 2970 C CA . ARG B 1 141 ? 2.767 -13.562 -55.777 1.00 24.50 141 ARG B CA 1
ATOM 2971 C C . ARG B 1 141 ? 2.895 -14.576 -56.933 1.00 26.75 141 ARG B C 1
ATOM 2972 O O . ARG B 1 141 ? 2.884 -14.212 -58.135 1.00 21.99 141 ARG B O 1
ATOM 2980 N N . VAL B 1 142 ? 3.021 -15.862 -56.578 1.00 26.07 142 VAL B N 1
ATOM 2981 C CA . VAL B 1 142 ? 3.019 -16.946 -57.554 1.00 25.87 142 VAL B CA 1
ATOM 2982 C C . VAL B 1 142 ? 1.821 -17.870 -57.272 1.00 31.05 142 VAL B C 1
ATOM 2983 O O . VAL B 1 142 ? 1.669 -18.376 -56.142 1.00 37.29 142 VAL B O 1
ATOM 2987 N N . TYR B 1 143 ? 0.975 -18.028 -58.282 1.00 30.83 143 TYR B N 1
ATOM 2988 C CA . TYR B 1 143 ? -0.229 -18.890 -58.273 1.00 36.09 143 TYR B CA 1
ATOM 2989 C C . TYR B 1 143 ? 0.059 -20.147 -59.113 1.00 36.88 143 TYR B C 1
ATOM 2990 O O . TYR B 1 143 ? 0.362 -20.054 -60.301 1.00 34.59 143 TYR B O 1
ATOM 2999 N N . GLU B 1 144 ? 0.011 -21.318 -58.480 1.00 39.69 144 GLU B N 1
ATOM 3000 C CA . GLU B 1 144 ? 0.274 -22.593 -59.183 1.00 44.56 144 GLU B CA 1
ATOM 3001 C C . GLU B 1 144 ? -1.019 -23.369 -59.400 1.00 47.19 144 GLU B C 1
ATOM 3002 O O . GLU B 1 144 ? -1.808 -23.446 -58.474 1.00 49.11 144 GLU B O 1
ATOM 3008 N N . PRO B 1 145 ? -1.238 -23.943 -60.609 1.00 55.51 145 PRO B N 1
ATOM 3009 C CA . PRO B 1 145 ? -2.483 -24.633 -60.972 1.00 55.06 145 PRO B CA 1
ATOM 3010 C C . PRO B 1 145 ? -3.250 -25.257 -59.804 1.00 51.60 145 PRO B C 1
ATOM 3011 O O . PRO B 1 145 ? -2.731 -26.151 -59.150 1.00 49.42 145 PRO B O 1
ATOM 3015 N N . ALA B 1 153 ? -13.557 -18.532 -53.025 1.00 46.13 153 ALA B N 1
ATOM 3016 C CA . ALA B 1 153 ? -14.234 -17.760 -51.992 1.00 43.14 153 ALA B CA 1
ATOM 3017 C C . ALA B 1 153 ? -13.918 -16.254 -52.196 1.00 41.50 153 ALA B C 1
ATOM 3018 O O . ALA B 1 153 ? -12.772 -15.822 -52.152 1.00 44.97 153 ALA B O 1
ATOM 3020 N N . PRO B 1 154 ? -14.950 -15.476 -52.467 1.00 38.46 154 PRO B N 1
ATOM 3021 C CA . PRO B 1 154 ? -14.851 -14.074 -52.821 1.00 35.56 154 PRO B CA 1
ATOM 3022 C C . PRO B 1 154 ? -14.514 -13.293 -51.570 1.00 31.57 154 PRO B C 1
ATOM 3023 O O . PRO B 1 154 ? -14.875 -13.681 -50.447 1.00 32.91 154 PRO B O 1
ATOM 3027 N N . HIS B 1 155 ? -13.778 -12.212 -51.744 1.00 30.27 155 HIS B N 1
ATOM 3028 C CA . HIS B 1 155 ? -13.392 -11.484 -50.559 1.00 28.16 155 HIS B CA 1
ATOM 3029 C C . HIS B 1 155 ? -13.297 -10.032 -50.905 1.00 23.34 155 HIS B C 1
ATOM 3030 O O . HIS B 1 155 ? -13.433 -9.651 -52.069 1.00 19.77 155 HIS B O 1
ATOM 3037 N N . CYS B 1 156 ? -13.030 -9.222 -49.895 1.00 22.70 156 CYS B N 1
ATOM 3038 C CA . CYS B 1 156 ? -12.804 -7.793 -50.136 1.00 21.49 156 CYS B CA 1
ATOM 3039 C C . CYS B 1 156 ? -11.699 -7.391 -49.199 1.00 17.53 156 CYS B C 1
ATOM 3040 O O . CYS B 1 156 ? -11.336 -8.157 -48.260 1.00 20.11 156 CYS B O 1
ATOM 3043 N N . ASP B 1 157 ? -11.046 -6.295 -49.510 1.00 17.18 157 ASP B N 1
ATOM 3044 C CA . ASP B 1 157 ? -9.917 -5.827 -48.681 1.00 16.41 157 ASP B CA 1
ATOM 3045 C C . ASP B 1 157 ? -10.205 -4.464 -48.166 1.00 17.56 157 ASP B C 1
ATOM 3046 O O . ASP B 1 157 ? -10.558 -3.576 -48.929 1.00 16.63 157 ASP B O 1
ATOM 3051 N N . ASP B 1 158 ? -10.102 -4.319 -46.851 1.00 15.76 158 ASP B N 1
ATOM 3052 C CA . ASP B 1 158 ? -10.198 -3.009 -46.203 1.00 13.77 158 ASP B CA 1
ATOM 3053 C C . ASP B 1 158 ? -9.259 -3.083 -45.026 1.00 14.82 158 ASP B C 1
ATOM 3054 O O . ASP B 1 158 ? -9.349 -3.993 -44.172 1.00 15.12 158 ASP B O 1
ATOM 3059 N N . VAL B 1 159 ? -8.368 -2.101 -44.969 1.00 14.44 159 VAL B N 1
ATOM 3060 C CA . VAL B 1 159 ? -7.368 -2.062 -43.911 1.00 15.02 159 VAL B CA 1
ATOM 3061 C C . VAL B 1 159 ? -7.938 -2.233 -42.476 1.00 15.31 159 VAL B C 1
ATOM 3062 O O . VAL B 1 159 ? -7.231 -2.726 -41.558 1.00 15.34 159 VAL B O 1
ATOM 3066 N N . SER B 1 160 ? -9.204 -1.839 -42.291 1.00 14.57 160 SER B N 1
ATOM 3067 C CA . SER B 1 160 ? -9.791 -1.866 -40.972 1.00 15.99 160 SER B CA 1
ATOM 3068 C C . SER B 1 160 ? -10.451 -3.191 -40.566 1.00 16.09 160 SER B C 1
ATOM 3069 O O . SER B 1 160 ? -10.877 -3.298 -39.423 1.00 17.15 160 SER B O 1
ATOM 3072 N N . TYR B 1 161 ? -10.535 -4.144 -41.483 1.00 15.96 161 TYR B N 1
ATOM 3073 C CA . TYR B 1 161 ? -11.302 -5.418 -41.294 1.00 16.65 161 TYR B CA 1
ATOM 3074 C C . TYR B 1 161 ? -10.472 -6.553 -40.641 1.00 16.62 161 TYR B C 1
ATOM 3075 O O . TYR B 1 161 ? -10.311 -7.682 -41.173 1.00 17.32 161 TYR B O 1
ATOM 3084 N N . GLY B 1 162 ? -9.930 -6.248 -39.477 1.00 18.68 162 GLY B N 1
ATOM 3085 C CA . GLY B 1 162 ? -9.271 -7.339 -38.726 1.00 18.77 162 GLY B CA 1
ATOM 3086 C C . GLY B 1 162 ? -10.422 -8.155 -38.155 1.00 19.42 162 GLY B C 1
ATOM 3087 O O . GLY B 1 162 ? -11.502 -7.643 -37.776 1.00 20.87 162 GLY B O 1
ATOM 3088 N N . ARG B 1 163 ? -10.165 -9.437 -38.048 1.00 21.05 163 ARG B N 1
ATOM 3089 C CA . ARG B 1 163 ? -11.179 -10.351 -37.459 1.00 23.06 163 ARG B CA 1
ATOM 3090 C C . ARG B 1 163 ? -11.334 -10.094 -35.973 1.00 23.36 163 ARG B C 1
ATOM 3091 O O . ARG B 1 163 ? -12.468 -10.095 -35.438 1.00 21.37 163 ARG B O 1
ATOM 3099 N N . ASP B 1 164 ? -10.200 -9.901 -35.304 1.00 23.44 164 ASP B N 1
ATOM 3100 C CA . ASP B 1 164 ? -10.218 -9.620 -33.889 1.00 23.33 164 ASP B CA 1
ATOM 3101 C C . ASP B 1 164 ? -10.474 -8.129 -33.662 1.00 24.39 164 ASP B C 1
ATOM 3102 O O . ASP B 1 164 ? -9.537 -7.326 -33.368 1.00 21.80 164 ASP B O 1
ATOM 3107 N N . THR B 1 165 ? -11.759 -7.708 -33.717 1.00 23.13 165 THR B N 1
ATOM 3108 C CA . THR B 1 165 ? -12.021 -6.279 -33.832 1.00 27.12 165 THR B CA 1
ATOM 3109 C C . THR B 1 165 ? -11.613 -5.489 -32.621 1.00 25.76 165 THR B C 1
ATOM 3110 O O . THR B 1 165 ? -11.123 -4.379 -32.768 1.00 28.56 165 THR B O 1
ATOM 3114 N N . VAL B 1 166 ? -11.774 -6.039 -31.426 1.00 26.80 166 VAL B N 1
ATOM 3115 C CA . VAL B 1 166 ? -11.358 -5.244 -30.262 1.00 27.09 166 VAL B CA 1
ATOM 3116 C C . VAL B 1 166 ? -9.815 -4.994 -30.268 1.00 25.69 166 VAL B C 1
ATOM 3117 O O . VAL B 1 166 ? -9.351 -3.957 -29.817 1.00 27.83 166 VAL B O 1
ATOM 3121 N N . ASN B 1 167 ? -9.044 -5.949 -30.775 1.00 21.86 167 ASN B N 1
ATOM 3122 C CA . ASN B 1 167 ? -7.586 -5.842 -30.732 1.00 19.73 167 ASN B CA 1
ATOM 3123 C C . ASN B 1 167 ? -6.989 -5.334 -32.046 1.00 19.49 167 ASN B C 1
ATOM 3124 O O . ASN B 1 167 ? -5.789 -5.104 -32.132 1.00 17.84 167 ASN B O 1
ATOM 3129 N N . TRP B 1 168 ? -7.816 -5.055 -33.055 1.00 18.91 168 TRP B N 1
ATOM 3130 C CA . TRP B 1 168 ? -7.248 -4.612 -34.350 1.00 19.72 168 TRP B CA 1
ATOM 3131 C C . TRP B 1 168 ? -7.039 -3.116 -34.266 1.00 19.96 168 TRP B C 1
ATOM 3132 O O . TRP B 1 168 ? -7.974 -2.373 -33.994 1.00 22.42 168 TRP B O 1
ATOM 3143 N N . PRO B 1 169 ? -5.811 -2.612 -34.526 1.00 19.36 169 PRO B N 1
ATOM 3144 C CA . PRO B 1 169 ? -5.573 -1.202 -34.180 1.00 21.43 169 PRO B CA 1
ATOM 3145 C C . PRO B 1 169 ? -5.946 -0.189 -35.265 1.00 21.30 169 PRO B C 1
ATOM 3146 O O . PRO B 1 169 ? -5.887 0.997 -34.990 1.00 22.02 169 PRO B O 1
ATOM 3150 N N . LEU B 1 170 ? -6.270 -0.665 -36.479 1.00 21.76 170 LEU B N 1
ATOM 3151 C CA . LEU B 1 170 ? -6.576 0.300 -37.556 1.00 19.01 170 LEU B CA 1
ATOM 3152 C C . LEU B 1 170 ? -8.088 0.343 -37.640 1.00 20.14 170 LEU B C 1
ATOM 3153 O O . LEU B 1 170 ? -8.703 -0.580 -38.161 1.00 19.40 170 LEU B O 1
ATOM 3158 N N . LYS B 1 171 ? -8.661 1.436 -37.154 1.00 20.16 171 LYS B N 1
ATOM 3159 C CA . LYS B 1 171 ? -10.118 1.530 -37.081 1.00 21.86 171 LYS B CA 1
ATOM 3160 C C . LYS B 1 171 ? -10.770 2.261 -38.219 1.00 21.43 171 LYS B C 1
ATOM 3161 O O . LYS B 1 171 ? -12.003 2.195 -38.327 1.00 22.02 171 LYS B O 1
ATOM 3167 N N . ARG B 1 172 ? -10.022 3.023 -39.013 1.00 20.11 172 ARG B N 1
ATOM 3168 C CA . ARG B 1 172 ? -10.696 3.842 -40.070 1.00 19.54 172 ARG B CA 1
ATOM 3169 C C . ARG B 1 172 ? -10.815 3.035 -41.359 1.00 17.11 172 ARG B C 1
ATOM 3170 O O . ARG B 1 172 ? -9.801 2.529 -41.802 1.00 17.82 172 ARG B O 1
ATOM 3178 N N . SER B 1 173 ? -12.016 2.990 -41.999 1.00 16.71 173 SER B N 1
ATOM 3179 C CA . SER B 1 173 ? -12.214 2.390 -43.301 1.00 16.31 173 SER B CA 1
ATOM 3180 C C . SER B 1 173 ? -12.089 3.522 -44.300 1.00 18.70 173 SER B 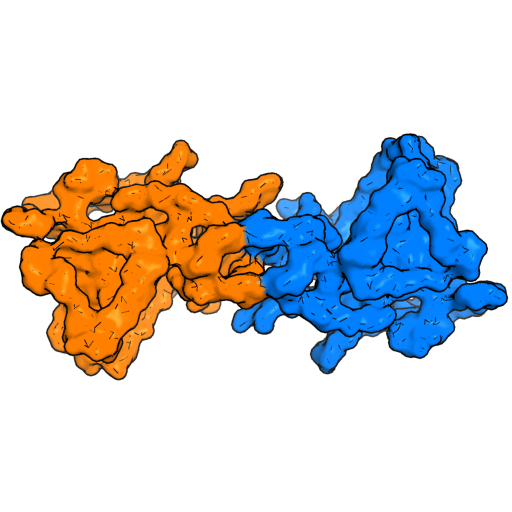C 1
ATOM 3181 O O . SER B 1 173 ? -12.626 4.642 -44.078 1.00 19.58 173 SER B O 1
ATOM 3184 N N . PHE B 1 174 ? -11.348 3.253 -45.383 1.00 14.73 174 PHE B N 1
ATOM 3185 C CA . PHE B 1 174 ? -11.229 4.211 -46.495 1.00 14.55 174 PHE B CA 1
ATOM 3186 C C . PHE B 1 174 ? -12.085 3.732 -47.641 1.00 14.48 174 PHE B C 1
ATOM 3187 O O . PHE B 1 174 ? -11.749 2.720 -48.306 1.00 15.38 174 PHE B O 1
ATOM 3195 N N . PRO B 1 175 ? -13.198 4.423 -47.946 1.00 14.82 175 PRO B N 1
ATOM 3196 C CA . PRO B 1 175 ? -14.097 3.838 -48.974 1.00 14.87 175 PRO B CA 1
ATOM 3197 C C . PRO B 1 175 ? -13.461 3.621 -50.343 1.00 14.31 175 PRO B C 1
ATOM 3198 O O . PRO B 1 175 ? -13.884 2.721 -51.079 1.00 14.66 175 PRO B O 1
ATOM 3202 N N . ARG B 1 176 ? -12.452 4.443 -50.686 1.00 15.26 176 ARG B N 1
ATOM 3203 C CA . ARG B 1 176 ? -11.810 4.279 -52.014 1.00 14.81 176 ARG B CA 1
ATOM 3204 C C . ARG B 1 176 ? -10.517 3.488 -51.912 1.00 15.10 176 ARG B C 1
ATOM 3205 O O . ARG B 1 176 ? -9.674 3.583 -52.798 1.00 15.60 176 ARG B O 1
ATOM 3213 N N . GLN B 1 177 ? -10.334 2.631 -50.875 1.00 14.35 177 GLN B N 1
ATOM 3214 C CA . GLN B 1 177 ? -9.081 1.804 -50.831 1.00 13.85 177 GLN B CA 1
ATOM 3215 C C . GLN B 1 177 ? -8.880 1.073 -52.149 1.00 11.29 177 GLN B C 1
ATOM 3216 O O . GLN B 1 177 ? -9.852 0.544 -52.749 1.00 11.55 177 GLN B O 1
ATOM 3222 N N . LEU B 1 178 ? -7.652 1.154 -52.678 1.00 11.24 178 LEU B N 1
ATOM 3223 C CA . LEU B 1 178 ? -7.436 0.500 -53.982 1.00 12.55 178 LEU B CA 1
ATOM 3224 C C . LEU B 1 178 ? -6.554 -0.700 -53.816 1.00 12.57 178 LEU B C 1
ATOM 3225 O O . LEU B 1 178 ? -5.592 -0.674 -53.036 1.00 13.05 178 LEU B O 1
ATOM 3230 N N . GLY B 1 179 ? -6.800 -1.711 -54.634 1.00 12.74 179 GLY B N 1
ATOM 3231 C CA . GLY B 1 179 ? -5.743 -2.705 -54.864 1.00 13.95 179 GLY B CA 1
ATOM 3232 C C . GLY B 1 179 ? -5.098 -2.424 -56.220 1.00 14.08 179 GLY B C 1
ATOM 3233 O O . GLY B 1 179 ? -5.745 -1.889 -57.130 1.00 14.49 179 GLY B O 1
ATOM 3234 N N . GLY B 1 180 ? -3.811 -2.714 -56.326 1.00 14.30 180 GLY B N 1
ATOM 3235 C CA . GLY B 1 180 ? -3.082 -2.523 -57.591 1.00 15.68 180 GLY B CA 1
ATOM 3236 C C . GLY B 1 180 ? -2.171 -3.708 -57.825 1.00 14.58 180 GLY B C 1
ATOM 3237 O O . GLY B 1 180 ? -1.273 -3.934 -56.971 1.00 16.85 180 GLY B O 1
ATOM 3238 N N . PHE B 1 181 ? -2.360 -4.446 -58.936 1.00 12.94 181 PHE B N 1
ATOM 3239 C CA . PHE B 1 181 ? -1.418 -5.535 -59.217 1.00 14.21 181 PHE B CA 1
ATOM 3240 C C . PHE B 1 181 ? -0.974 -5.520 -60.664 1.00 14.05 181 PHE B C 1
ATOM 3241 O O . PHE B 1 181 ? -1.833 -5.397 -61.518 1.00 14.17 181 PHE B O 1
ATOM 3249 N N . LEU B 1 182 ? 0.318 -5.725 -60.893 1.00 15.37 182 LEU B N 1
ATOM 3250 C CA . LEU B 1 182 ? 0.847 -5.814 -62.243 1.00 13.88 182 LEU B CA 1
ATOM 3251 C C . LEU B 1 182 ? 0.935 -7.319 -62.555 1.00 15.81 182 LEU B C 1
ATOM 3252 O O . LEU B 1 182 ? 1.542 -8.104 -61.788 1.00 18.33 182 LEU B O 1
ATOM 3257 N N . THR B 1 183 ? 0.361 -7.711 -63.669 1.00 14.47 183 THR B N 1
ATOM 3258 C CA . THR B 1 183 ? 0.410 -9.159 -64.081 1.00 15.34 183 THR B CA 1
ATOM 3259 C C . THR B 1 183 ? 1.694 -9.389 -64.878 1.00 18.04 183 THR B C 1
ATOM 3260 O O . THR B 1 183 ? 1.996 -8.620 -65.816 1.00 17.29 183 THR B O 1
ATOM 3264 N N . ILE B 1 184 ? 2.489 -10.392 -64.468 1.00 17.87 184 ILE B N 1
ATOM 3265 C CA . ILE B 1 184 ? 3.764 -10.664 -65.150 1.00 18.22 184 ILE B CA 1
ATOM 3266 C C . ILE B 1 184 ? 3.644 -11.884 -66.073 1.00 20.30 184 ILE B C 1
ATOM 3267 O O . ILE B 1 184 ? 4.181 -11.861 -67.225 1.00 22.20 184 ILE B O 1
ATOM 3272 N N . GLN B 1 185 ? 2.975 -12.918 -65.567 1.00 20.36 185 GLN B N 1
ATOM 3273 C CA . GLN B 1 185 ? 2.776 -14.184 -66.356 1.00 25.39 185 GLN B CA 1
ATOM 3274 C C . GLN B 1 185 ? 1.326 -14.635 -66.201 1.00 25.57 185 GLN B C 1
ATOM 3275 O O . GLN B 1 185 ? 0.778 -14.684 -65.080 1.00 27.05 185 GLN B O 1
ATOM 3281 N N . GLY B 1 186 ? 0.657 -14.815 -67.324 1.00 26.76 186 GLY B N 1
ATOM 3282 C CA . GLY B 1 186 ? -0.797 -15.132 -67.304 1.00 30.21 186 GLY B CA 1
ATOM 3283 C C . GLY B 1 186 ? -1.041 -16.644 -67.397 1.00 32.08 186 GLY B C 1
ATOM 3284 O O . GLY B 1 186 ? -0.177 -17.387 -67.922 1.00 33.11 186 GLY B O 1
ATOM 3285 N N . ALA B 1 187 ? -2.191 -17.109 -66.880 1.00 32.85 187 ALA B N 1
ATOM 3286 C CA . ALA B 1 187 ? -2.552 -18.541 -67.025 1.00 32.89 187 ALA B CA 1
ATOM 3287 C C . ALA B 1 187 ? -2.986 -18.803 -68.466 1.00 32.82 187 ALA B C 1
ATOM 3288 O O . ALA B 1 187 ? -3.505 -17.929 -69.169 1.00 34.64 187 ALA B O 1
ATOM 3290 N N . ASP B 1 188 ? -2.779 -20.030 -68.883 1.00 35.55 188 ASP B N 1
ATOM 3291 C CA . ASP B 1 188 ? -3.088 -20.471 -70.228 1.00 36.30 188 ASP B CA 1
ATOM 3292 C C . ASP B 1 188 ? -4.552 -20.306 -70.540 1.00 38.36 188 ASP B C 1
ATOM 3293 O O . ASP B 1 188 ? -4.897 -20.005 -71.664 1.00 37.12 188 ASP B O 1
ATOM 3298 N N . ASN B 1 189 ? -5.407 -20.504 -69.539 1.00 36.11 189 ASN B N 1
ATOM 3299 C CA . ASN B 1 189 ? -6.857 -20.399 -69.756 1.00 40.64 189 ASN B CA 1
ATOM 3300 C C . ASN B 1 189 ? -7.323 -18.967 -69.624 1.00 43.69 189 ASN B C 1
ATOM 3301 O O . ASN B 1 189 ? -8.522 -18.705 -69.647 1.00 40.96 189 ASN B O 1
ATOM 3306 N N . ASP B 1 190 ? -6.350 -18.059 -69.483 1.00 44.11 190 ASP B N 1
ATOM 3307 C CA . ASP B 1 190 ? -6.586 -16.641 -69.508 1.00 42.74 190 ASP B CA 1
ATOM 3308 C C . ASP B 1 190 ? -7.456 -16.242 -68.297 1.00 41.36 190 ASP B C 1
ATOM 3309 O O . ASP B 1 190 ? -8.362 -15.389 -68.401 1.00 41.34 190 ASP B O 1
ATOM 3314 N N . ALA B 1 191 ? -7.162 -16.876 -67.163 1.00 37.94 191 ALA B N 1
ATOM 3315 C CA . ALA B 1 191 ? -7.925 -16.722 -65.924 1.00 37.76 191 ALA B CA 1
ATOM 3316 C C . ALA B 1 191 ? -7.832 -15.255 -65.497 1.00 37.28 191 ALA B C 1
ATOM 3317 O O . ALA B 1 191 ? -6.731 -14.720 -65.443 1.00 36.33 191 ALA B O 1
ATOM 3319 N N . GLY B 1 192 ? -8.970 -14.646 -65.204 1.00 32.41 192 GLY B N 1
ATOM 3320 C CA . GLY B 1 192 ? -9.026 -13.213 -64.808 1.00 37.57 192 GLY B CA 1
ATOM 3321 C C . GLY B 1 192 ? -9.602 -12.970 -63.411 1.00 31.74 192 GLY B C 1
ATOM 3322 O O . GLY B 1 192 ? -9.244 -13.665 -62.444 1.00 32.76 192 GLY B O 1
ATOM 3331 N N . VAL B 1 194 ? -13.246 -11.495 -61.202 1.00 22.36 194 VAL B N 1
ATOM 3332 C CA . VAL B 1 194 ? -14.603 -10.956 -61.194 1.00 21.50 194 VAL B CA 1
ATOM 3333 C C . VAL B 1 194 ? -14.857 -9.990 -59.983 1.00 19.02 194 VAL B C 1
ATOM 3334 O O . VAL B 1 194 ? -14.390 -10.267 -58.887 1.00 21.66 194 VAL B O 1
ATOM 3346 N N . TRP B 1 196 ? -17.984 -7.821 -57.886 1.00 19.01 196 TRP B N 1
ATOM 3347 C CA . TRP B 1 196 ? -19.423 -7.592 -57.718 1.00 19.19 196 TRP B CA 1
ATOM 3348 C C . TRP B 1 196 ? -19.661 -6.276 -57.062 1.00 18.30 196 TRP B C 1
ATOM 3349 O O . TRP B 1 196 ? -18.818 -5.815 -56.260 1.00 17.21 196 TRP B O 1
ATOM 3360 N N . ASP B 1 197 ? -20.786 -5.656 -57.395 1.00 18.76 197 ASP B N 1
ATOM 3361 C CA . ASP B 1 197 ? -21.257 -4.449 -56.754 1.00 20.17 197 ASP B CA 1
ATOM 3362 C C . ASP B 1 197 ? -21.828 -4.783 -55.397 1.00 20.92 197 ASP B C 1
ATOM 3363 O O . ASP B 1 197 ? -23.053 -4.774 -55.170 1.00 19.56 197 ASP B O 1
ATOM 3368 N N . ASN B 1 198 ? -20.939 -5.084 -54.456 1.00 18.53 198 ASN B N 1
ATOM 3369 C CA . ASN B 1 198 ? -21.383 -5.520 -53.146 1.00 18.88 198 ASN B CA 1
ATOM 3370 C C . ASN B 1 198 ? -20.187 -5.268 -52.223 1.00 19.21 198 ASN B C 1
ATOM 3371 O O . ASN B 1 198 ? -19.035 -5.609 -52.584 1.00 17.84 198 ASN B O 1
ATOM 3376 N N . ARG B 1 199 ? -20.449 -4.555 -51.148 1.00 18.02 199 ARG B N 1
ATOM 3377 C CA . ARG B 1 199 ? -19.355 -4.099 -50.240 1.00 17.19 199 ARG B CA 1
ATOM 3378 C C . ARG B 1 199 ? -19.662 -4.549 -48.833 1.00 19.96 199 ARG B C 1
ATOM 3379 O O . ARG B 1 199 ? -20.219 -3.764 -48.049 1.00 21.76 199 ARG B O 1
ATOM 3387 N N . PRO B 1 200 ? -19.146 -5.707 -48.445 1.00 20.35 200 PRO B N 1
ATOM 3388 C CA . PRO B 1 200 ? -19.390 -6.206 -47.060 1.00 20.76 200 PRO B CA 1
ATOM 3389 C C . PRO B 1 200 ? -18.853 -5.202 -46.036 1.00 20.04 200 PRO B C 1
ATOM 3390 O O . PRO B 1 200 ? -17.795 -4.561 -46.283 1.00 20.87 200 PRO B O 1
ATOM 3394 N N . GLU B 1 201 ? -19.574 -5.052 -44.913 1.00 22.50 201 GLU B N 1
ATOM 3395 C CA . GLU B 1 201 ? -19.378 -3.939 -43.972 1.00 23.47 201 GLU B CA 1
ATOM 3396 C C . GLU B 1 201 ? -18.335 -4.144 -42.888 1.00 22.55 201 GLU B C 1
ATOM 3397 O O . GLU B 1 201 ? -17.987 -3.208 -42.198 1.00 22.43 201 GLU B O 1
ATOM 3403 N N . SER B 1 202 ? -17.802 -5.355 -42.784 1.00 22.82 202 SER B N 1
ATOM 3404 C CA . SER B 1 202 ? -16.797 -5.775 -41.754 1.00 23.17 202 SER B CA 1
ATOM 3405 C C . SER B 1 202 ? -16.332 -7.185 -42.096 1.00 20.92 202 SER B C 1
ATOM 3406 O O . SER B 1 202 ? -16.882 -7.865 -42.993 1.00 19.20 202 SER B O 1
ATOM 3409 N N . ARG B 1 203 ? -15.273 -7.634 -41.426 1.00 19.47 203 ARG B N 1
ATOM 3410 C CA . ARG B 1 203 ? -14.759 -8.966 -41.594 1.00 20.68 203 ARG B CA 1
ATOM 3411 C C . ARG B 1 203 ? -15.857 -9.993 -41.156 1.00 20.16 203 ARG B C 1
ATOM 3412 O O . ARG B 1 203 ? -16.035 -11.026 -41.809 1.00 20.11 203 ARG B O 1
ATOM 3420 N N . ALA B 1 204 ? -16.612 -9.637 -40.113 1.00 22.41 204 ALA B N 1
ATOM 3421 C CA . ALA B 1 204 ? -17.711 -10.554 -39.665 1.00 24.50 204 ALA B CA 1
ATOM 3422 C C . ALA B 1 204 ? -18.738 -10.807 -40.812 1.00 25.25 204 ALA B C 1
ATOM 3423 O O . ALA B 1 204 ? -19.130 -11.953 -41.111 1.00 23.01 204 ALA B O 1
ATOM 3425 N N . ALA B 1 205 ? -19.124 -9.735 -41.514 1.00 24.54 205 ALA B N 1
ATOM 3426 C CA . ALA B 1 205 ? -20.021 -9.861 -42.701 1.00 22.15 205 ALA B CA 1
ATOM 3427 C C . ALA B 1 205 ? -19.423 -10.752 -43.763 1.00 24.72 205 ALA B C 1
ATOM 3428 O O . ALA B 1 205 ? -20.100 -11.632 -44.338 1.00 22.90 205 ALA B O 1
ATOM 3430 N N . LEU B 1 206 ? -18.132 -10.559 -44.064 1.00 22.18 206 LEU B N 1
ATOM 3431 C CA . LEU B 1 206 ? -17.454 -11.412 -45.033 1.00 23.10 206 LEU B CA 1
ATOM 3432 C C . LEU B 1 206 ? -17.395 -12.901 -44.601 1.00 23.44 206 LEU B C 1
ATOM 3433 O O . LEU B 1 206 ? -17.627 -13.842 -45.419 1.00 25.42 206 LEU B O 1
ATOM 3438 N N . ASP B 1 207 ? -17.139 -13.123 -43.321 1.00 24.40 207 ASP B N 1
ATOM 3439 C CA . ASP B 1 207 ? -17.007 -14.485 -42.761 1.00 27.09 207 ASP B CA 1
ATOM 3440 C C . ASP B 1 207 ? -18.348 -15.213 -42.809 1.00 26.48 207 ASP B C 1
ATOM 3441 O O . ASP B 1 207 ? -18.373 -16.430 -43.093 1.00 26.78 207 ASP B O 1
ATOM 3446 N N . GLU B 1 208 ? -19.450 -14.451 -42.593 1.00 24.66 208 GLU B N 1
ATOM 3447 C CA . GLU B 1 208 ? -20.852 -14.923 -42.675 0.50 24.44 208 GLU B CA 1
ATOM 3448 C C . GLU B 1 208 ? -21.183 -15.363 -44.100 1.00 28.62 208 GLU B C 1
ATOM 3449 O O . GLU B 1 208 ? -21.829 -16.382 -44.328 1.00 24.64 208 GLU B O 1
ATOM 3463 N N . HIS B 1 210 ? -18.951 -16.212 -46.276 1.00 26.33 210 HIS B N 1
ATOM 3464 C CA . HIS B 1 210 ? -18.167 -17.455 -46.476 1.00 31.96 210 HIS B CA 1
ATOM 3465 C C . HIS B 1 210 ? -18.868 -18.681 -45.931 1.00 33.53 210 HIS B C 1
ATOM 3466 O O . HIS B 1 210 ? -18.834 -19.789 -46.519 1.00 34.44 210 HIS B O 1
ATOM 3473 N N . ALA B 1 211 ? -19.564 -18.485 -44.822 1.00 30.64 211 ALA B N 1
ATOM 3474 C CA . ALA B 1 211 ? -20.269 -19.604 -44.182 1.00 34.98 211 ALA B CA 1
ATOM 3475 C C . ALA B 1 211 ? -21.509 -20.004 -45.025 1.00 40.47 211 ALA B C 1
ATOM 3476 O O . ALA B 1 211 ? -21.852 -21.203 -45.135 1.00 42.32 211 ALA B O 1
ATOM 3478 N N . GLU B 1 212 ? -22.158 -19.021 -45.657 1.00 33.62 212 GLU B N 1
ATOM 3479 C CA . GLU B 1 212 ? -23.210 -19.304 -46.652 1.00 36.16 212 GLU B CA 1
ATOM 3480 C C . GLU B 1 212 ? -22.663 -19.984 -47.960 1.00 39.11 212 GLU B C 1
ATOM 3481 O O . GLU B 1 212 ? -23.255 -20.968 -48.456 1.00 38.78 212 GLU B O 1
ATOM 3487 N N . TYR B 1 213 ? -21.530 -19.516 -48.511 1.00 43.84 213 TYR B N 1
ATOM 3488 C CA . TYR B 1 213 ? -20.979 -20.174 -49.739 1.00 44.26 213 TYR B CA 1
ATOM 3489 C C . TYR B 1 213 ? -20.672 -21.631 -49.432 1.00 54.92 213 TYR B C 1
ATOM 3490 O O . TYR B 1 213 ? -21.078 -22.536 -50.189 1.00 54.12 213 TYR B O 1
ATOM 3492 N N . ARG B 1 214 ? -20.017 -21.863 -48.298 1.00 48.67 214 ARG B N 1
ATOM 3493 C CA . ARG B 1 214 ? -19.635 -23.216 -47.949 1.00 58.30 214 ARG B CA 1
ATOM 3494 C C . ARG B 1 214 ? -20.851 -24.126 -47.681 1.00 58.28 214 ARG B C 1
ATOM 3495 O O . ARG B 1 214 ? -20.833 -25.290 -48.059 1.00 58.12 214 ARG B O 1
ATOM 3503 N N . GLU B 1 215 ? -21.903 -23.576 -47.077 1.00 54.71 215 GLU B N 1
ATOM 3504 C CA . GLU B 1 215 ? -23.015 -24.346 -46.513 1.00 56.75 215 GLU B CA 1
ATOM 3505 C C . GLU B 1 215 ? -24.182 -24.561 -47.463 1.00 57.56 215 GLU B C 1
ATOM 3506 O O . GLU B 1 215 ? -25.031 -25.409 -47.214 1.00 57.09 215 GLU B O 1
ATOM 3512 N N . THR B 1 216 ? -24.225 -23.782 -48.541 1.00 54.82 216 THR B N 1
ATOM 3513 C CA . THR B 1 216 ? -25.398 -23.719 -49.414 1.00 52.46 216 THR B CA 1
ATOM 3514 C C . THR B 1 216 ? -24.952 -23.758 -50.864 1.00 49.03 216 THR B C 1
ATOM 3515 O O . THR B 1 216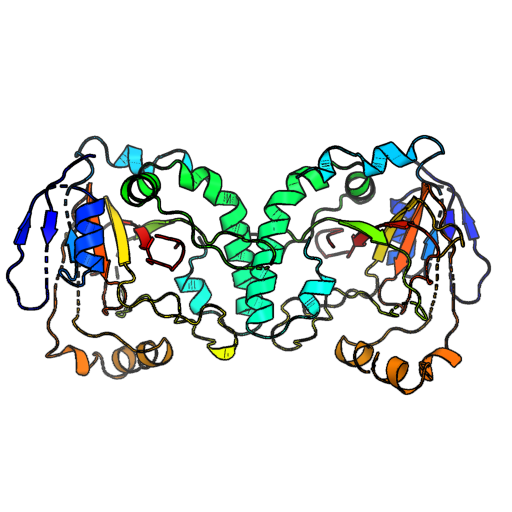 ? -25.725 -24.137 -51.750 1.00 61.03 216 THR B O 1
ATOM 3519 N N . GLY B 1 217 ? -23.706 -23.376 -51.116 1.00 50.40 217 GLY B N 1
ATOM 3520 C CA . GLY B 1 217 ? -23.171 -23.402 -52.475 1.00 44.40 217 GLY B CA 1
ATOM 3521 C C . GLY B 1 217 ? -23.269 -22.129 -53.298 1.00 48.21 217 GLY B C 1
ATOM 3522 O O . GLY B 1 217 ? -22.856 -22.108 -54.459 1.00 52.42 217 GLY B O 1
ATOM 3523 N N . ALA B 1 218 ? -23.811 -21.058 -52.717 1.00 38.98 218 ALA B N 1
ATOM 3524 C CA . ALA B 1 218 ? -23.590 -19.705 -53.280 1.00 38.89 218 ALA B CA 1
ATOM 3525 C C . ALA B 1 218 ? -23.827 -18.629 -52.219 1.00 34.52 218 ALA B C 1
ATOM 3526 O O . ALA B 1 218 ? -24.014 -18.929 -51.019 1.00 37.32 218 ALA B O 1
ATOM 3528 N N . ILE B 1 219 ? -23.811 -17.386 -52.685 1.00 34.95 219 ILE B N 1
ATOM 3529 C CA . ILE B 1 219 ? -24.100 -16.229 -51.848 1.00 30.04 219 ILE B CA 1
ATOM 3530 C C . ILE B 1 219 ? -25.291 -15.527 -52.503 1.00 27.73 219 ILE B C 1
ATOM 3531 O O . ILE B 1 219 ? -25.180 -14.909 -53.578 1.00 29.94 219 ILE B O 1
ATOM 3536 N N . ALA B 1 220 ? -26.432 -15.635 -51.846 1.00 24.65 220 ALA B N 1
ATOM 3537 C CA . ALA B 1 220 ? -27.709 -15.303 -52.434 1.00 26.25 220 ALA B CA 1
ATOM 3538 C C . ALA B 1 220 ? -27.704 -13.852 -52.935 1.00 25.70 220 ALA B C 1
ATOM 3539 O O . ALA B 1 220 ? -28.179 -13.547 -54.050 1.00 28.33 220 ALA B O 1
ATOM 3541 N N . ALA B 1 221 ? -27.099 -12.980 -52.117 1.00 26.62 221 ALA B N 1
ATOM 3542 C CA . ALA B 1 221 ? -27.043 -11.541 -52.391 1.00 27.72 221 ALA B CA 1
ATOM 3543 C C . ALA B 1 221 ? -26.333 -11.204 -53.718 1.00 30.80 221 ALA B C 1
ATOM 3544 O O . ALA B 1 221 ? -26.544 -10.119 -54.296 1.00 31.06 221 ALA B O 1
ATOM 3546 N N . LEU B 1 222 ? -25.531 -12.122 -54.238 1.00 25.65 222 LEU B N 1
ATOM 3547 C CA . LEU B 1 222 ? -24.712 -11.832 -55.391 1.00 26.75 222 LEU B CA 1
ATOM 3548 C C . LEU B 1 222 ? -25.438 -12.149 -56.665 1.00 28.10 222 LEU B C 1
ATOM 3549 O O . LEU B 1 222 ? -24.969 -11.787 -57.723 1.00 29.39 222 LEU B O 1
ATOM 3554 N N . GLU B 1 223 ? -26.543 -12.888 -56.552 1.00 28.57 223 GLU B N 1
ATOM 3555 C CA . GLU B 1 223 ? -27.176 -13.425 -57.756 1.00 30.94 223 GLU B CA 1
ATOM 3556 C C . GLU B 1 223 ? -27.577 -12.324 -58.734 1.00 29.39 223 GLU B C 1
ATOM 3557 O O . GLU B 1 223 ? -27.199 -12.357 -59.925 1.00 27.58 223 GLU B O 1
ATOM 3563 N N . ARG B 1 224 ? -28.254 -11.288 -58.212 1.00 29.29 224 ARG B N 1
ATOM 3564 C CA . ARG B 1 224 ? -28.696 -10.177 -59.047 1.00 27.48 224 ARG B CA 1
ATOM 3565 C C . ARG B 1 224 ? -27.813 -8.935 -58.906 1.00 25.30 224 ARG B C 1
ATOM 3566 O O . ARG B 1 224 ? -28.194 -7.881 -59.384 1.00 27.40 224 ARG B O 1
ATOM 3568 N N . ALA B 1 225 ? -26.649 -9.055 -58.260 1.00 25.95 225 ALA B N 1
ATOM 3569 C CA . ALA B 1 225 ? -25.681 -7.929 -58.183 1.00 25.38 225 ALA B CA 1
ATOM 3570 C C . ALA B 1 225 ? -24.962 -7.670 -59.499 1.00 24.00 225 ALA B C 1
ATOM 3571 O O . ALA B 1 225 ? -24.508 -8.599 -60.119 1.00 25.88 225 ALA B O 1
ATOM 3573 N N . ALA B 1 226 ? -24.801 -6.400 -59.872 1.00 23.87 226 ALA B N 1
ATOM 3574 C CA . ALA B 1 226 ? -23.974 -6.043 -61.038 1.00 27.08 226 ALA B CA 1
ATOM 3575 C C . ALA B 1 226 ? -22.525 -6.589 -60.868 1.00 26.78 226 ALA B C 1
ATOM 3576 O O . ALA B 1 226 ? -21.986 -6.658 -59.726 1.00 23.92 226 ALA B O 1
ATOM 3578 N N . LYS B 1 227 ? -21.925 -7.023 -61.979 1.00 22.67 227 LYS B N 1
ATOM 3579 C CA . LYS B 1 227 ? -20.549 -7.527 -61.957 1.00 24.51 227 LYS B CA 1
ATOM 3580 C C . LYS B 1 227 ? -19.671 -7.009 -63.107 1.00 26.29 227 LYS B C 1
ATOM 3581 O O . LYS B 1 227 ? -20.161 -6.573 -64.164 1.00 26.96 227 LYS B O 1
ATOM 3587 N N . ILE B 1 228 ? -18.372 -6.991 -62.834 1.00 22.29 228 ILE B N 1
ATOM 3588 C CA . ILE B 1 228 ? -17.371 -6.582 -63.799 1.00 22.74 228 ILE B CA 1
ATOM 3589 C C . ILE B 1 228 ? -16.477 -7.741 -63.990 1.00 23.64 228 ILE B C 1
ATOM 3590 O O . ILE B 1 228 ? -16.010 -8.327 -62.994 1.00 25.18 228 ILE B O 1
ATOM 3603 N N . LEU B 1 230 ? -12.870 -8.802 -65.416 1.00 26.29 230 LEU B N 1
ATOM 3604 C CA . LEU B 1 230 ? -11.585 -8.286 -65.837 1.00 26.71 230 LEU B CA 1
ATOM 3605 C C . LEU B 1 230 ? -10.775 -9.453 -66.378 1.00 26.48 230 LEU B C 1
ATOM 3606 O O . LEU B 1 230 ? -10.925 -10.589 -65.894 1.00 29.24 230 LEU B O 1
ATOM 3611 N N . LYS B 1 231 ? -9.894 -9.208 -67.343 1.00 25.70 231 LYS B N 1
ATOM 3612 C CA . LYS B 1 231 ? -9.030 -10.296 -67.833 1.00 27.11 231 LYS B CA 1
ATOM 3613 C C . LYS B 1 231 ? -7.637 -9.708 -68.003 1.00 23.70 231 LYS B C 1
ATOM 3614 O O . LYS B 1 231 ? -7.168 -9.565 -69.132 1.00 22.85 231 LYS B O 1
ATOM 3620 N N . PRO B 1 232 ? -6.977 -9.358 -66.881 1.00 23.92 232 PRO B N 1
ATOM 3621 C CA . PRO B 1 232 ? -5.644 -8.726 -66.933 1.00 22.83 232 PRO B CA 1
ATOM 3622 C C . PRO B 1 232 ? -4.674 -9.619 -67.723 1.00 22.36 232 PRO B C 1
ATOM 3623 O O . PRO B 1 232 ? -4.598 -10.822 -67.437 1.00 20.13 232 PRO B O 1
ATOM 3627 N N . GLN B 1 233 ? -3.950 -9.037 -68.692 1.00 21.71 233 GLN B N 1
ATOM 3628 C CA . GLN B 1 233 ? -2.929 -9.736 -69.503 1.00 20.32 233 GLN B CA 1
ATOM 3629 C C . GLN B 1 233 ? -1.520 -9.420 -68.955 1.00 20.59 233 GLN B C 1
ATOM 3630 O O . GLN B 1 233 ? -1.347 -8.442 -68.191 1.00 17.07 233 GLN B O 1
ATOM 3636 N N . PRO B 1 234 ? -0.504 -10.270 -69.232 1.00 23.15 234 PRO B N 1
ATOM 3637 C CA . PRO B 1 234 ? 0.856 -9.849 -68.901 1.00 21.93 234 PRO B CA 1
ATOM 3638 C C . PRO B 1 234 ? 1.185 -8.448 -69.416 1.00 21.22 234 PRO B C 1
ATOM 3639 O O . PRO B 1 234 ? 0.787 -8.043 -70.536 1.00 20.93 234 PRO B O 1
ATOM 3643 N N . GLY B 1 235 ? 1.835 -7.697 -68.520 1.00 17.28 235 GLY B N 1
ATOM 3644 C CA . GLY B 1 235 ? 2.228 -6.275 -68.739 1.00 17.34 235 GLY B CA 1
ATOM 3645 C C . GLY B 1 235 ? 1.161 -5.277 -68.332 1.00 16.49 235 GLY B C 1
ATOM 3646 O O . GLY B 1 235 ? 1.430 -4.059 -68.286 1.00 17.19 235 GLY B O 1
ATOM 3647 N N . GLN B 1 236 ? -0.003 -5.776 -67.888 1.00 15.25 236 GLN B N 1
ATOM 3648 C CA . GLN B 1 236 ? -1.109 -4.868 -67.526 1.00 14.27 236 GLN B CA 1
ATOM 3649 C C . GLN B 1 236 ? -1.149 -4.629 -66.061 1.00 13.95 236 GLN B C 1
ATOM 3650 O O . GLN B 1 236 ? -1.037 -5.587 -65.309 1.00 15.49 236 GLN B O 1
ATOM 3656 N N . LEU B 1 237 ? -1.451 -3.362 -65.674 1.00 13.22 237 LEU B N 1
ATOM 3657 C CA . LEU B 1 237 ? -1.656 -3.014 -64.234 1.00 15.37 237 LEU B CA 1
ATOM 3658 C C . LEU B 1 237 ? -3.166 -2.964 -63.998 1.00 14.26 237 LEU B C 1
ATOM 3659 O O . LEU B 1 237 ? -3.856 -2.243 -64.727 1.00 14.15 237 LEU B O 1
ATOM 3664 N N . THR B 1 238 ? -3.678 -3.698 -62.982 1.00 13.69 238 THR B N 1
ATOM 3665 C CA . THR B 1 238 ? -5.123 -3.636 -62.629 1.00 13.84 238 THR B CA 1
ATOM 3666 C C . THR B 1 238 ? -5.235 -2.844 -61.325 1.00 14.38 238 THR B C 1
ATOM 3667 O O . THR B 1 238 ? -4.582 -3.197 -60.328 1.00 14.49 238 THR B O 1
ATOM 3671 N N . LEU B 1 239 ? -6.003 -1.741 -61.375 1.00 13.45 239 LEU B N 1
ATOM 3672 C CA . LEU B 1 239 ? -6.265 -0.896 -60.188 1.00 12.49 239 LEU B CA 1
ATOM 3673 C C . LEU B 1 239 ? -7.748 -0.966 -59.928 1.00 13.22 239 LEU B C 1
ATOM 3674 O O . LEU B 1 239 ? -8.586 -0.808 -60.880 1.00 13.07 239 LEU B O 1
ATOM 3679 N N . PHE B 1 240 ? -8.121 -1.228 -58.673 1.00 13.24 240 PHE B N 1
ATOM 3680 C CA . PHE B 1 240 ? -9.511 -1.376 -58.434 1.00 13.82 240 PHE B CA 1
ATOM 3681 C C . PHE B 1 240 ? -9.883 -0.997 -57.014 1.00 12.51 240 PHE B C 1
ATOM 3682 O O . PHE B 1 240 ? -9.045 -1.048 -56.136 1.00 13.03 240 PHE B O 1
ATOM 3690 N N . GLN B 1 241 ? -11.186 -0.724 -56.801 1.00 13.05 241 GLN B N 1
ATOM 3691 C CA . GLN B 1 241 ? -11.647 -0.441 -55.477 1.00 12.52 241 GLN B CA 1
ATOM 3692 C C . GLN B 1 241 ? -11.794 -1.774 -54.725 1.00 13.16 241 GLN B C 1
ATOM 3693 O O . GLN B 1 241 ? -12.695 -2.579 -55.012 1.00 14.24 241 GLN B O 1
ATOM 3699 N N . SER B 1 242 ? -10.884 -2.003 -53.748 1.00 13.85 242 SER B N 1
ATOM 3700 C CA . SER B 1 242 ? -10.787 -3.369 -53.164 1.00 12.87 242 SER B CA 1
ATOM 3701 C C . SER B 1 242 ? -11.923 -3.700 -52.150 1.00 13.99 242 SER B C 1
ATOM 3702 O O . SER B 1 242 ? -11.981 -4.836 -51.693 1.00 13.77 242 SER B O 1
ATOM 3705 N N . LYS B 1 243 ? -12.702 -2.694 -51.716 1.00 12.51 243 LYS B N 1
ATOM 3706 C CA . LYS B 1 243 ? -13.803 -2.963 -50.826 1.00 12.82 243 LYS B CA 1
ATOM 3707 C C . LYS B 1 243 ? -14.916 -3.748 -51.520 1.00 14.22 243 LYS B C 1
ATOM 3708 O O . LYS B 1 243 ? -15.807 -4.281 -50.838 1.00 13.85 243 LYS B O 1
ATOM 3714 N N . ASN B 1 244 ? -14.950 -3.722 -52.845 1.00 15.93 244 ASN B N 1
ATOM 3715 C CA . ASN B 1 244 ? -15.974 -4.522 -53.564 1.00 15.78 244 ASN B CA 1
ATOM 3716 C C . ASN B 1 244 ? -15.585 -5.954 -53.512 1.00 17.00 244 ASN B C 1
ATOM 3717 O O . ASN B 1 244 ? -14.463 -6.262 -53.695 1.00 17.04 244 ASN B O 1
ATOM 3722 N N . LEU B 1 245 ? -16.536 -6.827 -53.283 1.00 16.29 245 LEU B N 1
ATOM 3723 C CA . LEU B 1 245 ? -16.222 -8.256 -53.333 1.00 18.32 245 LEU B CA 1
ATOM 3724 C C . LEU B 1 245 ? -15.652 -8.664 -54.684 1.00 16.86 245 LEU B C 1
ATOM 3725 O O . LEU B 1 245 ? -16.123 -8.211 -55.748 1.00 17.38 245 LEU B O 1
ATOM 3730 N N . HIS B 1 246 ? -14.628 -9.510 -54.660 1.00 18.77 246 HIS B N 1
ATOM 3731 C CA . HIS B 1 246 ? -14.006 -9.954 -55.870 1.00 19.42 246 HIS B CA 1
ATOM 3732 C C . HIS B 1 246 ? -13.401 -11.313 -55.703 1.00 21.25 246 HIS B C 1
ATOM 3733 O O . HIS B 1 246 ? -13.102 -11.749 -54.579 1.00 21.86 246 HIS B O 1
ATOM 3740 N N . ALA B 1 247 ? -13.170 -11.965 -56.845 1.00 23.38 247 ALA B N 1
ATOM 3741 C CA . ALA B 1 247 ? -12.550 -13.299 -56.836 1.00 25.27 247 ALA B CA 1
ATOM 3742 C C . ALA B 1 247 ? -11.699 -13.532 -58.063 1.00 26.65 247 ALA B C 1
ATOM 3743 O O . ALA B 1 247 ? -12.033 -13.082 -59.170 1.00 27.13 247 ALA B O 1
ATOM 3745 N N . ILE B 1 248 ? -10.583 -14.235 -57.851 1.00 28.96 248 ILE B N 1
ATOM 3746 C CA . ILE B 1 248 ? -9.693 -14.619 -58.968 1.00 31.91 248 ILE B CA 1
ATOM 3747 C C . ILE B 1 248 ? -10.163 -15.937 -59.573 1.00 28.73 248 ILE B C 1
ATOM 3748 O O . ILE B 1 248 ? -10.378 -16.862 -58.827 1.00 34.79 248 ILE B O 1
ATOM 3753 N N . GLU B 1 249 ? -10.360 -16.022 -60.883 1.00 29.52 249 GLU B N 1
ATOM 3754 C CA . GLU B 1 249 ? -10.861 -17.312 -61.477 1.00 35.49 249 GLU B CA 1
ATOM 3755 C C . GLU B 1 249 ? -9.772 -18.377 -61.413 1.00 34.46 249 GLU B C 1
ATOM 3756 O O . GLU B 1 249 ? -8.578 -18.037 -61.315 1.00 32.54 249 GLU B O 1
ATOM 3762 N N . ARG B 1 250 ? -10.141 -19.677 -61.428 1.00 37.98 250 ARG B N 1
ATOM 3763 C CA . ARG B 1 250 ? -9.100 -20.723 -61.283 1.00 37.83 250 ARG B CA 1
ATOM 3764 C C . ARG B 1 250 ? -8.226 -20.802 -62.558 1.00 33.17 250 ARG B C 1
ATOM 3765 O O . ARG B 1 250 ? -8.736 -20.742 -63.685 1.00 37.56 250 ARG B O 1
ATOM 3767 N N . CYS B 1 251 ? -6.922 -20.926 -62.345 1.00 33.45 251 CYS B N 1
ATOM 3768 C CA . CYS B 1 251 ? -5.901 -20.937 -63.390 1.00 33.70 251 CYS B CA 1
ATOM 3769 C C . CYS B 1 251 ? -5.628 -22.357 -63.844 1.00 34.44 251 CYS B C 1
ATOM 3770 O O . CYS B 1 251 ? -5.629 -23.261 -63.018 1.00 31.41 251 CYS B O 1
ATOM 3773 N N . THR B 1 252 ? -5.363 -22.539 -65.130 1.00 38.58 252 THR B N 1
ATOM 3774 C CA . THR B 1 252 ? -4.829 -23.843 -65.615 1.00 35.86 252 THR B CA 1
ATOM 3775 C C . THR B 1 252 ? -3.320 -23.932 -65.567 1.00 35.91 252 THR B C 1
ATOM 3776 O O . THR B 1 252 ? -2.776 -25.031 -65.537 1.00 35.26 252 THR B O 1
ATOM 3780 N N . SER B 1 253 ? -2.616 -22.804 -65.545 1.00 34.24 253 SER B N 1
ATOM 3781 C CA . SER B 1 253 ? -1.159 -22.814 -65.387 1.00 33.08 253 SER B CA 1
ATOM 3782 C C . SER B 1 253 ? -0.698 -21.651 -64.507 1.00 34.54 253 SER B C 1
ATOM 3783 O O . SER B 1 253 ? -1.498 -20.761 -64.180 1.00 31.88 253 SER B O 1
ATOM 3786 N N . THR B 1 254 ? 0.601 -21.677 -64.199 1.00 32.85 254 THR B N 1
ATOM 3787 C CA . THR B 1 254 ? 1.300 -20.650 -63.421 1.00 34.05 254 THR B CA 1
ATOM 3788 C C . THR B 1 254 ? 0.901 -19.200 -63.771 1.00 29.72 254 THR B C 1
ATOM 3789 O O . THR B 1 254 ? 0.994 -18.797 -64.941 1.00 30.53 254 THR B O 1
ATOM 3793 N N . ARG B 1 255 ? 0.561 -18.418 -62.738 1.00 27.73 255 ARG B N 1
ATOM 3794 C CA . ARG B 1 255 ? 0.182 -16.970 -62.917 1.00 27.20 255 ARG B CA 1
ATOM 3795 C C . ARG B 1 255 ? 1.134 -16.277 -61.968 1.00 25.52 255 ARG B C 1
ATOM 3796 O O . ARG B 1 255 ? 1.366 -16.774 -60.861 1.00 25.63 255 ARG B O 1
ATOM 3804 N N . ARG B 1 256 ? 1.764 -15.184 -62.405 1.00 23.14 256 ARG B N 1
ATOM 3805 C CA . ARG B 1 256 ? 2.650 -14.454 -61.483 1.00 20.64 256 ARG B CA 1
ATOM 3806 C C . ARG B 1 256 ? 2.228 -12.967 -61.498 1.00 20.37 256 ARG B C 1
ATOM 3807 O O . ARG B 1 256 ? 1.981 -12.444 -62.572 1.00 20.00 256 ARG B O 1
ATOM 3815 N N . THR B 1 257 ? 2.136 -12.333 -60.321 1.00 19.36 257 THR B N 1
ATOM 3816 C CA . THR B 1 257 ? 1.707 -10.915 -60.227 1.00 19.59 257 THR B CA 1
ATOM 3817 C C . THR B 1 257 ? 2.537 -10.235 -59.177 1.00 19.14 257 THR B C 1
ATOM 3818 O O . THR B 1 257 ? 3.141 -10.917 -58.378 1.00 21.30 257 THR B O 1
ATOM 3830 N N . GLY B 1 259 ? 1.899 -7.011 -56.329 1.00 14.00 259 GLY B N 1
ATOM 3831 C CA . GLY B 1 259 ? 0.713 -6.284 -55.864 1.00 14.48 259 GLY B CA 1
ATOM 3832 C C . GLY B 1 259 ? 0.940 -5.473 -54.595 1.00 13.86 259 GLY B C 1
ATOM 3833 O O . GLY B 1 259 ? 1.830 -5.762 -53.801 1.00 14.04 259 GLY B O 1
ATOM 3834 N N . LEU B 1 260 ? 0.082 -4.493 -54.388 1.00 12.43 260 LEU B N 1
ATOM 3835 C CA . LEU B 1 260 ? 0.062 -3.718 -53.156 1.00 12.17 260 LEU B CA 1
ATOM 3836 C C . LEU B 1 260 ? -1.361 -3.088 -53.082 1.00 13.14 260 LEU B C 1
ATOM 3837 O O . LEU B 1 260 ? -2.255 -3.333 -53.990 1.00 13.40 260 LEU B O 1
ATOM 3842 N N . PHE B 1 261 ? -1.601 -2.322 -52.023 1.00 13.66 261 PHE B N 1
ATOM 3843 C CA . PHE B 1 261 ? -2.862 -1.563 -51.839 1.00 13.64 261 PHE B CA 1
ATOM 3844 C C . PHE B 1 261 ? -2.478 -0.141 -51.531 1.00 12.59 261 PHE B C 1
ATOM 3845 O O . PHE B 1 261 ? -1.364 0.158 -51.039 1.00 12.50 261 PHE B O 1
ATOM 3853 N N . LEU B 1 262 ? -3.411 0.769 -51.833 1.00 12.07 262 LEU B N 1
ATOM 3854 C CA . LEU B 1 262 ? -3.293 2.182 -51.602 1.00 13.92 262 LEU B CA 1
ATOM 3855 C C . LEU B 1 262 ? -4.471 2.704 -50.773 1.00 12.58 262 LEU B C 1
ATOM 3856 O O . LEU B 1 262 ? -5.624 2.340 -51.055 1.00 11.98 262 LEU B O 1
ATOM 3861 N N . ILE B 1 263 ? -4.179 3.605 -49.827 1.00 12.08 263 ILE B N 1
ATOM 3862 C CA . ILE B 1 263 ? -5.220 4.390 -49.184 1.00 13.66 263 ILE B CA 1
ATOM 3863 C C . ILE B 1 263 ? -4.779 5.882 -49.199 1.00 14.24 263 ILE B C 1
ATOM 3864 O O . ILE B 1 263 ? -3.595 6.165 -49.149 1.00 15.08 263 ILE B O 1
ATOM 3869 N N . HIS B 1 264 ? -5.743 6.782 -49.298 1.00 15.93 264 HIS B N 1
ATOM 3870 C CA . HIS B 1 264 ? -5.451 8.193 -49.411 1.00 15.08 264 HIS B CA 1
ATOM 3871 C C . HIS B 1 264 ? -5.670 8.768 -48.016 1.00 19.45 264 HIS B C 1
ATOM 3872 O O . HIS B 1 264 ? -6.811 9.088 -47.653 1.00 17.73 264 HIS B O 1
ATOM 3879 N N . THR B 1 265 ? -4.615 8.887 -47.218 1.00 20.76 265 THR B N 1
ATOM 3880 C CA . THR B 1 265 ? -4.790 9.277 -45.798 1.00 24.73 265 THR B CA 1
ATOM 3881 C C . THR B 1 265 ? -4.708 10.785 -45.653 1.00 26.28 265 THR B C 1
ATOM 3882 O O . THR B 1 265 ? -4.451 11.469 -46.645 1.00 25.74 265 THR B O 1
ATOM 3886 N N . GLU B 1 266 ? -4.861 11.288 -44.411 1.00 30.62 266 GLU B N 1
ATOM 3887 C CA . GLU B 1 266 ? -4.673 12.739 -44.171 1.00 37.17 266 GLU B CA 1
ATOM 3888 C C . GLU B 1 266 ? -3.273 13.156 -44.599 1.00 31.38 266 GLU B C 1
ATOM 3889 O O . GLU B 1 266 ? -3.091 14.278 -45.016 1.00 34.02 266 GLU B O 1
ATOM 3895 N N . ASP B 1 267 ? -2.302 12.267 -44.467 1.00 33.44 267 ASP B N 1
ATOM 3896 C CA . ASP B 1 267 ? -0.899 12.587 -44.690 1.00 32.41 267 ASP B CA 1
ATOM 3897 C C . ASP B 1 267 ? -0.478 12.449 -46.173 1.00 32.77 267 ASP B C 1
ATOM 3898 O O . ASP B 1 267 ? 0.682 12.689 -46.487 1.00 26.34 267 ASP B O 1
ATOM 3903 N N . GLY B 1 268 ? -1.383 12.020 -47.053 1.00 25.66 268 GLY B N 1
ATOM 3904 C CA . GLY B 1 268 ? -1.059 11.693 -48.428 1.00 25.11 268 GLY B CA 1
ATOM 3905 C C . GLY B 1 268 ? -1.350 10.229 -48.734 1.00 22.32 268 GLY B C 1
ATOM 3906 O O . GLY B 1 268 ? -1.930 9.475 -47.888 1.00 21.85 268 GLY B O 1
ATOM 3907 N N . TRP B 1 269 ? -0.961 9.823 -49.939 1.00 20.73 269 TRP B N 1
ATOM 3908 C CA . TRP B 1 269 ? -1.136 8.395 -50.374 1.00 16.60 269 TRP B CA 1
ATOM 3909 C C . TRP B 1 269 ? -0.212 7.466 -49.623 1.00 16.07 269 TRP B C 1
ATOM 3910 O O . TRP B 1 269 ? 1.011 7.724 -49.471 1.00 15.37 269 TRP B O 1
ATOM 3921 N N . ARG B 1 270 ? -0.727 6.304 -49.172 1.00 14.05 270 ARG B N 1
ATOM 3922 C CA . ARG B 1 270 ? 0.116 5.351 -48.439 1.00 15.05 270 ARG B CA 1
ATOM 3923 C C . ARG B 1 270 ? -0.065 3.958 -49.035 1.00 15.21 270 ARG B C 1
ATOM 3924 O O . ARG B 1 270 ? -1.174 3.558 -49.433 1.00 15.95 270 ARG B O 1
ATOM 3940 N N . PHE B 1 272 ? 0.663 -0.316 -48.856 1.00 14.79 272 PHE B N 1
ATOM 3941 C CA . PHE B 1 272 ? 0.934 -1.438 -47.943 1.00 16.05 272 PHE B CA 1
ATOM 3942 C C . PHE B 1 272 ? 0.528 -2.744 -48.617 1.00 16.06 272 PHE B C 1
ATOM 3943 O O . PHE B 1 272 ? -0.250 -2.733 -49.586 1.00 14.84 272 PHE B O 1
ATOM 3951 N N . ASP B 1 273 ? 1.005 -3.854 -48.115 1.00 16.84 273 ASP B N 1
ATOM 3952 C CA . ASP B 1 273 ? 0.435 -5.159 -48.563 1.00 20.14 273 ASP B CA 1
ATOM 3953 C C . ASP B 1 273 ? 0.450 -6.122 -47.382 1.00 22.52 273 ASP B C 1
ATOM 3954 O O . ASP B 1 273 ? 1.277 -5.944 -46.480 1.00 20.30 273 ASP B O 1
#

Foldseek 3Di:
DAWAWKWFAFPDHTDTDIAPLVRLVCLLVVNTFKMKFAADPPCLVCLVVQPLQPFADFLVNLLADDDVRNVVVVCVQQVVLVRRVVSVCPGPVLCSCCVSWVEEFDWDDVTTGGRFKDKDKDFFDPDQFAWDFDWSQARPHNPPSDPNDTFQSKKKKKAWRFAFPVLWAKWPDFQDHNVSRVVVVCCVVPVDDVVGVPTGMDDRHHHNMMMMGRRRGIDGIGGGPGMIIMTFIWGQDPVTIYYD/DDKAWKWFDFPDDTDIDMAPLVLLVCLLVVVTQKMKFADDPVCLVVLVVQCLQPDDDFLVNLLADADPVNVVSVCVQQVVQQVRVVSVCVGPVLCSPCVSWVEEFDWDDVDTTGGRFKDKDKDFQQWDFDWSQARPHNVPRPDHDTFQSKKKKKAWRAAFPVLWAKFPDFQDHNVSSVVCVCCVPPVDDPVGPPTTMDIRHDHNMMMMGRRRDIDDTGGGRGMIIMTFMWGQDPVTIHYD